Protein AF-0000000071477145 (afdb_homodimer)

InterPro domains:
  IPR001496 SOCS box domain [PF07525] (186-224)
  IPR001496 SOCS box domain [PS50225] (174-227)
  IPR001496 SOCS box domain [SM00969] (186-226)
  IPR002110 Ankyrin repeat [PF12796] (39-118)
  IPR002110 Ankyrin repeat [PF13637] (6-33)
  IPR002110 Ankyrin repeat [PS50088] (56-88)
  IPR002110 Ankyrin repeat [PS50088] (89-121)
  IPR002110 Ankyrin repeat [SM00248] (24-52)
  IPR002110 Ankyrin repeat [SM00248] (56-85)
  IPR002110 Ankyrin repeat [SM00248] (89-118)
  IPR036036 SOCS box-like domain superfamily [SSF158235] (182-225)
  IPR036770 Ankyrin repeat-containing domain superfamily [G3DSA:1.25.40.20] (2-60)
  IPR036770 Ankyrin repeat-containing domain superfamily [G3DSA:1.25.40.20] (61-182)
  IPR036770 Ankyrin repeat-containing domain superfamily [SSF48403] (4-128)
  IPR037332 Ankyrin repeat and SOCS box protein 8, SOCS box domain [cd03727] (184-225)

Solvent-accessible surface area (backbone atoms only — not comparable to full-atom values): 23498 Å² total; per-residue (Å²): 132,82,37,64,30,54,22,52,46,50,30,44,74,50,55,20,47,58,71,45,65,51,99,61,38,35,36,34,54,42,30,18,21,48,66,37,47,60,40,37,52,49,43,46,74,69,62,36,63,50,68,45,55,27,77,58,35,44,30,24,51,34,40,5,18,55,58,43,30,46,66,28,38,50,54,38,50,76,67,66,26,62,62,69,44,54,27,76,56,43,41,30,24,53,32,42,5,24,52,67,42,25,45,65,27,40,51,52,43,50,39,33,38,41,71,61,79,53,59,22,80,86,68,44,32,28,58,58,38,32,48,57,41,44,60,74,62,64,65,36,73,55,40,52,51,35,50,53,51,46,46,61,54,49,30,55,62,77,75,50,59,95,83,38,69,50,70,71,42,57,73,38,59,70,59,33,52,53,51,49,53,56,44,67,47,73,53,46,70,69,34,45,47,44,32,51,53,48,57,69,73,34,84,40,61,41,70,63,59,49,68,69,46,97,62,59,69,70,57,44,38,43,66,66,62,76,101,139,64,33,66,29,51,22,52,46,49,31,44,74,49,54,20,47,59,73,44,64,50,98,62,38,37,37,36,53,42,33,16,22,49,66,36,47,60,39,36,52,48,42,46,73,69,63,34,63,50,68,45,55,29,76,57,36,44,30,26,51,33,39,4,18,55,58,44,30,46,65,30,38,50,54,39,49,77,67,66,25,61,62,69,45,54,27,76,55,42,42,29,25,54,32,42,4,26,52,67,41,25,46,63,26,40,52,52,42,49,39,33,38,41,72,61,79,54,60,23,81,87,69,43,30,27,60,58,38,30,47,56,40,44,59,74,62,63,66,37,75,54,39,50,50,34,49,53,51,45,47,62,55,49,30,56,62,77,74,50,58,95,84,38,68,49,68,71,42,56,72,37,60,71,60,32,52,54,50,49,54,55,43,68,46,74,56,46,71,69,34,44,48,44,31,52,51,49,58,68,72,34,87,39,62,39,71,62,59,49,68,69,45,97,62,60,67,68,57,44,38,44,67,69,62,76,102

Sequence (454 aa):
MVSDADCVELLLEKGAEVNALDGYNRTALHYAAEKDEGCVEVLLEYGANPNALDGNRDTPLHWAAFKNNAECVRALLESGASVNALDYNNDTPLSWAAMKGNLESISILLDYGAEVRVINLKGQTPISRLVALLVRGLGTEKEDSCFELLHRAVGHFELRKNGTMPREVAKDQQLCEKLTVLCSAPGTLKTLSRYAVRRSLGLQYLPDAVKGLPLPASLKEYLLLVEMVSDADCVELLLEKGAEVNALDGYNRTALHYAAEKDEGCVEVLLEYGANPNALDGNRDTPLHWAAFKNNAECVRALLESGASVNALDYNNDTPLSWAAMKGNLESISILLDYGAEVRVINLKGQTPISRLVALLVRGLGTEKEDSCFELLHRAVGHFELRKNGTMPREVAKDQQLCEKLTVLCSAPGTLKTLSRYAVRRSLGLQYLPDAVKGLPLPASLKEYLLLVE

Organism: Tursiops truncatus (NCBI:txid9739)

Foldseek 3Di:
DCPPLVVLLVVVVVPDDLCDQDPQGDGPLLVCLQPPLSNNLSSVVSPYDQLRQTNQGDGSLLNNLLNLVLSSNVSSLVSPYDLLRQTNQGDGSLLNNLLNLNQSSNLQSVLQLYDQAGATNVRDTSLNSLVLVVLVPPPDPSSVNSNLLSCLQVQADAQDDVLHHPPSQVVDVVSVVVVSVRNPDDGDPLSVVLNVVSVVLDRGRLLVVLVPDPDDPVVSCSSSSVD/DPPPLVVLLVVVVVPDDLCDQDPQRDGPLLVCLQPPLSNNLSSVVSPYDQLRQTNQGDGSLLNNLLNLVLSSNVSSLVSPYDLLRQTNQGDGSLLNNLLNLNQSSNLQSVLQLHDQAGATNVRDTSLNSLVLVVLVPPPDPSSVNSNLLSCLQVQADAQDDVLHHDPSQVVDVVSVVVVSVRNPDDGDPLSVVLNVVSVVLDRGRLLVVLVPDPDDPVVSCSSSSVD

Structure (mmCIF, N/CA/C/O backbone):
data_AF-0000000071477145-model_v1
#
loop_
_entity.id
_entity.type
_entity.pdbx_description
1 polymer 'Ankyrin repeat and SOCS box protein 8'
#
loop_
_atom_site.group_PDB
_atom_site.id
_atom_site.type_symbol
_atom_site.label_atom_id
_atom_site.label_alt_id
_atom_site.label_comp_id
_atom_site.label_asym_id
_atom_site.label_entity_id
_atom_site.label_seq_id
_atom_site.pdbx_PDB_ins_code
_atom_site.Cartn_x
_atom_site.Cartn_y
_atom_site.Cartn_z
_atom_site.occupancy
_atom_site.B_iso_or_equiv
_atom_site.auth_seq_id
_atom_site.auth_comp_id
_atom_site.auth_asym_id
_atom_site.auth_atom_id
_atom_site.pdbx_PDB_model_num
ATOM 1 N N . MET A 1 1 ? 11.578 3.551 0.655 1 32.31 1 MET A N 1
ATOM 2 C CA . MET A 1 1 ? 10.148 3.244 0.688 1 32.31 1 MET A CA 1
ATOM 3 C C . MET A 1 1 ? 9.781 2.516 1.974 1 32.31 1 MET A C 1
ATOM 5 O O . MET A 1 1 ? 9.867 1.287 2.043 1 32.31 1 MET A O 1
ATOM 9 N N . VAL A 1 2 ? 10.133 3.039 3.184 1 44.97 2 VAL A N 1
ATOM 10 C CA . VAL A 1 2 ? 10.039 2.555 4.559 1 44.97 2 VAL A CA 1
ATOM 11 C C . VAL A 1 2 ? 8.586 2.229 4.895 1 44.97 2 VAL A C 1
ATOM 13 O O . VAL A 1 2 ? 7.781 3.131 5.137 1 44.97 2 VAL A O 1
ATOM 16 N N . SER A 1 3 ? 7.672 1.564 3.99 1 53.41 3 SER A N 1
ATOM 17 C CA . SER A 1 3 ? 6.219 1.439 3.922 1 53.41 3 SER A CA 1
ATOM 18 C C . SER A 1 3 ? 5.68 0.62 5.09 1 53.41 3 SER A C 1
ATOM 20 O O . SER A 1 3 ? 6.441 0.199 5.961 1 53.41 3 SER A O 1
ATOM 22 N N . ASP A 1 4 ? 4.633 -0.031 5.055 1 77.62 4 ASP A N 1
ATOM 23 C CA . ASP A 1 4 ? 3.77 -0.939 5.801 1 77.62 4 ASP A CA 1
ATOM 24 C C . ASP A 1 4 ? 4.559 -2.137 6.328 1 77.62 4 ASP A C 1
ATOM 26 O O . ASP A 1 4 ? 4.328 -2.594 7.449 1 77.62 4 ASP A O 1
ATOM 30 N N . ALA A 1 5 ? 5.652 -2.172 5.777 1 87.88 5 ALA A N 1
ATOM 31 C CA . ALA A 1 5 ? 6.48 -3.303 6.188 1 87.88 5 ALA A CA 1
ATOM 32 C C . ALA A 1 5 ? 7.184 -3.016 7.508 1 87.88 5 ALA A C 1
ATOM 34 O O . ALA A 1 5 ? 7.344 -3.91 8.344 1 87.88 5 ALA A O 1
ATOM 35 N N . ASP A 1 6 ? 7.539 -1.767 7.75 1 88.88 6 ASP A N 1
ATOM 36 C CA . ASP A 1 6 ? 8.188 -1.368 8.992 1 88.88 6 ASP A CA 1
ATOM 37 C C . ASP A 1 6 ? 7.234 -1.507 10.18 1 88.88 6 ASP A C 1
ATOM 39 O O . ASP A 1 6 ? 7.645 -1.898 11.273 1 88.88 6 ASP A O 1
ATOM 43 N N . CYS A 1 7 ? 6.07 -1.188 9.891 1 90 7 CYS A N 1
ATOM 44 C CA . CYS A 1 7 ? 5.039 -1.343 10.914 1 90 7 CYS A CA 1
ATOM 45 C C . CYS A 1 7 ? 4.879 -2.807 11.305 1 90 7 CYS A C 1
ATOM 47 O O . CYS A 1 7 ? 4.871 -3.137 12.492 1 90 7 CYS A O 1
ATOM 49 N N . VAL A 1 8 ? 4.82 -3.68 10.359 1 92.56 8 VAL A N 1
ATOM 50 C CA . VAL A 1 8 ? 4.68 -5.117 10.57 1 92.56 8 VAL A CA 1
ATOM 51 C C . VAL A 1 8 ? 5.902 -5.652 11.312 1 92.56 8 VAL A C 1
ATOM 53 O O . VAL A 1 8 ? 5.77 -6.418 12.266 1 92.56 8 VAL A O 1
ATOM 56 N N . GLU A 1 9 ? 7.043 -5.188 10.93 1 92.69 9 GLU A N 1
ATOM 57 C CA . GLU A 1 9 ? 8.289 -5.621 11.547 1 92.69 9 GLU A CA 1
ATOM 58 C C . GLU A 1 9 ? 8.328 -5.246 13.023 1 92.69 9 GLU A C 1
ATOM 60 O O . GLU A 1 9 ? 8.703 -6.062 13.867 1 92.69 9 GLU A O 1
ATOM 65 N N . LEU A 1 10 ? 7.973 -4.117 13.32 1 92.81 10 LEU A N 1
ATOM 66 C CA . LEU A 1 10 ? 7.961 -3.66 14.703 1 92.81 10 LEU A CA 1
ATOM 67 C C . LEU A 1 10 ? 7.008 -4.5 15.547 1 92.81 10 LEU A C 1
ATOM 69 O O . LEU A 1 10 ? 7.352 -4.914 16.656 1 92.81 10 LEU A O 1
ATOM 73 N N . LEU A 1 11 ? 5.871 -4.766 15.039 1 92.94 11 LEU A N 1
ATOM 74 C CA . LEU A 1 11 ? 4.891 -5.547 15.781 1 92.94 11 LEU A CA 1
ATOM 75 C C . LEU A 1 11 ? 5.402 -6.961 16.047 1 92.94 11 LEU A C 1
ATOM 77 O O . LEU A 1 11 ? 5.215 -7.5 17.141 1 92.94 11 LEU A O 1
ATOM 81 N N . LEU A 1 12 ? 6.074 -7.484 15.094 1 93.56 12 LEU A N 1
ATOM 82 C CA . LEU A 1 12 ? 6.648 -8.812 15.25 1 93.56 12 LEU A CA 1
ATOM 83 C C . LEU A 1 12 ? 7.777 -8.805 16.281 1 93.56 12 LEU A C 1
ATOM 85 O O . LEU A 1 12 ? 7.875 -9.703 17.109 1 93.56 12 LEU A O 1
ATOM 89 N N . GLU A 1 13 ? 8.594 -7.789 16.234 1 92.81 13 GLU A N 1
ATOM 90 C CA . GLU A 1 13 ? 9.68 -7.629 17.188 1 92.81 13 GLU A CA 1
ATOM 91 C C . GLU A 1 13 ? 9.148 -7.531 18.625 1 92.81 13 GLU A C 1
ATOM 93 O O . GLU A 1 13 ? 9.82 -7.93 19.562 1 92.81 13 GLU A O 1
ATOM 98 N N . LYS A 1 14 ? 7.961 -7.176 18.719 1 90.5 14 LYS A N 1
ATOM 99 C CA . LYS A 1 14 ? 7.398 -6.914 20.047 1 90.5 14 LYS A CA 1
ATOM 100 C C . LYS A 1 14 ? 6.457 -8.039 20.469 1 90.5 14 LYS A C 1
ATOM 102 O O . LYS A 1 14 ? 5.578 -7.832 21.312 1 90.5 14 LYS A O 1
ATOM 107 N N . GLY A 1 15 ? 6.508 -9.109 19.766 1 89.31 15 GLY A N 1
ATOM 108 C CA . GLY A 1 15 ? 5.984 -10.336 20.328 1 89.31 15 GLY A CA 1
ATOM 109 C C . GLY A 1 15 ? 4.754 -10.852 19.594 1 89.31 15 GLY A C 1
ATOM 110 O O . GLY A 1 15 ? 4.094 -11.781 20.062 1 89.31 15 GLY A O 1
ATOM 111 N N . ALA A 1 16 ? 4.43 -10.352 18.578 1 91.56 16 ALA A N 1
ATOM 112 C CA . ALA A 1 16 ? 3.316 -10.898 17.812 1 91.56 16 ALA A CA 1
ATOM 113 C C . ALA A 1 16 ? 3.646 -12.297 17.281 1 91.56 16 ALA A C 1
ATOM 115 O O . ALA A 1 16 ? 4.777 -12.562 16.875 1 91.56 16 ALA A O 1
ATOM 116 N N . GLU A 1 17 ? 2.639 -13.18 17.391 1 93.69 17 GLU A N 1
ATOM 117 C CA . GLU A 1 17 ? 2.828 -14.523 16.844 1 93.69 17 GLU A CA 1
ATOM 118 C C . GLU A 1 17 ? 2.652 -14.523 15.32 1 93.69 17 GLU A C 1
ATOM 120 O O . GLU A 1 17 ? 1.537 -14.359 14.82 1 93.69 17 GLU A O 1
ATOM 125 N N . VAL A 1 18 ? 3.662 -14.836 14.656 1 95.44 18 VAL A N 1
ATOM 126 C CA . VAL A 1 18 ? 3.719 -14.648 13.211 1 95.44 18 VAL A CA 1
ATOM 127 C C . VAL A 1 18 ? 2.777 -15.633 12.523 1 95.44 18 VAL A C 1
ATOM 129 O O . VAL A 1 18 ? 2.193 -15.32 11.484 1 95.44 18 VAL A O 1
ATOM 132 N N . ASN A 1 19 ? 2.576 -16.828 13.062 1 97.56 19 ASN A N 1
ATOM 133 C CA . ASN A 1 19 ? 1.764 -17.859 12.414 1 97.56 19 ASN A CA 1
ATOM 134 C C . ASN A 1 19 ? 0.418 -18.031 13.109 1 97.56 19 ASN A C 1
ATOM 136 O O . ASN A 1 19 ? -0.23 -19.062 12.969 1 97.56 19 ASN A O 1
ATOM 140 N N . ALA A 1 20 ? 0.078 -17 13.867 1 95 20 ALA A N 1
ATOM 141 C CA . ALA A 1 20 ? -1.213 -17.062 14.547 1 95 20 ALA A CA 1
ATOM 142 C C . ALA A 1 20 ? -2.363 -17.062 13.547 1 95 20 ALA A C 1
ATOM 144 O O . ALA A 1 20 ? -2.311 -16.375 12.531 1 95 20 ALA A O 1
ATOM 145 N N . LEU A 1 21 ? -3.482 -17.766 13.953 1 95.38 21 LEU A N 1
ATOM 146 C CA . LEU A 1 21 ? -4.637 -17.906 13.078 1 95.38 21 LEU A CA 1
ATOM 147 C C . LEU A 1 21 ? -5.789 -17.031 13.539 1 95.38 21 LEU A C 1
ATOM 149 O O . LEU A 1 21 ? -5.98 -16.828 14.742 1 95.38 21 LEU A O 1
ATOM 153 N N . ASP A 1 22 ? -6.508 -16.562 12.609 1 94 22 ASP A N 1
ATOM 154 C CA . ASP A 1 22 ? -7.734 -15.852 12.953 1 94 22 ASP A CA 1
ATOM 155 C C . ASP A 1 22 ? -8.953 -16.766 12.836 1 94 22 ASP A C 1
ATOM 157 O O . ASP A 1 22 ? -8.812 -17.984 12.797 1 94 22 ASP A O 1
ATOM 161 N N . GLY A 1 23 ? -10.203 -16.188 12.883 1 90.69 23 GLY A N 1
ATOM 162 C CA . GLY A 1 23 ? -11.438 -16.953 12.859 1 90.69 23 GLY A CA 1
ATOM 163 C C . GLY A 1 23 ? -11.672 -17.672 11.539 1 90.69 23 GLY A C 1
ATOM 164 O O . GLY A 1 23 ? -12.453 -18.625 11.477 1 90.69 23 GLY A O 1
ATOM 165 N N . TYR A 1 24 ? -10.953 -17.328 10.531 1 90.44 24 TYR A N 1
ATOM 166 C CA . TYR A 1 24 ? -11.078 -17.938 9.219 1 90.44 24 TYR A CA 1
ATOM 167 C C . TYR A 1 24 ? -9.898 -18.859 8.93 1 90.44 24 TYR A C 1
ATOM 169 O O . TYR A 1 24 ? -9.656 -19.219 7.773 1 90.44 24 TYR A O 1
ATOM 177 N N . ASN A 1 25 ? -9.133 -19.109 9.992 1 95.75 25 ASN A N 1
ATOM 178 C CA . ASN A 1 25 ? -7.949 -19.953 9.93 1 95.75 25 ASN A CA 1
ATOM 179 C C . ASN A 1 25 ? -6.883 -19.375 9.008 1 95.75 25 ASN A C 1
ATOM 181 O O . ASN A 1 25 ? -6.199 -20.109 8.297 1 95.75 25 ASN A O 1
ATOM 185 N N . ARG A 1 26 ? -6.832 -18.109 8.961 1 96.31 26 ARG A N 1
ATOM 186 C CA . ARG A 1 26 ? -5.824 -17.438 8.148 1 96.31 26 ARG A CA 1
ATOM 187 C C . ARG A 1 26 ? -4.707 -16.875 9.023 1 96.31 26 ARG A C 1
ATOM 189 O O . ARG A 1 26 ? -4.949 -16.469 10.156 1 96.31 26 ARG A O 1
ATOM 196 N N . THR A 1 27 ? -3.531 -16.891 8.469 1 97.25 27 THR A N 1
ATOM 197 C CA . THR A 1 27 ? -2.398 -16.203 9.094 1 97.25 27 THR A CA 1
ATOM 198 C C . THR A 1 27 ? -2.203 -14.82 8.492 1 97.25 27 THR A C 1
ATOM 200 O O . THR A 1 27 ? -2.854 -14.461 7.512 1 97.25 27 THR A O 1
ATOM 203 N N . ALA A 1 28 ? -1.252 -14.062 9.125 1 95.62 28 ALA A N 1
ATOM 204 C CA . ALA A 1 28 ? -0.912 -12.742 8.602 1 95.62 28 ALA A CA 1
ATOM 205 C C . ALA A 1 28 ? -0.382 -12.828 7.176 1 95.62 28 ALA A C 1
ATOM 207 O O . ALA A 1 28 ? -0.625 -11.938 6.355 1 95.62 28 ALA A O 1
ATOM 208 N N . LEU A 1 29 ? 0.238 -13.875 6.801 1 97.12 29 LEU A N 1
ATOM 209 C CA . LEU A 1 29 ? 0.857 -14.062 5.492 1 97.12 29 LEU A CA 1
ATOM 210 C C . LEU A 1 29 ? -0.201 -14.18 4.398 1 97.12 29 LEU A C 1
ATOM 212 O O . LEU A 1 29 ? 0.007 -13.719 3.275 1 97.12 29 LEU A O 1
ATOM 216 N N . HIS A 1 30 ? -1.303 -14.75 4.73 1 97.38 30 HIS A N 1
ATOM 217 C CA . HIS A 1 30 ? -2.396 -14.82 3.77 1 97.38 30 HIS A CA 1
ATOM 218 C C . HIS A 1 30 ? -2.82 -13.422 3.314 1 97.38 30 HIS A C 1
ATOM 220 O O . HIS A 1 30 ? -2.996 -13.18 2.117 1 97.38 30 HIS A O 1
ATOM 226 N N . TYR A 1 31 ? -2.949 -12.672 4.234 1 94.31 31 TYR A N 1
ATOM 227 C CA . TYR A 1 31 ? -3.406 -11.312 3.951 1 94.31 31 TYR A CA 1
ATOM 228 C C . TYR A 1 31 ? -2.328 -10.516 3.23 1 94.31 31 TYR A C 1
ATOM 230 O O . TYR A 1 31 ? -2.615 -9.812 2.256 1 94.31 31 TYR A O 1
ATOM 238 N N . ALA A 1 32 ? -1.152 -10.539 3.676 1 94.81 32 ALA A N 1
ATOM 239 C CA . ALA A 1 32 ? -0.041 -9.812 3.066 1 94.81 32 ALA A CA 1
ATOM 240 C C . ALA A 1 32 ? 0.149 -10.219 1.609 1 94.81 32 ALA A C 1
ATOM 242 O O . ALA A 1 32 ? 0.449 -9.383 0.756 1 94.81 32 ALA A O 1
ATOM 243 N N . ALA A 1 33 ? -0.042 -11.453 1.3 1 96.38 33 ALA A N 1
ATOM 244 C CA . ALA A 1 33 ? 0.202 -12.016 -0.025 1 96.38 33 ALA A CA 1
ATOM 245 C C . ALA A 1 33 ? -0.706 -11.375 -1.069 1 96.38 33 ALA A C 1
ATOM 247 O O . ALA A 1 33 ? -0.353 -11.305 -2.25 1 96.38 33 ALA A O 1
ATOM 248 N N . GLU A 1 34 ? -1.776 -10.898 -0.677 1 94.12 34 GLU A N 1
ATOM 249 C CA . GLU A 1 34 ? -2.752 -10.32 -1.596 1 94.12 34 GLU A CA 1
ATOM 250 C C . GLU A 1 34 ? -2.328 -8.922 -2.043 1 94.12 34 GLU A C 1
ATOM 252 O O . GLU A 1 34 ? -2.818 -8.414 -3.051 1 94.12 34 GLU A O 1
ATOM 257 N N . LYS A 1 35 ? -1.317 -8.359 -1.313 1 87.25 35 LYS A N 1
ATOM 258 C CA . LYS A 1 35 ? -1.233 -6.926 -1.568 1 87.25 35 LYS A CA 1
ATOM 259 C C . LYS A 1 35 ? 0.218 -6.453 -1.575 1 87.25 35 LYS A C 1
ATOM 261 O O . LYS A 1 35 ? 0.614 -5.66 -2.432 1 87.25 35 LYS A O 1
ATOM 266 N N . ASP A 1 36 ? 1.033 -6.914 -0.576 1 87.69 36 ASP A N 1
ATOM 267 C CA . ASP A 1 36 ? 2.26 -6.164 -0.322 1 87.69 36 ASP A CA 1
ATOM 268 C C . ASP A 1 36 ? 3.465 -7.098 -0.234 1 87.69 36 ASP A C 1
ATOM 270 O O . ASP A 1 36 ? 3.627 -7.82 0.751 1 87.69 36 ASP A O 1
ATOM 274 N N . GLU A 1 37 ? 4.34 -6.91 -1.095 1 92.19 37 GLU A N 1
ATOM 275 C CA . GLU A 1 37 ? 5.539 -7.742 -1.127 1 92.19 37 GLU A CA 1
ATOM 276 C C . GLU A 1 37 ? 6.441 -7.453 0.069 1 92.19 37 GLU A C 1
ATOM 278 O O . GLU A 1 37 ? 7.082 -8.359 0.606 1 92.19 37 GLU A O 1
ATOM 283 N N . GLY A 1 38 ? 6.547 -6.168 0.452 1 92 38 GLY A N 1
ATOM 284 C CA . GLY A 1 38 ? 7.363 -5.82 1.606 1 92 38 GLY A CA 1
ATOM 285 C C . GLY A 1 38 ? 6.922 -6.52 2.879 1 92 38 GLY A C 1
ATOM 286 O O . GLY A 1 38 ? 7.754 -7.035 3.629 1 92 38 GLY A O 1
ATOM 287 N N . CYS A 1 39 ? 5.684 -6.559 3.125 1 92.69 39 CYS A N 1
ATOM 288 C CA . CYS A 1 39 ? 5.148 -7.246 4.293 1 92.69 39 CYS A CA 1
ATOM 289 C C . CYS A 1 39 ? 5.398 -8.75 4.203 1 92.69 39 CYS A C 1
ATOM 291 O O . CYS A 1 39 ? 5.715 -9.391 5.203 1 92.69 39 CYS A O 1
ATOM 293 N N . VAL A 1 40 ? 5.238 -9.328 3.002 1 96.19 40 VAL A N 1
ATOM 294 C CA . VAL A 1 40 ? 5.484 -10.75 2.783 1 96.19 40 VAL A CA 1
ATOM 295 C C . VAL A 1 40 ? 6.926 -11.086 3.162 1 96.19 40 VAL A C 1
ATOM 297 O O . VAL A 1 40 ? 7.168 -12.031 3.914 1 96.19 40 VAL A O 1
ATOM 300 N N . GLU A 1 41 ? 7.836 -10.305 2.711 1 96.5 41 GLU A N 1
ATOM 301 C CA . GLU A 1 41 ? 9.25 -10.555 2.979 1 96.5 41 GLU A CA 1
ATOM 302 C C . GLU A 1 41 ? 9.547 -10.492 4.473 1 96.5 41 GLU A C 1
ATOM 304 O O . GLU A 1 41 ? 10.25 -11.352 5.008 1 96.5 41 GLU A O 1
ATOM 309 N N . VAL A 1 42 ? 8.984 -9.523 5.113 1 95.62 42 VAL A N 1
ATOM 310 C CA . VAL A 1 42 ? 9.211 -9.367 6.547 1 95.62 42 VAL A CA 1
ATOM 311 C C . VAL A 1 42 ? 8.625 -10.57 7.289 1 95.62 42 VAL A C 1
ATOM 313 O O . VAL A 1 42 ? 9.281 -11.141 8.172 1 95.62 42 VAL A O 1
ATOM 316 N N . LEU A 1 43 ? 7.469 -10.945 6.996 1 96.88 43 LEU A N 1
ATOM 317 C CA . LEU A 1 43 ? 6.816 -12.07 7.66 1 96.88 43 LEU A CA 1
ATOM 318 C C . LEU A 1 43 ? 7.617 -13.352 7.461 1 96.88 43 LEU A C 1
ATOM 320 O O . LEU A 1 43 ? 7.832 -14.109 8.414 1 96.88 43 LEU A O 1
ATOM 324 N N . LEU A 1 44 ? 8.062 -13.57 6.238 1 97.94 44 LEU A N 1
ATOM 325 C CA . LEU A 1 44 ? 8.844 -14.766 5.938 1 97.94 44 LEU A CA 1
ATOM 326 C C . LEU A 1 44 ? 10.156 -14.758 6.711 1 97.94 44 LEU A C 1
ATOM 328 O O . LEU A 1 44 ? 10.586 -15.789 7.227 1 97.94 44 LEU A O 1
ATOM 332 N N . GLU A 1 45 ? 10.766 -13.641 6.785 1 97.06 45 GLU A N 1
ATOM 333 C CA . GLU A 1 45 ? 12.016 -13.492 7.539 1 97.06 45 GLU A CA 1
ATOM 334 C C . GLU A 1 45 ? 11.805 -13.828 9.016 1 97.06 45 GLU A C 1
ATOM 336 O O . GLU A 1 45 ? 12.719 -14.328 9.672 1 97.06 45 GLU A O 1
ATOM 341 N N . TYR A 1 46 ? 10.648 -13.617 9.477 1 96.56 46 TYR A N 1
ATOM 342 C CA . TYR A 1 46 ? 10.352 -13.859 10.883 1 96.56 46 TYR A CA 1
ATOM 343 C C . TYR A 1 46 ? 9.758 -15.25 11.086 1 96.56 46 TYR A C 1
ATOM 345 O O . TYR A 1 46 ? 9.234 -15.555 12.156 1 96.56 46 TYR A O 1
ATOM 353 N N . GLY A 1 47 ? 9.742 -16.047 10.039 1 97.12 47 GLY A N 1
ATOM 354 C CA . GLY A 1 47 ? 9.438 -17.453 10.195 1 97.12 47 GLY A CA 1
ATOM 355 C C . GLY A 1 47 ? 8.023 -17.812 9.789 1 97.12 47 GLY A C 1
ATOM 356 O O . GLY A 1 47 ? 7.512 -18.875 10.156 1 97.12 47 GLY A O 1
ATOM 357 N N . ALA A 1 48 ? 7.387 -16.984 9.094 1 98.12 48 ALA A N 1
ATOM 358 C CA . ALA A 1 48 ? 6.055 -17.344 8.609 1 98.12 48 ALA A CA 1
ATOM 359 C C . ALA A 1 48 ? 6.102 -18.578 7.723 1 98.12 48 ALA A C 1
ATOM 361 O O . ALA A 1 48 ? 7.035 -18.75 6.934 1 98.12 48 ALA A O 1
ATOM 362 N N . ASN A 1 49 ? 5.051 -19.406 7.84 1 98.69 49 ASN A N 1
ATOM 363 C CA . ASN A 1 49 ? 4.938 -20.609 7.016 1 98.69 49 ASN A CA 1
ATOM 364 C C . ASN A 1 49 ? 4.348 -20.297 5.645 1 98.69 49 ASN A C 1
ATOM 366 O O . ASN A 1 49 ? 3.152 -20.016 5.531 1 98.69 49 ASN A O 1
ATOM 370 N N . PRO A 1 50 ? 5.141 -20.391 4.594 1 98.56 50 PRO A N 1
ATOM 371 C CA . PRO A 1 50 ? 4.637 -20.062 3.26 1 98.56 50 PRO A CA 1
ATOM 372 C C . PRO A 1 50 ? 3.584 -21.047 2.762 1 98.56 50 PRO A C 1
ATOM 374 O O . PRO A 1 50 ? 2.896 -20.766 1.774 1 98.56 50 PRO A O 1
ATOM 377 N N . ASN A 1 51 ? 3.459 -22.172 3.363 1 98.75 51 ASN A N 1
ATOM 378 C CA . ASN A 1 51 ? 2.525 -23.203 2.928 1 98.75 51 ASN A CA 1
ATOM 379 C C . ASN A 1 51 ? 1.362 -23.359 3.904 1 98.75 51 ASN A C 1
ATOM 381 O O . ASN A 1 51 ? 0.713 -24.406 3.945 1 98.75 51 ASN A O 1
ATOM 385 N N . ALA A 1 52 ? 1.15 -22.344 4.762 1 98.31 52 ALA A N 1
ATOM 386 C CA . ALA A 1 52 ? 0.023 -22.359 5.691 1 98.31 52 ALA A CA 1
ATOM 387 C C . ALA A 1 52 ? -1.301 -22.5 4.941 1 98.31 52 ALA A C 1
ATOM 389 O O . ALA A 1 52 ? -1.505 -21.844 3.916 1 98.31 52 ALA A O 1
ATOM 390 N N . LEU A 1 53 ? -2.209 -23.328 5.484 1 98.19 53 LEU A N 1
ATOM 391 C CA . LEU A 1 53 ? -3.514 -23.547 4.863 1 98.19 53 LEU A CA 1
ATOM 392 C C . LEU A 1 53 ? -4.598 -22.766 5.609 1 98.19 53 LEU A C 1
ATOM 394 O O . LEU A 1 53 ? -4.641 -22.781 6.84 1 98.19 53 LEU A O 1
ATOM 398 N N . ASP A 1 54 ? -5.426 -22.078 4.879 1 97.31 54 ASP A N 1
ATOM 399 C CA . ASP A 1 54 ? -6.582 -21.453 5.523 1 97.31 54 ASP A CA 1
ATOM 400 C C . ASP A 1 54 ? -7.762 -22.422 5.582 1 97.31 54 ASP A C 1
ATOM 402 O O . ASP A 1 54 ? -7.594 -23.625 5.387 1 97.31 54 ASP A O 1
ATOM 406 N N . GLY A 1 55 ? -8.945 -21.922 5.926 1 96 55 GLY A N 1
ATOM 407 C CA . GLY A 1 55 ? -10.109 -22.781 6.117 1 96 55 GLY A CA 1
ATOM 408 C C . GLY A 1 55 ? -10.516 -23.531 4.863 1 96 55 GLY A C 1
ATOM 409 O O . GLY A 1 55 ? -11.156 -24.578 4.945 1 96 55 GLY A O 1
ATOM 410 N N . ASN A 1 56 ? -10.133 -23.062 3.705 1 97.38 56 ASN A N 1
ATOM 411 C CA . ASN A 1 56 ? -10.43 -23.688 2.424 1 97.38 56 ASN A CA 1
ATOM 412 C C . ASN A 1 56 ? -9.203 -24.375 1.834 1 97.38 56 ASN A C 1
ATOM 414 O O . ASN A 1 56 ? -9.18 -24.688 0.643 1 97.38 56 ASN A O 1
ATOM 418 N N . ARG A 1 57 ? -8.156 -24.438 2.598 1 98 57 ARG A N 1
ATOM 419 C CA . ARG A 1 57 ? -6.887 -25.047 2.213 1 98 57 ARG A CA 1
ATOM 420 C C . ARG A 1 57 ? -6.168 -24.188 1.174 1 98 57 ARG A C 1
ATOM 422 O O . ARG A 1 57 ? -5.352 -24.703 0.402 1 98 57 ARG A O 1
ATOM 429 N N . ASP A 1 58 ? -6.523 -22.969 1.154 1 98.38 58 ASP A N 1
ATOM 430 C CA . ASP A 1 58 ? -5.789 -22.047 0.288 1 98.38 58 ASP A CA 1
ATOM 431 C C . ASP A 1 58 ? -4.48 -21.594 0.938 1 98.38 58 ASP A C 1
ATOM 433 O O . ASP A 1 58 ? -4.465 -21.203 2.104 1 98.38 58 ASP A O 1
ATOM 437 N N . THR A 1 59 ? -3.461 -21.688 0.175 1 98.75 59 THR A N 1
ATOM 438 C CA . THR A 1 59 ? -2.182 -21.172 0.656 1 98.75 59 THR A CA 1
ATOM 439 C C . THR A 1 59 ? -2.02 -19.703 0.307 1 98.75 59 THR A C 1
ATOM 441 O O . THR A 1 59 ? -2.779 -19.15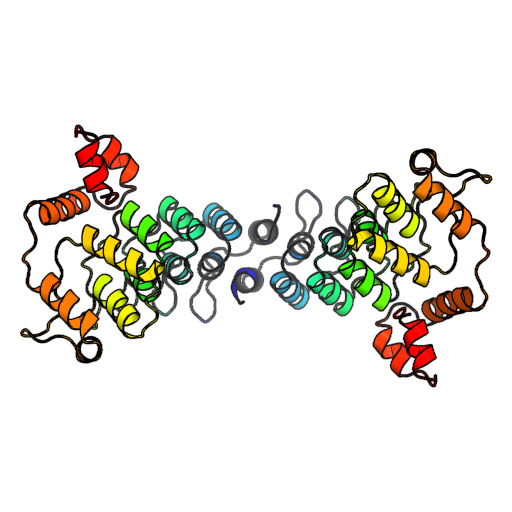6 -0.5 1 98.75 59 THR A O 1
ATOM 444 N N . PRO A 1 60 ? -1.004 -18.984 0.934 1 98.44 60 PRO A N 1
ATOM 445 C CA . PRO A 1 60 ? -0.707 -17.609 0.526 1 98.44 60 PRO A CA 1
ATOM 446 C C . PRO A 1 60 ? -0.4 -17.5 -0.965 1 98.44 60 PRO A C 1
ATOM 448 O O . PRO A 1 60 ? -0.77 -16.5 -1.598 1 98.44 60 PRO A O 1
ATOM 451 N N . LEU A 1 61 ? 0.149 -18.5 -1.58 1 98.88 61 LEU A N 1
ATOM 452 C CA . LEU A 1 61 ? 0.487 -18.484 -3 1 98.88 61 LEU A CA 1
ATOM 453 C C . LEU A 1 61 ? -0.774 -18.453 -3.857 1 98.88 61 LEU A C 1
ATOM 455 O O . LEU A 1 61 ? -0.805 -17.797 -4.898 1 98.88 61 LEU A O 1
ATOM 459 N N . HIS A 1 62 ? -1.768 -19.188 -3.436 1 98.81 62 HIS A N 1
ATOM 460 C CA . HIS A 1 62 ? -3.051 -19.078 -4.125 1 98.81 62 HIS A CA 1
ATOM 461 C C . HIS A 1 62 ? -3.518 -17.641 -4.199 1 98.81 62 HIS A C 1
ATOM 463 O O . HIS A 1 62 ? -3.863 -17.141 -5.277 1 98.81 62 HIS A O 1
ATOM 469 N N . TRP A 1 63 ? -3.439 -17.031 -3.076 1 98.06 63 TRP A N 1
ATOM 470 C CA . TRP A 1 63 ? -3.959 -15.672 -2.969 1 98.06 63 TRP A CA 1
ATOM 471 C C . TRP A 1 63 ? -3.096 -14.695 -3.758 1 98.06 63 TRP A C 1
ATOM 473 O O . TRP A 1 63 ? -3.615 -13.797 -4.418 1 98.06 63 TRP A O 1
ATOM 483 N N . ALA A 1 64 ? -1.827 -14.797 -3.711 1 98.19 64 ALA A N 1
ATOM 484 C CA . ALA A 1 64 ? -0.935 -13.945 -4.496 1 98.19 64 ALA A CA 1
ATOM 485 C C . ALA A 1 64 ? -1.208 -14.102 -5.992 1 98.19 64 ALA A C 1
ATOM 487 O O . ALA A 1 64 ? -1.264 -13.109 -6.723 1 98.19 64 ALA A O 1
ATOM 488 N N . ALA A 1 65 ? -1.418 -15.297 -6.406 1 98.69 65 ALA A N 1
ATOM 489 C CA . ALA A 1 65 ? -1.687 -15.594 -7.812 1 98.69 65 ALA A CA 1
ATOM 490 C C . ALA A 1 65 ? -3.031 -15.016 -8.242 1 98.69 65 ALA A C 1
ATOM 492 O O . ALA A 1 65 ? -3.148 -14.445 -9.336 1 98.69 65 ALA A O 1
ATOM 493 N N . PHE A 1 66 ? -4.016 -15.156 -7.395 1 98.25 66 PHE A N 1
ATOM 494 C CA . PHE A 1 66 ? -5.367 -14.672 -7.656 1 98.25 66 PHE A CA 1
ATOM 495 C C . PHE A 1 66 ? -5.367 -13.156 -7.852 1 98.25 66 PHE A C 1
ATOM 497 O O . PHE A 1 66 ? -6.062 -12.641 -8.727 1 98.25 66 PHE A O 1
ATOM 504 N N . LYS A 1 67 ? -4.535 -12.523 -7.109 1 97.12 67 LYS A N 1
ATOM 505 C CA . LYS A 1 67 ? -4.496 -11.062 -7.145 1 97.12 67 LYS A CA 1
ATOM 506 C C . LYS A 1 67 ? -3.463 -10.562 -8.148 1 97.12 67 LYS A C 1
ATOM 508 O O . LYS A 1 67 ? -3.309 -9.359 -8.344 1 97.12 67 LYS A O 1
ATOM 513 N N . ASN A 1 68 ? -2.855 -11.477 -8.75 1 97.62 68 ASN A N 1
ATOM 514 C CA . ASN A 1 68 ? -1.826 -11.188 -9.742 1 97.62 68 ASN A CA 1
ATOM 515 C C . ASN A 1 68 ? -0.712 -10.32 -9.156 1 97.62 68 ASN A C 1
ATOM 517 O O . ASN A 1 68 ? -0.222 -9.406 -9.812 1 97.62 68 ASN A O 1
ATOM 521 N N . ASN A 1 69 ? -0.302 -10.602 -7.934 1 96.31 69 ASN A N 1
ATOM 522 C CA . ASN A 1 69 ? 0.85 -9.945 -7.324 1 96.31 69 ASN A CA 1
ATOM 523 C C . ASN A 1 69 ? 2.146 -10.688 -7.633 1 96.31 69 ASN A C 1
ATOM 525 O O . ASN A 1 69 ? 2.662 -11.422 -6.789 1 96.31 69 ASN A O 1
ATOM 529 N N . ALA A 1 70 ? 2.732 -10.336 -8.711 1 96.94 70 ALA A N 1
ATOM 530 C CA . ALA A 1 70 ? 3.867 -11.07 -9.266 1 96.94 70 ALA A CA 1
ATOM 531 C C . ALA A 1 70 ? 5.027 -11.117 -8.273 1 96.94 70 ALA A C 1
ATOM 533 O O . ALA A 1 70 ? 5.668 -12.156 -8.102 1 96.94 70 ALA A O 1
ATOM 534 N N . GLU A 1 71 ? 5.281 -10.023 -7.617 1 97.12 71 GLU A N 1
ATOM 535 C CA . GLU A 1 71 ? 6.398 -9.945 -6.68 1 97.12 71 GLU A CA 1
ATOM 536 C C . GLU A 1 71 ? 6.164 -10.844 -5.469 1 97.12 71 GLU A C 1
ATOM 538 O O . GLU A 1 71 ? 7.094 -11.484 -4.977 1 97.12 71 GLU A O 1
ATOM 543 N N . CYS A 1 72 ? 4.949 -10.844 -5.023 1 97.62 72 CYS A N 1
ATOM 544 C CA . CYS A 1 72 ? 4.621 -11.727 -3.91 1 97.62 72 CYS A CA 1
ATOM 545 C C . CYS A 1 72 ? 4.727 -13.188 -4.32 1 97.62 72 CYS A C 1
ATOM 547 O O . CYS A 1 72 ? 5.211 -14.023 -3.551 1 97.62 72 CYS A O 1
ATOM 549 N N . VAL A 1 73 ? 4.273 -13.516 -5.516 1 98.62 73 VAL A N 1
ATOM 550 C CA . VAL A 1 73 ? 4.379 -14.875 -6.039 1 98.62 73 VAL A CA 1
ATOM 551 C C . VAL A 1 73 ? 5.84 -15.312 -6.043 1 98.62 73 VAL A C 1
ATOM 553 O O . VAL A 1 73 ? 6.172 -16.391 -5.543 1 98.62 73 VAL A O 1
ATOM 556 N N . ARG A 1 74 ? 6.688 -14.477 -6.527 1 97.88 74 ARG A N 1
ATOM 557 C CA . ARG A 1 74 ? 8.109 -14.789 -6.594 1 97.88 74 ARG A CA 1
ATOM 558 C C . ARG A 1 74 ? 8.695 -14.977 -5.195 1 97.88 74 ARG A C 1
ATOM 560 O O . ARG A 1 74 ? 9.438 -15.938 -4.949 1 97.88 74 ARG A O 1
ATOM 567 N N . ALA A 1 75 ? 8.383 -14.055 -4.332 1 97.81 75 ALA A N 1
ATOM 568 C CA . ALA A 1 75 ? 8.914 -14.102 -2.973 1 97.81 75 ALA A CA 1
ATOM 569 C C . ALA A 1 75 ? 8.5 -15.391 -2.264 1 97.81 75 ALA A C 1
ATOM 571 O O . ALA A 1 75 ? 9.297 -16 -1.558 1 97.81 75 ALA A O 1
ATOM 572 N N . LEU A 1 76 ? 7.289 -15.766 -2.422 1 98.69 76 LEU A N 1
ATOM 573 C CA . LEU A 1 76 ? 6.773 -16.984 -1.788 1 98.69 76 LEU A CA 1
ATOM 574 C C . LEU A 1 76 ? 7.469 -18.219 -2.338 1 98.69 76 LEU A C 1
ATOM 576 O O . LEU A 1 76 ? 7.895 -19.094 -1.574 1 98.69 76 LEU A O 1
ATOM 580 N N . LEU A 1 77 ? 7.621 -18.297 -3.645 1 98.44 77 LEU A N 1
ATOM 581 C CA . LEU A 1 77 ? 8.258 -19.438 -4.281 1 98.44 77 LEU A CA 1
ATOM 582 C C . LEU A 1 77 ? 9.727 -19.547 -3.881 1 98.44 77 LEU A C 1
ATOM 584 O O . LEU A 1 77 ? 10.219 -20.641 -3.58 1 98.44 77 LEU A O 1
ATOM 588 N N . GLU A 1 78 ? 10.383 -18.438 -3.789 1 97.25 78 GLU A N 1
ATOM 589 C CA . GLU A 1 78 ? 11.781 -18.391 -3.375 1 97.25 78 GLU A CA 1
ATOM 590 C C . GLU A 1 78 ? 11.938 -18.844 -1.924 1 97.25 78 GLU A C 1
ATOM 592 O O . GLU A 1 78 ? 13.008 -19.312 -1.525 1 97.25 78 GLU A O 1
ATOM 597 N N . SER A 1 79 ? 10.898 -18.734 -1.205 1 97.94 79 SER A N 1
ATOM 598 C CA . SER A 1 79 ? 10.961 -19.031 0.219 1 97.94 79 SER A CA 1
ATOM 599 C C . SER A 1 79 ? 10.359 -20.406 0.514 1 97.94 79 SER A C 1
ATOM 601 O O . SER A 1 79 ? 10.062 -20.719 1.666 1 97.94 79 SER A O 1
ATOM 603 N N . GLY A 1 80 ? 10.07 -21.156 -0.519 1 97.31 80 GLY A N 1
ATOM 604 C CA . GLY A 1 80 ? 9.75 -22.562 -0.315 1 97.31 80 GLY A CA 1
ATOM 605 C C . GLY A 1 80 ? 8.266 -22.859 -0.432 1 97.31 80 GLY A C 1
ATOM 606 O O . GLY A 1 80 ? 7.805 -23.938 -0.052 1 97.31 80 GLY A O 1
ATOM 607 N N . ALA A 1 81 ? 7.504 -21.938 -0.917 1 98.62 81 ALA A N 1
ATOM 608 C CA . ALA A 1 81 ? 6.098 -22.234 -1.17 1 98.62 81 ALA A CA 1
ATOM 609 C C . ALA A 1 81 ? 5.949 -23.359 -2.193 1 98.62 81 ALA A C 1
ATOM 611 O O . ALA A 1 81 ? 6.703 -23.422 -3.166 1 98.62 81 ALA A O 1
ATOM 612 N N . SER A 1 82 ? 4.973 -24.203 -1.997 1 98.5 82 SER A N 1
ATOM 613 C CA . SER A 1 82 ? 4.688 -25.281 -2.938 1 98.5 82 SER A CA 1
ATOM 614 C C . SER A 1 82 ? 3.943 -24.766 -4.164 1 98.5 82 SER A C 1
ATOM 616 O O . SER A 1 82 ? 2.793 -24.328 -4.062 1 98.5 82 SER A O 1
ATOM 618 N N . VAL A 1 83 ? 4.566 -24.922 -5.281 1 98.44 83 VAL A N 1
ATOM 619 C CA . VAL A 1 83 ? 4.055 -24.344 -6.516 1 98.44 83 VAL A CA 1
ATOM 620 C C . VAL A 1 83 ? 2.76 -25.031 -6.922 1 98.44 83 VAL A C 1
ATOM 622 O O . VAL A 1 83 ? 1.878 -24.422 -7.523 1 98.44 83 VAL A O 1
ATOM 625 N N . ASN A 1 84 ? 2.635 -26.312 -6.582 1 98.62 84 ASN A N 1
ATOM 626 C CA . ASN A 1 84 ? 1.478 -27.109 -6.996 1 98.62 84 ASN A CA 1
ATOM 627 C C . ASN A 1 84 ? 0.586 -27.453 -5.805 1 98.62 84 ASN A C 1
ATOM 629 O O . ASN A 1 84 ? 0.011 -28.547 -5.754 1 98.62 84 ASN A O 1
ATOM 633 N N . ALA A 1 85 ? 0.575 -26.578 -4.773 1 98.56 85 ALA A N 1
ATOM 634 C CA . ALA A 1 85 ? -0.314 -26.797 -3.637 1 98.56 85 ALA A CA 1
ATOM 635 C C . ALA A 1 85 ? -1.77 -26.891 -4.09 1 98.56 85 ALA A C 1
ATOM 637 O O . ALA A 1 85 ? -2.205 -26.125 -4.957 1 98.56 85 ALA A O 1
ATOM 638 N N . LEU A 1 86 ? -2.518 -27.797 -3.465 1 98.56 86 LEU A N 1
ATOM 639 C CA . LEU A 1 86 ? -3.914 -28 -3.834 1 98.56 86 LEU A CA 1
ATOM 640 C C . LEU A 1 86 ? -4.848 -27.391 -2.799 1 98.56 86 LEU A C 1
ATOM 642 O O . LEU A 1 86 ? -4.629 -27.531 -1.595 1 98.56 86 LEU A O 1
ATOM 646 N N . ASP A 1 87 ? -5.832 -26.672 -3.256 1 98.31 87 ASP A N 1
ATOM 647 C CA . ASP A 1 87 ? -6.879 -26.219 -2.348 1 98.31 87 ASP A CA 1
ATOM 648 C C . ASP A 1 87 ? -7.957 -27.281 -2.174 1 98.31 87 ASP A C 1
ATOM 650 O O . ASP A 1 87 ? -7.77 -28.438 -2.57 1 98.31 87 ASP A O 1
ATOM 654 N N . TYR A 1 88 ? -9.023 -26.922 -1.524 1 97.81 88 TYR A N 1
ATOM 655 C CA . TYR A 1 88 ? -10.078 -27.875 -1.199 1 97.81 88 TYR A CA 1
ATOM 656 C C . TYR A 1 88 ? -10.688 -28.453 -2.465 1 97.81 88 TYR A C 1
ATOM 658 O O . TYR A 1 88 ? -11.156 -29.594 -2.465 1 97.81 88 TYR A O 1
ATOM 666 N N . ASN A 1 89 ? -10.68 -27.766 -3.568 1 98.06 89 ASN A N 1
ATOM 667 C CA . ASN A 1 89 ? -11.258 -28.219 -4.836 1 98.06 89 ASN A CA 1
ATOM 668 C C . ASN A 1 89 ? -10.195 -28.844 -5.742 1 98.06 89 ASN A C 1
ATOM 670 O O . ASN A 1 89 ? -10.461 -29.109 -6.914 1 98.06 89 ASN A O 1
ATOM 674 N N . ASN A 1 90 ? -9.039 -28.938 -5.262 1 98.38 90 ASN A N 1
ATOM 675 C CA . ASN A 1 90 ? -7.898 -29.469 -6 1 98.38 90 ASN A CA 1
ATOM 676 C C . ASN A 1 90 ? -7.422 -28.484 -7.07 1 98.38 90 ASN A C 1
ATOM 678 O O . ASN A 1 90 ? -6.891 -28.906 -8.102 1 98.38 90 ASN A O 1
ATOM 682 N N . ASP A 1 91 ? -7.688 -27.25 -6.824 1 98.5 91 ASP A N 1
ATOM 683 C CA . ASP A 1 91 ? -7.117 -26.219 -7.688 1 98.5 91 ASP A CA 1
ATOM 684 C C . ASP A 1 91 ? -5.723 -25.828 -7.215 1 98.5 91 ASP A C 1
ATOM 686 O O . ASP A 1 91 ? -5.473 -25.719 -6.012 1 98.5 91 ASP A O 1
ATOM 690 N N . THR A 1 92 ? -4.871 -25.578 -8.203 1 98.81 92 THR A N 1
ATOM 691 C CA . THR A 1 92 ? -3.529 -25.078 -7.91 1 98.81 92 THR A CA 1
ATOM 692 C C . THR A 1 92 ? -3.48 -23.562 -8.031 1 98.81 92 THR A C 1
ATOM 694 O O . THR A 1 92 ? -4.426 -22.938 -8.516 1 98.81 92 THR A O 1
ATOM 697 N N . PRO A 1 93 ? -2.338 -22.938 -7.539 1 98.81 93 PRO A N 1
ATOM 698 C CA . PRO A 1 93 ? -2.164 -21.516 -7.789 1 98.81 93 PRO A CA 1
ATOM 699 C C . PRO A 1 93 ? -2.223 -21.156 -9.273 1 98.81 93 PRO A C 1
ATOM 701 O O . PRO A 1 93 ? -2.762 -20.109 -9.641 1 98.81 93 PRO A O 1
ATOM 704 N N . LEU A 1 94 ? -1.754 -22.031 -10.117 1 98.81 94 LEU A N 1
ATOM 705 C CA . LEU A 1 94 ? -1.83 -21.812 -11.562 1 98.81 94 LEU A CA 1
ATOM 706 C C . LEU A 1 94 ? -3.281 -21.781 -12.031 1 98.81 94 LEU A C 1
ATOM 708 O O . LEU A 1 94 ? -3.65 -20.922 -12.844 1 98.81 94 LEU A O 1
ATOM 712 N N . SER A 1 95 ? -4.016 -22.688 -11.484 1 98.56 95 SER A N 1
ATOM 713 C CA . SER A 1 95 ? -5.438 -22.703 -11.812 1 98.56 95 SER A CA 1
ATOM 714 C C . SER A 1 95 ? -6.105 -21.391 -11.422 1 98.56 95 SER A C 1
ATOM 716 O O . SER A 1 95 ? -6.918 -20.844 -12.18 1 98.56 95 SER A O 1
ATOM 718 N N . TRP A 1 96 ? -5.789 -20.891 -10.203 1 98.56 96 TRP A N 1
ATOM 719 C CA . TRP A 1 96 ? -6.348 -19.625 -9.734 1 98.56 96 TRP A CA 1
ATOM 720 C C . TRP A 1 96 ? -5.938 -18.484 -10.641 1 98.56 96 TRP A C 1
ATOM 722 O O . TRP A 1 96 ? -6.754 -17.609 -10.969 1 98.56 96 TRP A O 1
ATOM 732 N N . ALA A 1 97 ? -4.711 -18.406 -11.039 1 98.38 97 ALA A N 1
ATOM 733 C CA . ALA A 1 97 ? -4.219 -17.359 -11.93 1 98.38 97 ALA A CA 1
ATOM 734 C C . ALA A 1 97 ? -4.902 -17.438 -13.289 1 98.38 97 ALA A C 1
ATOM 736 O O . ALA A 1 97 ? -5.27 -16.406 -13.859 1 98.38 97 ALA A O 1
ATOM 737 N N . ALA A 1 98 ? -5.055 -18.641 -13.773 1 97.44 98 ALA A N 1
ATOM 738 C CA . ALA A 1 98 ? -5.664 -18.859 -15.086 1 97.44 98 ALA A CA 1
ATOM 739 C C . ALA A 1 98 ? -7.121 -18.406 -15.094 1 97.44 98 ALA A C 1
ATOM 741 O O . ALA A 1 98 ? -7.57 -17.766 -16.047 1 97.44 98 ALA A O 1
ATOM 742 N N . MET A 1 99 ? -7.805 -18.703 -14.055 1 95.44 99 MET A N 1
ATOM 743 C CA . MET A 1 99 ? -9.219 -18.359 -13.945 1 95.44 99 MET A CA 1
ATOM 744 C C . MET A 1 99 ? -9.406 -16.844 -14.031 1 95.44 99 MET A C 1
ATOM 746 O O . MET A 1 99 ? -10.469 -16.375 -14.43 1 95.44 99 MET A O 1
ATOM 750 N N . LYS A 1 100 ? -8.367 -16.094 -13.711 1 95.5 100 LYS A N 1
ATOM 751 C CA . LYS A 1 100 ? -8.453 -14.633 -13.695 1 95.5 100 LYS A CA 1
ATOM 752 C C . LYS A 1 100 ? -7.707 -14.023 -14.883 1 95.5 100 LYS A C 1
ATOM 754 O O . LYS A 1 100 ? -7.734 -12.812 -15.086 1 95.5 100 LYS A O 1
ATOM 759 N N . GLY A 1 101 ? -7.094 -14.922 -15.617 1 95.94 101 GLY A N 1
ATOM 760 C CA . GLY A 1 101 ? -6.312 -14.422 -16.734 1 95.94 101 GLY A CA 1
ATOM 761 C C . GLY A 1 101 ? -5.117 -13.594 -16.312 1 95.94 101 GLY A C 1
ATOM 762 O O . GLY A 1 101 ? -4.809 -12.578 -16.938 1 95.94 101 GLY A O 1
ATOM 763 N N . ASN A 1 102 ? -4.445 -13.977 -15.297 1 97 102 ASN A N 1
ATOM 764 C CA . ASN A 1 102 ? -3.316 -13.242 -14.734 1 97 102 ASN A CA 1
ATOM 765 C C . ASN A 1 102 ? -1.998 -13.664 -15.375 1 97 102 ASN A C 1
ATOM 767 O O . ASN A 1 102 ? -1.282 -14.508 -14.836 1 97 102 ASN A O 1
ATOM 771 N N . LEU A 1 103 ? -1.669 -12.977 -16.391 1 97.38 103 LEU A N 1
ATOM 772 C CA . LEU A 1 103 ? -0.569 -13.383 -17.25 1 97.38 103 LEU A CA 1
ATOM 773 C C . LEU A 1 103 ? 0.75 -13.406 -16.484 1 97.38 103 LEU A C 1
ATOM 775 O O . LEU A 1 103 ? 1.517 -14.367 -16.594 1 97.38 103 LEU A O 1
ATOM 779 N N . GLU A 1 104 ? 1.063 -12.398 -15.703 1 97.94 104 GLU A N 1
ATOM 780 C CA . GLU A 1 104 ? 2.338 -12.32 -14.992 1 97.94 104 GLU A CA 1
ATOM 781 C C . GLU A 1 104 ? 2.49 -13.469 -14 1 97.94 104 GLU A C 1
ATOM 783 O O . GLU A 1 104 ? 3.543 -14.109 -13.945 1 97.94 104 GLU A O 1
ATOM 788 N N . SER A 1 105 ? 1.441 -13.672 -13.281 1 98.56 105 SER A N 1
ATOM 789 C CA . SER A 1 105 ? 1.482 -14.766 -12.32 1 98.56 105 SER A CA 1
ATOM 790 C C . SER A 1 105 ? 1.617 -16.109 -13.016 1 98.56 105 SER A C 1
ATOM 792 O O . SER A 1 105 ? 2.379 -16.969 -12.578 1 98.56 105 SER A O 1
ATOM 794 N N . ILE A 1 106 ? 0.909 -16.312 -14.078 1 98.38 106 ILE A N 1
ATOM 795 C CA . ILE A 1 106 ? 0.991 -17.547 -14.852 1 98.38 106 ILE A CA 1
ATOM 796 C C . ILE A 1 106 ? 2.428 -17.766 -15.32 1 98.38 106 ILE A C 1
ATOM 798 O O . ILE A 1 106 ? 2.977 -18.859 -15.164 1 98.38 106 ILE A O 1
ATOM 802 N N . SER A 1 107 ? 2.969 -16.766 -15.844 1 97.81 107 SER A N 1
ATOM 803 C CA . SER A 1 107 ? 4.332 -16.844 -16.359 1 97.81 107 SER A CA 1
ATOM 804 C C . SER A 1 107 ? 5.312 -17.25 -15.266 1 97.81 107 SER A C 1
ATOM 806 O O . SER A 1 107 ? 6.133 -18.156 -15.469 1 97.81 107 SER A O 1
ATOM 808 N N . ILE A 1 108 ? 5.25 -16.656 -14.141 1 98.06 108 ILE A N 1
ATOM 809 C CA . ILE A 1 108 ? 6.172 -16.953 -13.047 1 98.06 108 ILE A CA 1
ATOM 810 C C . ILE A 1 108 ? 5.957 -18.391 -12.57 1 98.06 108 ILE A C 1
ATOM 812 O O . ILE A 1 108 ? 6.922 -19.125 -12.336 1 98.06 108 ILE A O 1
ATOM 816 N N . LEU A 1 109 ? 4.773 -18.734 -12.367 1 98.62 109 LEU A N 1
ATOM 817 C CA . LEU A 1 109 ? 4.469 -20.078 -11.906 1 98.62 109 LEU A CA 1
ATOM 818 C C . LEU A 1 109 ? 5.027 -21.125 -12.867 1 98.62 109 LEU A C 1
ATOM 820 O O . LEU A 1 109 ? 5.625 -22.125 -12.438 1 98.62 109 LEU A O 1
ATOM 824 N N . LEU A 1 110 ? 4.863 -20.906 -14.141 1 97.81 110 LEU A N 1
ATOM 825 C CA . LEU A 1 110 ? 5.406 -21.828 -15.141 1 97.81 110 LEU A CA 1
ATOM 826 C C . LEU A 1 110 ? 6.93 -21.844 -15.086 1 97.81 110 LEU A C 1
ATOM 828 O O . LEU A 1 110 ? 7.547 -22.906 -15.266 1 97.81 110 LEU A O 1
ATOM 832 N N . ASP A 1 111 ? 7.527 -20.75 -14.836 1 96.75 111 ASP A N 1
ATOM 833 C CA . ASP A 1 111 ? 8.977 -20.672 -14.703 1 96.75 111 ASP A CA 1
ATOM 834 C C . ASP A 1 111 ? 9.469 -21.5 -13.516 1 96.75 111 ASP A C 1
ATOM 836 O O . ASP A 1 111 ? 10.633 -21.906 -13.469 1 96.75 111 ASP A O 1
ATOM 840 N N . TYR A 1 112 ? 8.547 -21.734 -12.641 1 97.31 112 TYR A N 1
ATOM 841 C CA . TYR A 1 112 ? 8.938 -22.5 -11.469 1 97.31 112 TYR A CA 1
ATOM 842 C C . TYR A 1 112 ? 8.406 -23.938 -11.562 1 97.31 112 TYR A C 1
ATOM 844 O O . TYR A 1 112 ? 8.391 -24.656 -10.562 1 97.31 112 TYR A O 1
ATOM 852 N N . GLY A 1 113 ? 7.953 -24.281 -12.727 1 95.94 113 GLY A N 1
ATOM 853 C CA . GLY A 1 113 ? 7.648 -25.672 -13.016 1 95.94 113 GLY A CA 1
ATOM 854 C C . GLY A 1 113 ? 6.234 -26.062 -12.633 1 95.94 113 GLY A C 1
ATOM 855 O O . GLY A 1 113 ? 5.945 -27.234 -12.414 1 95.94 113 GLY A O 1
ATOM 856 N N . ALA A 1 114 ? 5.324 -25.141 -12.539 1 98.12 114 ALA A N 1
ATOM 857 C CA . ALA A 1 114 ? 3.932 -25.453 -12.227 1 98.12 114 ALA A CA 1
ATOM 858 C C . ALA A 1 114 ? 3.375 -26.484 -13.203 1 98.12 114 ALA A C 1
ATOM 860 O O . ALA A 1 114 ? 3.646 -26.422 -14.398 1 98.12 114 ALA A O 1
ATOM 861 N N . GLU A 1 115 ? 2.648 -27.406 -12.664 1 97.62 115 GLU A N 1
ATOM 862 C CA . GLU A 1 115 ? 2.023 -28.438 -13.484 1 97.62 115 GLU A CA 1
ATOM 863 C C . GLU A 1 115 ? 0.772 -27.906 -14.18 1 97.62 115 GLU A C 1
ATOM 865 O O . GLU A 1 115 ? -0.153 -27.438 -13.523 1 97.62 115 GLU A O 1
ATOM 870 N N . VAL A 1 116 ? 0.704 -28.094 -15.5 1 97.5 116 VAL A N 1
ATOM 871 C CA . VAL A 1 116 ? -0.335 -27.453 -16.297 1 97.5 116 VAL A CA 1
ATOM 872 C C . VAL A 1 116 ? -1.487 -28.438 -16.531 1 97.5 116 VAL A C 1
ATOM 874 O O . VAL A 1 116 ? -2.568 -28.031 -16.969 1 97.5 116 VAL A O 1
ATOM 877 N N . ARG A 1 117 ? -1.339 -29.703 -16.188 1 96.75 117 ARG A N 1
ATOM 878 C CA . ARG A 1 117 ? -2.346 -30.719 -16.516 1 96.75 117 ARG A CA 1
ATOM 879 C C . ARG A 1 117 ? -3.092 -31.172 -15.273 1 96.75 117 ARG A C 1
ATOM 881 O O . ARG A 1 117 ? -3.699 -32.25 -15.273 1 96.75 117 ARG A O 1
ATOM 888 N N . VAL A 1 118 ? -2.953 -30.438 -14.219 1 97.38 118 VAL A N 1
ATOM 889 C CA . VAL A 1 118 ? -3.709 -30.781 -13.016 1 97.38 118 VAL A CA 1
ATOM 890 C C . VAL A 1 118 ? -5.207 -30.6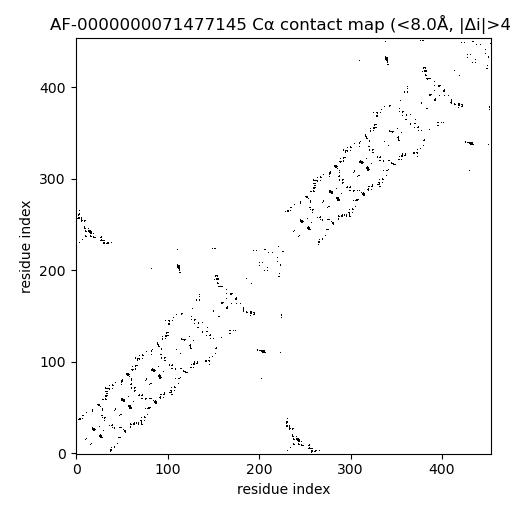41 -13.289 1 97.38 118 VAL A C 1
ATOM 892 O O . VAL A 1 118 ? -5.645 -29.656 -13.891 1 97.38 118 VAL A O 1
ATOM 895 N N . ILE A 1 119 ? -5.98 -31.625 -12.828 1 96.81 119 ILE A N 1
ATOM 896 C CA . ILE A 1 119 ? -7.43 -31.625 -12.992 1 96.81 119 ILE A CA 1
ATOM 897 C C . ILE A 1 119 ? -8.102 -31.438 -11.633 1 96.81 119 ILE A C 1
ATOM 899 O O . ILE A 1 119 ? -7.805 -32.156 -10.688 1 96.81 119 ILE A O 1
ATOM 903 N N . ASN A 1 120 ? -8.953 -30.453 -11.539 1 97.56 120 ASN A N 1
ATOM 904 C CA . ASN A 1 120 ? -9.625 -30.234 -10.266 1 97.56 120 ASN A CA 1
ATOM 905 C C . ASN A 1 120 ? -10.828 -31.156 -10.094 1 97.56 120 ASN A C 1
ATOM 907 O O . ASN A 1 120 ? -11.062 -32.031 -10.914 1 97.56 120 ASN A O 1
ATOM 911 N N . LEU A 1 121 ? -11.562 -31.031 -8.984 1 97.44 121 LEU A N 1
ATOM 912 C CA . LEU A 1 121 ? -12.648 -31.953 -8.633 1 97.44 121 LEU A CA 1
ATOM 913 C C . LEU A 1 121 ? -13.797 -31.844 -9.625 1 97.44 121 LEU A C 1
ATOM 915 O O . LEU A 1 121 ? -14.617 -32.75 -9.734 1 97.44 121 LEU A O 1
ATOM 919 N N . LYS A 1 122 ? -13.875 -30.766 -10.32 1 94.44 122 LYS A N 1
ATOM 920 C CA . LYS A 1 122 ? -14.93 -30.547 -11.312 1 94.44 122 LYS A CA 1
ATOM 921 C C . LYS A 1 122 ? -14.469 -31 -12.695 1 94.44 122 LYS A C 1
ATOM 923 O O . LYS A 1 122 ? -15.18 -30.797 -13.688 1 94.44 122 LYS A O 1
ATOM 928 N N . GLY A 1 123 ? -13.281 -31.469 -12.805 1 94.44 123 GLY A N 1
ATOM 929 C CA . GLY A 1 123 ? -12.758 -31.953 -14.07 1 94.44 123 GLY A CA 1
ATOM 930 C C . GLY A 1 123 ? -12.125 -30.875 -14.922 1 94.44 123 GLY A C 1
ATOM 931 O O . GLY A 1 123 ? -11.898 -31.062 -16.109 1 94.44 123 GLY A O 1
ATOM 932 N N . GLN A 1 124 ? -11.812 -29.797 -14.328 1 95.12 124 GLN A N 1
ATOM 933 C CA . GLN A 1 124 ? -11.258 -28.688 -15.086 1 95.12 124 GLN A CA 1
ATOM 934 C C . GLN A 1 124 ? -9.742 -28.609 -14.938 1 95.12 124 GLN A C 1
ATOM 936 O O . GLN A 1 124 ? -9.203 -28.938 -13.875 1 95.12 124 GLN A O 1
ATOM 941 N N . THR A 1 125 ? -9.102 -28.156 -16.078 1 96.81 125 THR A N 1
ATOM 942 C CA . THR A 1 125 ? -7.672 -27.875 -16.078 1 96.81 125 THR A CA 1
ATOM 943 C C . THR A 1 125 ? -7.426 -26.359 -16.094 1 96.81 125 THR A C 1
ATOM 945 O O . THR A 1 125 ? -8.352 -25.578 -16.312 1 96.81 125 THR A O 1
ATOM 948 N N . PRO A 1 126 ? -6.133 -25.875 -15.859 1 97.81 126 PRO A N 1
ATOM 949 C CA . PRO A 1 126 ? -5.863 -24.438 -15.93 1 97.81 126 PRO A CA 1
ATOM 950 C C . PRO A 1 126 ? -6.258 -23.828 -17.281 1 97.81 126 PRO A C 1
ATOM 952 O O . PRO A 1 126 ? -6.883 -22.781 -17.312 1 97.81 126 PRO A O 1
ATOM 955 N N . ILE A 1 127 ? -5.977 -24.484 -18.328 1 96.62 127 ILE A N 1
ATOM 956 C CA . ILE A 1 127 ? -6.273 -23.922 -19.641 1 96.62 127 ILE A CA 1
ATOM 957 C C . ILE A 1 127 ? -7.785 -23.922 -19.875 1 96.62 127 ILE A C 1
ATOM 959 O O . ILE A 1 127 ? -8.32 -23 -20.469 1 96.62 127 ILE A O 1
ATOM 963 N N . SER A 1 128 ? -8.5 -24.984 -19.422 1 94.88 128 SER A N 1
ATOM 964 C CA . SER A 1 128 ? -9.945 -24.984 -19.594 1 94.88 128 SER A CA 1
ATOM 965 C C . SER A 1 128 ? -10.602 -23.859 -18.781 1 94.88 128 SER A C 1
ATOM 967 O O . SER A 1 128 ? -11.609 -23.297 -19.219 1 94.88 128 SER A O 1
ATOM 969 N N . ARG A 1 129 ? -10.047 -23.547 -17.641 1 93.56 129 ARG A N 1
ATOM 970 C CA . ARG A 1 129 ? -10.547 -22.438 -16.844 1 93.56 129 ARG A CA 1
ATOM 971 C C . ARG A 1 129 ? -10.352 -21.109 -17.562 1 93.56 129 ARG A C 1
ATOM 973 O O . ARG A 1 129 ? -11.211 -20.219 -17.484 1 93.56 129 ARG A O 1
ATOM 980 N N . LEU A 1 130 ? -9.25 -20.938 -18.172 1 95.25 130 LEU A N 1
ATOM 981 C CA . LEU A 1 130 ? -8.977 -19.734 -18.953 1 95.25 130 LEU A CA 1
ATOM 982 C C . LEU A 1 130 ? -9.953 -19.609 -20.109 1 95.25 130 LEU A C 1
ATOM 984 O O . LEU A 1 130 ? -10.422 -18.516 -20.422 1 95.25 130 LEU A O 1
ATOM 988 N N . VAL A 1 131 ? -10.25 -20.703 -20.75 1 93.44 131 VAL A N 1
ATOM 989 C CA . VAL A 1 131 ? -11.164 -20.703 -21.891 1 93.44 131 VAL A CA 1
ATOM 990 C C . VAL A 1 131 ? -12.547 -20.234 -21.438 1 93.44 131 VAL A C 1
ATOM 992 O O . VAL A 1 131 ? -13.219 -19.516 -22.172 1 93.44 131 VAL A O 1
ATOM 995 N N . ALA A 1 132 ? -12.938 -20.656 -20.312 1 89.88 132 ALA A N 1
ATOM 996 C CA . ALA A 1 132 ? -14.211 -20.188 -19.766 1 89.88 132 ALA A CA 1
ATOM 997 C C . ALA A 1 132 ? -14.242 -18.672 -19.656 1 89.88 132 ALA A C 1
ATOM 999 O O . ALA A 1 132 ? -15.289 -18.047 -19.859 1 89.88 132 ALA A O 1
ATOM 1000 N N . LEU A 1 133 ? -13.156 -18.109 -19.328 1 89.19 133 LEU A N 1
ATOM 1001 C CA . LEU A 1 133 ? -13.031 -16.656 -19.266 1 89.19 133 LEU A CA 1
ATOM 1002 C C . LEU A 1 133 ? -13.148 -16.031 -20.656 1 89.19 133 LEU A C 1
ATOM 1004 O O . LEU A 1 133 ? -13.805 -15.008 -20.828 1 89.19 133 LEU A O 1
ATOM 1008 N N . LEU A 1 134 ? -12.508 -16.625 -21.609 1 89.31 134 LEU A N 1
ATOM 1009 C CA . LEU A 1 134 ? -12.523 -16.125 -22.984 1 89.31 134 LEU A CA 1
ATOM 1010 C C . LEU A 1 134 ? -13.945 -16.109 -23.531 1 89.31 134 LEU A C 1
ATOM 1012 O O . LEU A 1 134 ? -14.336 -15.18 -24.234 1 89.31 134 LEU A O 1
ATOM 1016 N N . VAL A 1 135 ? -14.695 -17.062 -23.188 1 88.12 135 VAL A N 1
ATOM 1017 C CA . VAL A 1 135 ? -16.062 -17.203 -23.672 1 88.12 135 VAL A CA 1
ATOM 1018 C C . VAL A 1 135 ? -16.938 -16.078 -23.109 1 88.12 135 VAL A C 1
ATOM 1020 O O . VAL A 1 135 ? -17.859 -15.602 -23.766 1 88.12 135 VAL A O 1
ATOM 1023 N N . ARG A 1 136 ? -16.656 -15.648 -21.984 1 82.81 136 ARG A N 1
ATOM 1024 C CA . ARG A 1 136 ? -17.453 -14.633 -21.312 1 82.81 136 ARG A CA 1
ATOM 1025 C C . ARG A 1 136 ? -17.125 -13.242 -21.844 1 82.81 136 ARG A C 1
ATOM 1027 O O . ARG A 1 136 ? -17.797 -12.266 -21.5 1 82.81 136 ARG A O 1
ATOM 1034 N N . GLY A 1 137 ? -16.312 -13.227 -22.812 1 71.31 137 GLY A N 1
ATOM 1035 C CA . GLY A 1 137 ? -16.078 -11.992 -23.562 1 71.31 137 GLY A CA 1
ATOM 1036 C C . GLY A 1 137 ? -15.016 -11.109 -22.938 1 71.31 137 GLY A C 1
ATOM 1037 O O . GLY A 1 137 ? -14.922 -9.922 -23.266 1 71.31 137 GLY A O 1
ATOM 1038 N N . LEU A 1 138 ? -14.32 -11.438 -22.078 1 62.31 138 LEU A N 1
ATOM 1039 C CA . LEU A 1 138 ? -13.266 -10.57 -21.562 1 62.31 138 LEU A CA 1
ATOM 1040 C C . LEU A 1 138 ? -12.031 -10.641 -22.453 1 62.31 138 LEU A C 1
ATOM 1042 O O . LEU A 1 138 ? -11 -10.039 -22.141 1 62.31 138 LEU A O 1
ATOM 1046 N N . GLY A 1 139 ? -12.055 -11.203 -23.641 1 63.66 139 GLY A N 1
ATOM 1047 C CA . GLY A 1 139 ? -10.977 -11.5 -24.578 1 63.66 139 GLY A CA 1
ATOM 1048 C C . GLY A 1 139 ? -10.078 -10.312 -24.844 1 63.66 139 GLY A C 1
ATOM 1049 O O . GLY A 1 139 ? -9.906 -9.898 -26 1 63.66 139 GLY A O 1
ATOM 1050 N N . THR A 1 140 ? -9.555 -9.906 -23.812 1 80.94 140 THR A N 1
ATOM 1051 C CA . THR A 1 140 ? -8.547 -8.852 -23.922 1 80.94 140 THR A CA 1
ATOM 1052 C C . THR A 1 140 ? -7.234 -9.414 -24.469 1 80.94 140 THR A C 1
ATOM 1054 O O . THR A 1 140 ? -7.074 -10.633 -24.578 1 80.94 140 THR A O 1
ATOM 1057 N N . GLU A 1 141 ? -6.465 -8.664 -24.953 1 86.62 141 GLU A N 1
ATOM 1058 C CA . GLU A 1 141 ? -5.133 -9.055 -25.406 1 86.62 141 GLU A CA 1
ATOM 1059 C C . GLU A 1 141 ? -4.402 -9.859 -24.344 1 86.62 141 GLU A C 1
ATOM 1061 O O . GLU A 1 141 ? -3.674 -10.805 -24.656 1 86.62 141 GLU A O 1
ATOM 1066 N N . LYS A 1 142 ? -4.664 -9.523 -23.141 1 90.44 142 LYS A N 1
ATOM 1067 C CA . LYS A 1 142 ? -4.008 -10.211 -22.047 1 90.44 142 LYS A CA 1
ATOM 1068 C C . LYS A 1 142 ? -4.512 -11.648 -21.922 1 90.44 142 LYS A C 1
ATOM 1070 O O . LYS A 1 142 ? -3.727 -12.57 -21.703 1 90.44 142 LYS A O 1
ATOM 1075 N N . GLU A 1 143 ? -5.707 -11.844 -22.078 1 91.88 143 GLU A N 1
ATOM 1076 C CA . GLU A 1 143 ? -6.281 -13.18 -21.984 1 91.88 143 GLU A CA 1
ATOM 1077 C C . GLU A 1 143 ? -5.809 -14.062 -23.141 1 91.88 143 GLU A C 1
ATOM 1079 O O . GLU A 1 143 ? -5.543 -15.25 -22.938 1 91.88 143 GLU A O 1
ATOM 1084 N N . ASP A 1 144 ? -5.711 -13.469 -24.219 1 91.5 144 ASP A N 1
ATOM 1085 C CA . ASP A 1 144 ? -5.195 -14.211 -25.359 1 91.5 144 ASP A CA 1
ATOM 1086 C C . ASP A 1 144 ? -3.754 -14.656 -25.125 1 91.5 144 ASP A C 1
ATOM 1088 O O . ASP A 1 144 ? -3.377 -15.781 -25.484 1 91.5 144 ASP A O 1
ATOM 1092 N N . SER A 1 145 ? -3.029 -13.781 -24.594 1 95 145 SER A N 1
ATOM 1093 C CA . SER A 1 145 ? -1.642 -14.102 -24.281 1 95 145 SER A CA 1
ATOM 1094 C C . SER A 1 145 ? -1.556 -15.234 -23.266 1 95 145 SER A C 1
ATOM 1096 O O . SER A 1 145 ? -0.685 -16.094 -23.359 1 95 145 SER A O 1
ATOM 1098 N N . CYS A 1 146 ? -2.445 -15.156 -22.328 1 96.5 146 CYS A N 1
ATOM 1099 C CA . CYS A 1 146 ? -2.508 -16.234 -21.344 1 96.5 146 CYS A CA 1
ATOM 1100 C C . CYS A 1 146 ? -2.797 -17.562 -22 1 96.5 146 CYS A C 1
ATOM 1102 O O . CYS A 1 146 ? -2.156 -18.578 -21.688 1 96.5 146 CYS A O 1
ATOM 1104 N N . PHE A 1 147 ? -3.717 -17.547 -22.891 1 94.69 147 PHE A N 1
ATOM 1105 C CA . PHE A 1 147 ? -4.109 -18.766 -23.594 1 94.69 147 PHE A CA 1
ATOM 1106 C C . PHE A 1 147 ? -2.938 -19.344 -24.375 1 94.69 147 PHE A C 1
ATOM 1108 O O . PHE A 1 147 ? -2.66 -20.547 -24.312 1 94.69 147 PHE A O 1
ATOM 1115 N N . GLU A 1 148 ? -2.262 -18.531 -25.109 1 94.5 148 GLU A N 1
ATOM 1116 C CA . GLU A 1 148 ? -1.122 -18.969 -25.906 1 94.5 148 GLU A CA 1
ATOM 1117 C C . GLU A 1 148 ? -0.033 -19.578 -25.031 1 94.5 148 GLU A C 1
ATOM 1119 O O . GLU A 1 148 ? 0.546 -20.609 -25.375 1 94.5 148 GLU A O 1
ATOM 1124 N N . LEU A 1 149 ? 0.2 -18.969 -23.984 1 96.94 149 LEU A N 1
ATOM 1125 C CA . LEU A 1 149 ? 1.243 -19.422 -23.078 1 96.94 149 LEU A CA 1
ATOM 1126 C C . LEU A 1 149 ? 0.886 -20.781 -22.484 1 96.94 149 LEU A C 1
ATOM 1128 O O . LEU A 1 149 ? 1.714 -21.703 -22.469 1 96.94 149 LEU A O 1
ATOM 1132 N N . LEU A 1 150 ? -0.292 -20.906 -22.031 1 97.62 150 LEU A N 1
ATOM 1133 C CA . LEU A 1 150 ? -0.737 -22.172 -21.469 1 97.62 150 LEU A CA 1
ATOM 1134 C C . LEU A 1 150 ? -0.769 -23.25 -22.531 1 97.62 150 LEU A C 1
ATOM 1136 O O . LEU A 1 150 ? -0.436 -24.406 -22.25 1 97.62 150 LEU A O 1
ATOM 1140 N N . HIS A 1 151 ? -1.178 -22.891 -23.656 1 95.06 151 HIS A N 1
ATOM 1141 C CA . HIS A 1 151 ? -1.195 -23.844 -24.766 1 95.06 151 HIS A CA 1
ATOM 1142 C C . HIS A 1 151 ? 0.206 -24.359 -25.078 1 95.06 151 HIS A C 1
ATOM 1144 O O . HIS A 1 151 ? 0.395 -25.562 -25.266 1 95.06 151 HIS A O 1
ATOM 1150 N N . ARG A 1 152 ? 1.149 -23.484 -25.156 1 94.12 152 ARG A N 1
ATOM 1151 C CA . ARG A 1 152 ? 2.533 -23.891 -25.375 1 94.12 152 ARG A CA 1
ATOM 1152 C C . ARG A 1 152 ? 3.008 -24.812 -24.25 1 94.12 152 ARG A C 1
ATOM 1154 O O . ARG A 1 152 ? 3.727 -25.781 -24.5 1 94.12 152 ARG A O 1
ATOM 1161 N N . ALA A 1 153 ? 2.648 -24.562 -23.094 1 95.81 153 ALA A N 1
ATOM 1162 C CA . ALA A 1 153 ? 3.117 -25.312 -21.938 1 95.81 153 ALA A CA 1
ATOM 1163 C C . ALA A 1 153 ? 2.5 -26.703 -21.891 1 95.81 153 ALA A C 1
ATOM 1165 O O . ALA A 1 153 ? 3.174 -27.672 -21.547 1 95.81 153 ALA A O 1
ATOM 1166 N N . VAL A 1 154 ? 1.251 -26.797 -22.25 1 95.25 154 VAL A N 1
ATOM 1167 C CA . VAL A 1 154 ? 0.534 -28.047 -22.094 1 95.25 154 VAL A CA 1
ATOM 1168 C C . VAL A 1 154 ? 0.791 -28.953 -23.297 1 95.25 154 VAL A C 1
ATOM 1170 O O . VAL A 1 154 ? 0.723 -30.172 -23.203 1 95.25 154 VAL A O 1
ATOM 1173 N N . GLY A 1 155 ? 1.087 -28.359 -24.438 1 91.5 155 GLY A N 1
ATOM 1174 C CA . GLY A 1 155 ? 1.366 -29.109 -25.656 1 91.5 155 GLY A CA 1
ATOM 1175 C C . GLY A 1 155 ? 0.113 -29.578 -26.359 1 91.5 155 GLY A C 1
ATOM 1176 O O . GLY A 1 155 ? -0.027 -29.391 -27.578 1 91.5 155 GLY A O 1
ATOM 1177 N N . HIS A 1 156 ? -0.705 -30.281 -25.641 1 91.88 156 HIS A N 1
ATOM 1178 C CA . HIS A 1 156 ? -1.992 -30.75 -26.125 1 91.88 156 HIS A CA 1
ATOM 1179 C C . HIS A 1 156 ? -3.041 -30.75 -25.016 1 91.88 156 HIS A C 1
ATOM 1181 O O . HIS A 1 156 ? -2.74 -31.109 -23.875 1 91.88 156 HIS A O 1
ATOM 1187 N N . PHE A 1 157 ? -4.234 -30.281 -25.469 1 92.31 157 PHE A N 1
ATOM 1188 C CA . PHE A 1 157 ? -5.316 -30.281 -24.484 1 92.31 157 PHE A CA 1
ATOM 1189 C C . PHE A 1 157 ? -6.633 -30.688 -25.141 1 92.31 157 PHE A C 1
ATOM 1191 O O . PHE A 1 157 ? -6.738 -30.719 -26.375 1 92.31 157 PHE A O 1
ATOM 1198 N N . GLU A 1 158 ? -7.504 -31.141 -24.297 1 91.88 158 GLU A N 1
ATOM 1199 C CA . GLU A 1 158 ? -8.82 -31.562 -24.734 1 91.88 158 GLU A CA 1
ATOM 1200 C C . GLU A 1 158 ? -9.93 -30.906 -23.922 1 91.88 158 GLU A C 1
ATOM 1202 O O . GLU A 1 158 ? -9.898 -30.922 -22.688 1 91.88 158 GLU A O 1
ATOM 1207 N N . LEU A 1 159 ? -10.812 -30.25 -24.609 1 93.12 159 LEU A N 1
ATOM 1208 C CA . LEU A 1 159 ? -11.938 -29.578 -23.953 1 93.12 159 LEU A CA 1
ATOM 1209 C C . LEU A 1 159 ? -13.234 -30.344 -24.188 1 93.12 159 LEU A C 1
ATOM 1211 O O . LEU A 1 159 ? -14.188 -30.188 -23.422 1 93.12 159 LEU A O 1
ATOM 1215 N N . ARG A 1 160 ? -13.344 -31.078 -25.219 1 86.94 160 ARG A N 1
ATOM 1216 C CA . ARG A 1 160 ? -14.555 -31.766 -25.625 1 86.94 160 ARG A CA 1
ATOM 1217 C C . ARG A 1 160 ? -14.859 -32.938 -24.703 1 86.94 160 ARG A C 1
ATOM 1219 O O . ARG A 1 160 ? -13.938 -33.594 -24.188 1 86.94 160 ARG A O 1
ATOM 1226 N N . LYS A 1 161 ? -16 -33.094 -24.406 1 87.19 161 LYS A N 1
ATOM 1227 C CA . LYS A 1 161 ? -16.5 -34.281 -23.75 1 87.19 161 LYS A CA 1
ATOM 1228 C C . LYS A 1 161 ? -17.25 -35.156 -24.75 1 87.19 161 LYS A C 1
ATOM 1230 O O . LYS A 1 161 ? -18.281 -34.75 -25.297 1 87.19 161 LYS A O 1
ATOM 1235 N N . ASN A 1 162 ? -16.797 -36.375 -24.938 1 85.06 162 ASN A N 1
ATOM 1236 C CA . ASN A 1 162 ? -17.344 -37.281 -25.938 1 85.06 162 ASN A CA 1
ATOM 1237 C C . ASN A 1 162 ? -17.438 -36.625 -27.297 1 85.06 162 ASN A C 1
ATOM 1239 O O . ASN A 1 162 ? -18.484 -36.719 -27.969 1 85.06 162 ASN A O 1
ATOM 1243 N N . GLY A 1 163 ? -16.5 -35.812 -27.641 1 83.44 163 GLY A N 1
ATOM 1244 C CA . GLY A 1 163 ? -16.391 -35.219 -28.953 1 83.44 163 GLY A CA 1
ATOM 1245 C C . GLY A 1 163 ? -17.156 -33.906 -29.078 1 83.44 163 GLY A C 1
ATOM 1246 O O . GLY A 1 163 ? -17.078 -33.25 -30.109 1 83.44 163 GLY A O 1
ATOM 1247 N N . THR A 1 164 ? -17.812 -33.469 -28.047 1 88.12 164 THR A N 1
ATOM 1248 C CA . THR A 1 164 ? -18.641 -32.25 -28.125 1 88.12 164 THR A CA 1
ATOM 1249 C C . THR A 1 164 ? -18.078 -31.156 -27.234 1 88.12 164 THR A C 1
ATOM 1251 O O . THR A 1 164 ? -17.703 -31.406 -26.078 1 88.12 164 THR A O 1
ATOM 1254 N N . MET A 1 165 ? -18.078 -29.922 -27.922 1 91.38 165 MET A N 1
ATOM 1255 C CA . MET A 1 165 ? -17.594 -28.75 -27.172 1 91.38 165 MET A CA 1
ATOM 1256 C C . MET A 1 165 ? -18.594 -28.344 -26.094 1 91.38 165 MET A C 1
ATOM 1258 O O . MET A 1 165 ? -19.812 -28.5 -26.281 1 91.38 165 MET A O 1
ATOM 1262 N N . PRO A 1 166 ? -18.094 -27.891 -24.891 1 89.44 166 PRO A N 1
ATOM 1263 C CA . PRO A 1 166 ? -19.016 -27.359 -23.875 1 89.44 166 PRO A CA 1
ATOM 1264 C C . PRO A 1 166 ? -19.953 -26.297 -24.453 1 89.44 166 PRO A C 1
ATOM 1266 O O . PRO A 1 166 ? -19.547 -25.5 -25.297 1 89.44 166 PRO A O 1
ATOM 1269 N N . ARG A 1 167 ? -21.141 -26.25 -23.906 1 88.5 167 ARG A N 1
ATOM 1270 C CA . ARG A 1 167 ? -22.203 -25.375 -24.422 1 88.5 167 ARG A CA 1
ATOM 1271 C C . ARG A 1 167 ? -21.75 -23.922 -24.391 1 88.5 167 ARG A C 1
ATOM 1273 O O . ARG A 1 167 ? -22.047 -23.172 -25.328 1 88.5 167 ARG A O 1
ATOM 1280 N N . GLU A 1 168 ? -21.047 -23.578 -23.391 1 88.38 168 GLU A N 1
ATOM 1281 C CA . GLU A 1 168 ? -20.641 -22.188 -23.25 1 88.38 168 GLU A CA 1
ATOM 1282 C C . GLU A 1 168 ? -19.688 -21.766 -24.359 1 88.38 168 GLU A C 1
ATOM 1284 O O . GLU A 1 168 ? -19.703 -20.609 -24.797 1 88.38 168 GLU A O 1
ATOM 1289 N N . VAL A 1 169 ? -18.922 -22.672 -24.812 1 90.94 169 VAL A N 1
ATOM 1290 C CA . VAL A 1 169 ? -17.969 -22.422 -25.891 1 90.94 169 VAL A CA 1
ATOM 1291 C C . VAL A 1 169 ? -18.703 -22.391 -27.234 1 90.94 169 VAL A C 1
ATOM 1293 O O . VAL A 1 169 ? -18.391 -21.562 -28.094 1 90.94 169 VAL A O 1
ATOM 1296 N N . ALA A 1 170 ? -19.688 -23.203 -27.359 1 89.62 170 ALA A N 1
ATOM 1297 C CA . ALA A 1 170 ? -20.422 -23.375 -28.609 1 89.62 170 ALA A CA 1
ATOM 1298 C C . ALA A 1 170 ? -21.203 -22.109 -28.953 1 89.62 170 ALA A C 1
ATOM 1300 O O . ALA A 1 170 ? -21.516 -21.875 -30.125 1 89.62 170 ALA A O 1
ATOM 1301 N N . LYS A 1 171 ? -21.469 -21.281 -27.953 1 88.06 171 LYS A N 1
ATOM 1302 C CA . LYS A 1 171 ? -22.219 -20.047 -28.188 1 88.06 171 LYS A CA 1
ATOM 1303 C C . LYS A 1 171 ? -21.391 -19.047 -29 1 88.06 171 LYS A C 1
ATOM 1305 O O . LYS A 1 171 ? -21.953 -18.219 -29.719 1 88.06 171 LYS A O 1
ATOM 1310 N N . ASP A 1 172 ? -20.172 -19.109 -28.891 1 88.44 172 ASP A N 1
ATOM 1311 C CA . ASP A 1 172 ? -19.266 -18.297 -29.688 1 88.44 172 ASP A CA 1
ATOM 1312 C C . ASP A 1 172 ? -18.703 -19.094 -30.859 1 88.44 172 ASP A C 1
ATOM 1314 O O . ASP A 1 172 ? -17.703 -19.812 -30.719 1 88.44 172 ASP A O 1
ATOM 1318 N N . GLN A 1 173 ? -19.219 -18.797 -31.953 1 88.06 173 GLN A N 1
ATOM 1319 C CA . GLN A 1 173 ? -18.922 -19.625 -33.125 1 88.06 173 GLN A CA 1
ATOM 1320 C C . GLN A 1 173 ? -17.438 -19.531 -33.5 1 88.06 173 GLN A C 1
ATOM 1322 O O . GLN A 1 173 ? -16.812 -20.547 -33.844 1 88.06 173 GLN A O 1
ATOM 1327 N N . GLN A 1 174 ? -16.922 -18.328 -33.469 1 88.12 174 GLN A N 1
ATOM 1328 C CA . GLN A 1 174 ? -15.516 -18.141 -33.844 1 88.12 174 GLN A CA 1
ATOM 1329 C C . GLN A 1 174 ? -14.594 -18.859 -32.875 1 88.12 174 GLN A C 1
ATOM 1331 O O . GLN A 1 174 ? -13.656 -19.547 -33.312 1 88.12 174 GLN A O 1
ATOM 1336 N N . LEU A 1 175 ? -14.883 -18.688 -31.672 1 89.25 175 LEU A N 1
ATOM 1337 C CA . LEU A 1 175 ? -14.062 -19.344 -30.656 1 89.25 175 LEU A CA 1
ATOM 1338 C C . LEU A 1 175 ? -14.227 -20.859 -30.703 1 89.25 175 LEU A C 1
ATOM 1340 O O . LEU A 1 175 ? -13.258 -21.594 -30.562 1 89.25 175 LEU A O 1
ATOM 1344 N N . CYS A 1 176 ? -15.383 -21.297 -30.891 1 91.81 176 CYS A N 1
ATOM 1345 C CA . CYS A 1 176 ? -15.68 -22.719 -30.969 1 91.81 176 CYS A CA 1
ATOM 1346 C C . CYS A 1 176 ? -14.906 -23.375 -32.125 1 91.81 176 CYS A C 1
ATOM 1348 O O . CYS A 1 176 ? -14.336 -24.453 -31.953 1 91.81 176 CYS A O 1
ATOM 1350 N N . GLU A 1 177 ? -14.898 -22.75 -33.188 1 92.5 177 GLU A N 1
ATOM 1351 C CA . GLU A 1 177 ? -14.18 -23.281 -34.344 1 92.5 177 GLU A CA 1
ATOM 1352 C C . GLU A 1 177 ? -12.68 -23.375 -34.062 1 92.5 177 GLU A C 1
ATOM 1354 O O . GLU A 1 177 ? -12.055 -24.391 -34.375 1 92.5 177 GLU A O 1
ATOM 1359 N N . LYS A 1 178 ? -12.203 -22.328 -33.531 1 91.62 178 LYS A N 1
ATOM 1360 C CA . LYS A 1 178 ? -10.781 -22.297 -33.219 1 91.62 178 LYS A CA 1
ATOM 1361 C C . LYS A 1 178 ? -10.398 -23.406 -32.25 1 91.62 178 LYS A C 1
ATOM 1363 O O . LYS A 1 178 ? -9.422 -24.125 -32.469 1 91.62 178 LYS A O 1
ATOM 1368 N N . LEU A 1 179 ? -11.156 -23.531 -31.266 1 94.31 179 LEU A N 1
ATOM 1369 C CA . LEU A 1 179 ? -10.852 -24.516 -30.219 1 94.31 179 LEU A CA 1
ATOM 1370 C C . LEU A 1 179 ? -11.07 -25.938 -30.734 1 94.31 179 LEU A C 1
ATOM 1372 O O . LEU A 1 179 ? -10.359 -26.859 -30.328 1 94.31 179 LEU A O 1
ATOM 1376 N N . THR A 1 180 ? -12 -26.078 -31.578 1 92.75 180 THR A N 1
ATOM 1377 C CA . THR A 1 180 ? -12.234 -27.391 -32.188 1 92.75 180 THR A CA 1
ATOM 1378 C C . THR A 1 180 ? -11.008 -27.844 -32.969 1 92.75 180 THR A C 1
ATOM 1380 O O . THR A 1 180 ? -10.602 -29 -32.875 1 92.75 180 THR A O 1
ATOM 1383 N N . VAL A 1 181 ? -10.477 -26.953 -33.688 1 92.56 181 VAL A N 1
ATOM 1384 C CA . VAL A 1 181 ? -9.289 -27.25 -34.5 1 92.56 181 VAL A CA 1
ATOM 1385 C C . VAL A 1 181 ? -8.125 -27.609 -33.562 1 92.56 181 VAL A C 1
ATOM 1387 O O . VAL A 1 181 ? -7.43 -28.609 -33.812 1 92.56 181 VAL A O 1
ATOM 1390 N N . LEU A 1 182 ? -7.953 -26.875 -32.594 1 92.12 182 LEU A N 1
ATOM 1391 C CA . LEU A 1 182 ? -6.828 -27.062 -31.672 1 92.12 182 LEU A CA 1
ATOM 1392 C C . LEU A 1 182 ? -6.969 -28.375 -30.906 1 92.12 182 LEU A C 1
ATOM 1394 O O . LEU A 1 182 ? -5.988 -29.094 -30.703 1 92.12 182 LEU A O 1
ATOM 1398 N N . CYS A 1 183 ? -8.148 -28.734 -30.484 1 92.19 183 CYS A N 1
ATOM 1399 C CA . CYS A 1 183 ? -8.383 -29.953 -29.719 1 92.19 183 CYS A CA 1
ATOM 1400 C C . CYS A 1 183 ? -8.281 -31.188 -30.609 1 92.19 183 CYS A C 1
ATOM 1402 O O . CYS A 1 183 ? -7.902 -32.281 -30.141 1 92.19 183 CYS A O 1
ATOM 1404 N N . SER A 1 184 ? -8.578 -31.016 -31.844 1 89.94 184 SER A N 1
ATOM 1405 C CA . SER A 1 184 ? -8.602 -32.125 -32.781 1 89.94 184 SER A CA 1
ATOM 1406 C C . SER A 1 184 ? -7.195 -32.5 -33.25 1 89.94 184 SER A C 1
ATOM 1408 O O . SER A 1 184 ? -6.949 -33.594 -33.719 1 89.94 184 SER A O 1
ATOM 1410 N N . ALA A 1 185 ? -6.355 -31.547 -33.219 1 87.06 185 ALA A N 1
ATOM 1411 C CA . ALA A 1 185 ? -4.977 -31.781 -33.625 1 87.06 185 ALA A CA 1
ATOM 1412 C C . ALA A 1 185 ? -4.176 -32.469 -32.531 1 87.06 185 ALA A C 1
ATOM 1414 O O . ALA A 1 185 ? -4.086 -31.953 -31.406 1 87.06 185 ALA A O 1
ATOM 1415 N N . PRO A 1 186 ? -3.711 -33.719 -32.812 1 86.69 186 PRO A N 1
ATOM 1416 C CA . PRO A 1 186 ? -2.879 -34.344 -31.812 1 86.69 186 PRO A CA 1
ATOM 1417 C C . PRO A 1 186 ? -1.615 -33.562 -31.484 1 86.69 186 PRO A C 1
ATOM 1419 O O . PRO A 1 186 ? -1.146 -32.781 -32.312 1 86.69 186 PRO A O 1
ATOM 1422 N N . GLY A 1 187 ? -1.171 -33.625 -30.344 1 88.06 187 GLY A N 1
ATOM 1423 C CA . GLY A 1 187 ? 0.096 -33 -30 1 88.06 187 GLY A CA 1
ATOM 1424 C C . GLY A 1 187 ? 1.251 -33.5 -30.859 1 88.06 187 GLY A C 1
ATOM 1425 O O . GLY A 1 187 ? 1.354 -34.688 -31.141 1 88.06 187 GLY A O 1
ATOM 1426 N N . THR A 1 188 ? 2.029 -32.531 -31.297 1 88.62 188 THR A N 1
ATOM 1427 C CA . THR A 1 188 ? 3.211 -32.906 -32.062 1 88.62 188 THR A CA 1
ATOM 1428 C C . THR A 1 188 ? 4.305 -33.438 -31.156 1 88.62 188 THR A C 1
ATOM 1430 O O . THR A 1 188 ? 4.281 -33.188 -29.938 1 88.62 188 THR A O 1
ATOM 1433 N N . LEU A 1 189 ? 5.199 -34.219 -31.703 1 88.12 189 LEU A N 1
ATOM 1434 C CA . LEU A 1 189 ? 6.332 -34.688 -30.922 1 88.12 189 LEU A CA 1
ATOM 1435 C C . LEU A 1 189 ? 7.098 -33.531 -30.297 1 88.12 189 LEU A C 1
ATOM 1437 O O . LEU A 1 189 ? 7.59 -33.625 -29.172 1 88.12 189 LEU A O 1
ATOM 1441 N N . LYS A 1 190 ? 7.188 -32.469 -31.016 1 89.75 190 LYS A N 1
ATOM 1442 C CA . LYS A 1 190 ? 7.875 -31.266 -30.531 1 89.75 190 LYS A CA 1
ATOM 1443 C C . LYS A 1 190 ? 7.199 -30.703 -29.297 1 89.75 190 LYS A C 1
ATOM 1445 O O . LYS A 1 190 ? 7.867 -30.406 -28.297 1 89.75 190 LYS A O 1
ATOM 1450 N N . THR A 1 191 ? 5.973 -30.562 -29.359 1 91.06 191 THR A N 1
ATOM 1451 C CA . THR A 1 191 ? 5.23 -29.953 -28.25 1 91.06 191 THR A CA 1
ATOM 1452 C C . THR A 1 191 ? 5.137 -30.922 -27.078 1 91.06 191 THR A C 1
ATOM 1454 O O . THR A 1 191 ? 5.23 -30.5 -25.922 1 91.06 191 THR A O 1
ATOM 1457 N N . LEU A 1 192 ? 5.02 -32.156 -27.328 1 89.94 192 LEU A N 1
ATOM 1458 C CA . LEU A 1 192 ? 4.945 -33.156 -26.266 1 89.94 192 LEU A CA 1
ATOM 1459 C C . LEU A 1 192 ? 6.293 -33.312 -25.578 1 89.94 192 LEU A C 1
ATOM 1461 O O . LEU A 1 192 ? 6.348 -33.562 -24.375 1 89.94 192 LEU A O 1
ATOM 1465 N N . SER A 1 193 ? 7.281 -33.312 -26.406 1 90.88 193 SER A N 1
ATOM 1466 C CA . SER A 1 193 ? 8.625 -33.406 -25.828 1 90.88 193 SER A CA 1
ATOM 1467 C C . SER A 1 193 ? 8.914 -32.219 -24.922 1 90.88 193 SER A C 1
ATOM 1469 O O . SER A 1 193 ? 9.57 -32.375 -23.891 1 90.88 193 SER A O 1
ATOM 1471 N N . ARG A 1 194 ? 8.477 -31.047 -25.281 1 92.31 194 ARG A N 1
ATOM 1472 C CA . ARG A 1 194 ? 8.656 -29.859 -24.453 1 92.31 194 ARG A CA 1
ATOM 1473 C C . ARG A 1 194 ? 7.996 -30.047 -23.094 1 92.31 194 ARG A C 1
ATOM 1475 O O . ARG A 1 194 ? 8.609 -29.766 -22.047 1 92.31 194 ARG A O 1
ATOM 1482 N N . TYR A 1 195 ? 6.852 -30.469 -23.141 1 93.06 195 TYR A N 1
ATOM 1483 C CA . TYR A 1 195 ? 6.129 -30.734 -21.906 1 93.06 195 TYR A CA 1
ATOM 1484 C C . TYR A 1 195 ? 6.867 -31.75 -21.047 1 93.06 195 TYR A C 1
ATOM 1486 O O . TYR A 1 195 ? 7.047 -31.547 -19.844 1 93.06 195 TYR A O 1
ATOM 1494 N N . ALA A 1 196 ? 7.27 -32.844 -21.656 1 92.44 196 ALA A N 1
ATOM 1495 C CA . ALA A 1 196 ? 7.934 -33.938 -20.938 1 92.44 196 ALA A CA 1
ATOM 1496 C C . ALA A 1 196 ? 9.242 -33.438 -20.312 1 92.44 196 ALA A C 1
ATOM 1498 O O . ALA A 1 196 ? 9.57 -33.812 -19.188 1 92.44 196 ALA A O 1
ATOM 1499 N N . VAL A 1 197 ? 9.977 -32.719 -21.062 1 91.31 197 VAL A N 1
ATOM 1500 C CA . VAL A 1 197 ? 11.266 -32.25 -20.594 1 91.31 197 VAL A CA 1
ATOM 1501 C C . VAL A 1 197 ? 11.062 -31.281 -19.422 1 91.31 197 VAL A C 1
ATOM 1503 O O . VAL A 1 197 ? 11.758 -31.375 -18.406 1 91.31 197 VAL A O 1
ATOM 1506 N N . ARG A 1 198 ? 10.148 -30.406 -19.547 1 93.44 198 ARG A N 1
ATOM 1507 C CA . ARG A 1 198 ? 9.859 -29.453 -18.469 1 93.44 198 ARG A CA 1
ATOM 1508 C C . ARG A 1 198 ? 9.406 -30.172 -17.203 1 93.44 198 ARG A C 1
ATOM 1510 O O . ARG A 1 198 ? 9.844 -29.844 -16.109 1 93.44 198 ARG A O 1
ATOM 1517 N N . ARG A 1 199 ? 8.633 -31.156 -17.391 1 92.69 199 ARG A N 1
ATOM 1518 C CA . ARG A 1 199 ? 8.164 -31.938 -16.25 1 92.69 199 ARG A CA 1
ATOM 1519 C C . ARG A 1 199 ? 9.312 -32.688 -15.586 1 92.69 199 ARG A C 1
ATOM 1521 O O . ARG A 1 199 ? 9.367 -32.781 -14.359 1 92.69 199 ARG A O 1
ATOM 1528 N N . SER A 1 200 ? 10.156 -33.156 -16.359 1 91.88 200 SER A N 1
ATOM 1529 C CA . SER A 1 200 ? 11.281 -33.938 -15.859 1 91.88 200 SER A CA 1
ATOM 1530 C C . SER A 1 200 ? 12.25 -33.062 -15.07 1 91.88 200 SER A C 1
ATOM 1532 O O . SER A 1 200 ? 12.938 -33.531 -14.164 1 91.88 200 SER A O 1
ATOM 1534 N N . LEU A 1 201 ? 12.383 -31.797 -15.453 1 89.81 201 LEU A N 1
ATOM 1535 C CA . LEU A 1 201 ? 13.266 -30.875 -14.742 1 89.81 201 LEU A CA 1
ATOM 1536 C C . LEU A 1 201 ? 12.766 -30.641 -13.32 1 89.81 201 LEU A C 1
ATOM 1538 O O . LEU A 1 201 ? 13.547 -30.328 -12.43 1 89.81 201 LEU A O 1
ATOM 1542 N N . GLY A 1 202 ? 11.438 -30.734 -13.125 1 86.44 202 GLY A N 1
ATOM 1543 C CA . GLY A 1 202 ? 10.906 -30.734 -11.773 1 86.44 202 GLY A CA 1
ATOM 1544 C C . GLY A 1 202 ? 10.5 -29.359 -11.273 1 86.44 202 GLY A C 1
ATOM 1545 O O . GLY A 1 202 ? 10.297 -28.438 -12.078 1 86.44 202 GLY A O 1
ATOM 1546 N N . LEU A 1 203 ? 10.289 -29.266 -9.859 1 90.25 203 LEU A N 1
ATOM 1547 C CA . LEU A 1 203 ? 9.75 -28.078 -9.203 1 90.25 203 LEU A CA 1
ATOM 1548 C C . LEU A 1 203 ? 10.875 -27.156 -8.742 1 90.25 203 LEU A C 1
ATOM 1550 O O . LEU A 1 203 ? 11.156 -27.078 -7.543 1 90.25 203 LEU A O 1
ATOM 1554 N N . GLN A 1 204 ? 11.43 -26.438 -9.695 1 89.31 204 GLN A N 1
ATOM 1555 C CA . GLN A 1 204 ? 12.508 -25.469 -9.484 1 89.31 204 GLN A CA 1
ATOM 1556 C C . GLN A 1 204 ? 12.414 -24.312 -10.469 1 89.31 204 GLN A C 1
ATOM 1558 O O . GLN A 1 204 ? 11.508 -24.266 -11.305 1 89.31 204 GLN A O 1
ATOM 1563 N N . TYR A 1 205 ? 13.281 -23.359 -10.242 1 94.81 205 TYR A N 1
ATOM 1564 C CA . TYR A 1 205 ? 13.32 -22.25 -11.18 1 94.81 205 TYR A CA 1
ATOM 1565 C C . TYR A 1 205 ? 13.922 -22.672 -12.516 1 94.81 205 TYR A C 1
ATOM 1567 O O . TYR A 1 205 ? 15.141 -22.828 -12.633 1 94.81 205 TYR A O 1
ATOM 1575 N N . LEU A 1 206 ? 13.188 -22.75 -13.578 1 92.69 206 LEU A N 1
ATOM 1576 C CA . LEU A 1 206 ? 13.531 -23.406 -14.844 1 92.69 206 LEU A CA 1
ATOM 1577 C C . LEU A 1 206 ? 14.531 -22.578 -15.633 1 92.69 206 LEU A C 1
ATOM 1579 O O . LEU A 1 206 ? 15.438 -23.125 -16.266 1 92.69 206 LEU A O 1
ATOM 1583 N N . PRO A 1 207 ? 14.461 -21.328 -15.609 1 90.69 207 PRO A N 1
ATOM 1584 C CA . PRO A 1 207 ? 15.453 -20.562 -16.359 1 90.69 207 PRO A CA 1
ATOM 1585 C C . PRO A 1 207 ? 16.891 -20.844 -15.922 1 90.69 207 PRO A C 1
ATOM 1587 O O . PRO A 1 207 ? 17.781 -20.953 -16.766 1 90.69 207 PRO A O 1
ATOM 1590 N N . ASP A 1 208 ? 17.094 -21.062 -14.766 1 91.25 208 ASP A N 1
ATOM 1591 C CA . ASP A 1 208 ? 18.406 -21.406 -14.266 1 91.25 208 ASP A CA 1
ATOM 1592 C C . ASP A 1 208 ? 18.781 -22.844 -14.656 1 91.25 208 ASP A C 1
ATOM 1594 O O . ASP A 1 208 ? 19.922 -23.109 -15.062 1 91.25 208 ASP A O 1
ATOM 1598 N N . ALA A 1 209 ? 17.844 -23.734 -14.422 1 91.38 209 ALA A N 1
ATOM 1599 C CA . ALA A 1 209 ? 18.078 -25.156 -14.727 1 91.38 209 ALA A CA 1
ATOM 1600 C C . ALA A 1 209 ? 18.375 -25.359 -16.203 1 91.38 209 ALA A C 1
ATOM 1602 O O . ALA A 1 209 ? 19.266 -26.125 -16.562 1 91.38 209 ALA A O 1
ATOM 1603 N N . VAL A 1 210 ? 17.625 -24.688 -17.062 1 90.75 210 VAL A N 1
ATOM 1604 C CA . VAL A 1 210 ? 17.75 -24.828 -18.5 1 90.75 210 VAL A CA 1
ATOM 1605 C C . VAL A 1 210 ? 19.078 -24.25 -18.984 1 90.75 210 VAL A C 1
ATOM 1607 O O . VAL A 1 210 ? 19.703 -24.781 -19.891 1 90.75 210 VAL A O 1
ATOM 1610 N N . LYS A 1 211 ? 19.469 -23.172 -18.391 1 90.31 211 LYS A N 1
ATOM 1611 C CA . LYS A 1 211 ? 20.75 -22.531 -18.734 1 90.31 211 LYS A CA 1
ATOM 1612 C C . LYS A 1 211 ? 21.906 -23.516 -18.578 1 90.31 211 LYS A C 1
ATOM 1614 O O . LYS A 1 211 ? 22.891 -23.453 -19.312 1 90.31 211 LYS A O 1
ATOM 1619 N N . GLY A 1 212 ? 21.797 -24.406 -17.734 1 88.69 212 GLY A N 1
ATOM 1620 C CA . GLY A 1 212 ? 22.859 -25.359 -17.453 1 88.69 212 GLY A CA 1
ATOM 1621 C C . GLY A 1 212 ? 22.859 -26.547 -18.406 1 88.69 212 GLY A C 1
ATOM 1622 O O . GLY A 1 212 ? 23.812 -27.328 -18.422 1 88.69 212 GLY A O 1
ATOM 1623 N N . LEU A 1 213 ? 21.828 -26.719 -19.047 1 88.12 213 LEU A N 1
ATOM 1624 C CA . LEU A 1 213 ? 21.734 -27.875 -19.953 1 88.12 213 LEU A CA 1
ATOM 1625 C C . LEU A 1 213 ? 22.609 -27.672 -21.188 1 88.12 213 LEU A C 1
ATOM 1627 O O . LEU A 1 213 ? 22.781 -26.547 -21.656 1 88.12 213 LEU A O 1
ATOM 1631 N N . PRO A 1 214 ? 23.219 -28.672 -21.672 1 90.81 214 PRO A N 1
ATOM 1632 C CA . PRO A 1 214 ? 24.047 -28.594 -22.875 1 90.81 214 PRO A CA 1
ATOM 1633 C C . PRO A 1 214 ? 23.203 -28.578 -24.156 1 90.81 214 PRO A C 1
ATOM 1635 O O . PRO A 1 214 ? 23.281 -29.5 -24.969 1 90.81 214 PRO A O 1
ATOM 1638 N N . LEU A 1 215 ? 22.422 -27.609 -24.406 1 89.94 215 LEU A N 1
ATOM 1639 C CA . LEU A 1 215 ? 21.531 -27.438 -25.547 1 89.94 215 LEU A CA 1
ATOM 1640 C C . LEU A 1 215 ? 21.766 -26.109 -26.234 1 89.94 215 LEU A C 1
ATOM 1642 O O . LEU A 1 215 ? 22.234 -25.156 -25.609 1 89.94 215 LEU A O 1
ATOM 1646 N N . PRO A 1 216 ? 21.516 -26.125 -27.609 1 88.94 216 PRO A N 1
ATOM 1647 C CA . PRO A 1 216 ? 21.594 -24.844 -28.297 1 88.94 216 PRO A CA 1
ATOM 1648 C C . PRO A 1 216 ? 20.594 -23.812 -27.75 1 88.94 216 PRO A C 1
ATOM 1650 O O . PRO A 1 216 ? 19.594 -24.188 -27.141 1 88.94 216 PRO A O 1
ATOM 1653 N N . ALA A 1 217 ? 20.906 -22.547 -28 1 89.62 217 ALA A N 1
ATOM 1654 C CA . ALA A 1 217 ? 20.109 -21.453 -27.469 1 89.62 217 ALA A CA 1
ATOM 1655 C C . ALA A 1 217 ? 18.641 -21.562 -27.906 1 89.62 217 ALA A C 1
ATOM 1657 O O . ALA A 1 217 ? 17.734 -21.266 -27.141 1 89.62 217 ALA A O 1
ATOM 1658 N N . SER A 1 218 ? 18.469 -21.922 -29.109 1 88.5 218 SER A N 1
ATOM 1659 C CA . SER A 1 218 ? 17.125 -22 -29.641 1 88.5 218 SER A CA 1
ATOM 1660 C C . SER A 1 218 ? 16.281 -23.016 -28.875 1 88.5 218 SER A C 1
ATOM 1662 O O . SER A 1 218 ? 15.102 -22.797 -28.609 1 88.5 218 SER A O 1
ATOM 1664 N N . LEU A 1 219 ? 16.844 -24.125 -28.547 1 89.75 219 LEU A N 1
ATOM 1665 C CA . LEU A 1 219 ? 16.125 -25.172 -27.812 1 89.75 219 LEU A CA 1
ATOM 1666 C C . LEU A 1 219 ? 15.898 -24.766 -26.359 1 89.75 219 LEU A C 1
ATOM 1668 O O . LEU A 1 219 ? 14.883 -25.125 -25.766 1 89.75 219 LEU A O 1
ATOM 1672 N N . LYS A 1 220 ? 16.859 -24.062 -25.828 1 89.5 220 LYS A N 1
ATOM 1673 C CA . LYS A 1 220 ? 16.672 -23.531 -24.469 1 89.5 220 LYS A CA 1
ATOM 1674 C C . LYS A 1 220 ? 15.5 -22.562 -24.406 1 89.5 220 LYS A C 1
ATOM 1676 O O . LYS A 1 220 ? 14.672 -22.641 -23.5 1 89.5 220 LYS A O 1
ATOM 1681 N N . GLU A 1 221 ? 15.445 -21.734 -25.391 1 90.75 221 GLU A N 1
ATOM 1682 C CA . GLU A 1 221 ? 14.328 -20.797 -25.469 1 90.75 221 GLU A CA 1
ATOM 1683 C C . GLU A 1 221 ? 13 -21.531 -25.641 1 90.75 221 GLU A C 1
ATOM 1685 O O . GLU A 1 221 ? 11.984 -21.109 -25.094 1 90.75 221 GLU A O 1
ATOM 1690 N N . TYR A 1 222 ? 13.039 -22.531 -26.484 1 88.94 222 TYR A N 1
ATOM 1691 C CA . TYR A 1 222 ? 11.852 -23.344 -26.719 1 88.94 222 TYR A CA 1
ATOM 1692 C C . TYR A 1 222 ? 11.352 -23.969 -25.422 1 88.94 222 TYR A C 1
ATOM 1694 O O . TYR A 1 222 ? 10.156 -23.922 -25.125 1 88.94 222 TYR A O 1
ATOM 1702 N N . LEU A 1 223 ? 12.266 -24.422 -24.609 1 88.88 223 LEU A N 1
ATOM 1703 C CA . LEU A 1 223 ? 11.93 -25.062 -23.344 1 88.88 223 LEU A CA 1
ATOM 1704 C C . LEU A 1 223 ? 11.375 -24.047 -22.359 1 88.88 223 LEU A C 1
ATOM 1706 O O . LEU A 1 223 ? 10.555 -24.375 -21.5 1 88.88 223 LEU A O 1
ATOM 1710 N N . LEU A 1 224 ? 11.852 -22.812 -22.516 1 92.25 224 LEU A N 1
ATOM 1711 C CA . LEU A 1 224 ? 11.445 -21.75 -21.625 1 92.25 224 LEU A CA 1
ATOM 1712 C C . LEU A 1 224 ? 10.156 -21.094 -22.109 1 92.25 224 LEU A C 1
ATOM 1714 O O . LEU A 1 224 ? 9.734 -20.062 -21.578 1 92.25 224 LEU A O 1
ATOM 1718 N N . LEU A 1 225 ? 9.484 -21.562 -23.078 1 91 225 LEU A N 1
ATOM 1719 C CA . LEU A 1 225 ? 8.18 -21.172 -23.625 1 91 225 LEU A CA 1
ATOM 1720 C C . LEU A 1 225 ? 8.234 -19.781 -24.25 1 91 225 LEU A C 1
ATOM 1722 O O . LEU A 1 225 ? 7.219 -19.094 -24.328 1 91 225 LEU A O 1
ATOM 1726 N N . VAL A 1 226 ? 9.359 -19.234 -24.609 1 83.94 226 VAL A N 1
ATOM 1727 C CA . VAL A 1 226 ? 9.508 -17.953 -25.281 1 83.94 226 VAL A CA 1
ATOM 1728 C C . VAL A 1 226 ? 8.891 -18.031 -26.688 1 83.94 226 VAL A C 1
ATOM 1730 O O . VAL A 1 226 ? 8.305 -17.062 -27.156 1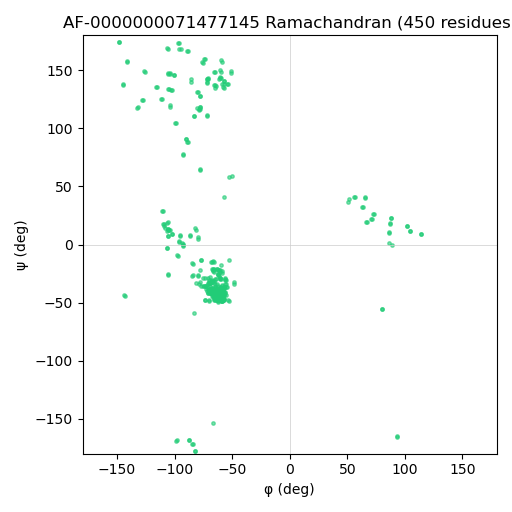 83.94 226 VAL A O 1
ATOM 1733 N N . GLU A 1 227 ? 9.078 -19.109 -27.453 1 75.62 227 GLU A N 1
ATOM 1734 C CA . GLU A 1 227 ? 8.5 -19.359 -28.766 1 75.62 227 GLU A CA 1
ATOM 1735 C C . GLU A 1 227 ? 7.746 -20.672 -28.797 1 75.62 227 GLU A C 1
ATOM 1737 O O . GLU A 1 227 ? 8.055 -21.594 -28.031 1 75.62 227 GLU A O 1
ATOM 1742 N N . MET B 1 1 ? -10.594 -3.26 -0.15 1 32.59 1 MET B N 1
ATOM 1743 C CA . MET B 1 1 ? -9.18 -2.904 -0.086 1 32.59 1 MET B CA 1
ATOM 1744 C C . MET B 1 1 ? -8.555 -3.379 1.224 1 32.59 1 MET B C 1
ATOM 1746 O O . MET B 1 1 ? -8.43 -2.604 2.174 1 32.59 1 MET B O 1
ATOM 1750 N N . VAL B 1 2 ? -8.898 -4.613 1.735 1 43.16 2 VAL B N 1
ATOM 1751 C CA . VAL B 1 2 ? -8.734 -5.336 2.992 1 43.16 2 VAL B CA 1
ATOM 1752 C C . VAL B 1 2 ? -7.25 -5.492 3.311 1 43.16 2 VAL B C 1
ATOM 1754 O O . VAL B 1 2 ? -6.875 -5.738 4.461 1 43.16 2 VAL B O 1
ATOM 1757 N N . SER B 1 3 ? -6.188 -5.359 2.488 1 54.5 3 SER B N 1
ATOM 1758 C CA . SER B 1 3 ? -5.141 -6.367 2.621 1 54.5 3 SER B CA 1
ATOM 1759 C C . SER B 1 3 ? -4.188 -6.023 3.764 1 54.5 3 SER B C 1
ATOM 1761 O O . SER B 1 3 ? -3.957 -6.848 4.652 1 54.5 3 SER B O 1
ATOM 1763 N N . ASP B 1 4 ? -3.525 -5.004 3.867 1 78.5 4 ASP B N 1
ATOM 1764 C CA . ASP B 1 4 ? -2.422 -4.77 4.797 1 78.5 4 ASP B CA 1
ATOM 1765 C C . ASP B 1 4 ? -2.939 -4.473 6.199 1 78.5 4 ASP B C 1
ATOM 1767 O O . ASP B 1 4 ? -2.387 -4.965 7.188 1 78.5 4 ASP B O 1
ATOM 1771 N N . ALA B 1 5 ? -4.086 -4.086 6.152 1 87.81 5 ALA B N 1
ATOM 1772 C CA . ALA B 1 5 ? -4.684 -3.754 7.441 1 87.81 5 ALA B CA 1
ATOM 1773 C C . ALA B 1 5 ? -5.113 -5.012 8.188 1 87.81 5 ALA B C 1
ATOM 1775 O O . ALA B 1 5 ? -5 -5.086 9.414 1 87.81 5 ALA B O 1
ATOM 1776 N N . ASP B 1 6 ? -5.52 -6.016 7.457 1 88.88 6 ASP B N 1
ATOM 1777 C CA . ASP B 1 6 ? -5.922 -7.285 8.055 1 88.88 6 ASP B CA 1
ATOM 1778 C C . ASP B 1 6 ? -4.73 -8 8.688 1 88.88 6 ASP B C 1
ATOM 1780 O O . ASP B 1 6 ? -4.859 -8.625 9.742 1 88.88 6 ASP B O 1
ATOM 1784 N N . CYS B 1 7 ? -3.688 -7.879 8.031 1 89.94 7 CYS B N 1
ATOM 1785 C CA . CYS B 1 7 ? -2.455 -8.453 8.555 1 89.94 7 CYS B CA 1
ATOM 1786 C C . CYS B 1 7 ? -2.066 -7.801 9.875 1 89.94 7 CYS B C 1
ATOM 1788 O O . CYS B 1 7 ? -1.772 -8.492 10.852 1 89.94 7 CYS B O 1
ATOM 1790 N N . VAL B 1 8 ? -2.119 -6.516 9.938 1 92.5 8 VAL B N 1
ATOM 1791 C CA . VAL B 1 8 ? -1.796 -5.738 11.125 1 92.5 8 VAL B CA 1
ATOM 1792 C C . VAL B 1 8 ? -2.773 -6.074 12.25 1 92.5 8 VAL B C 1
ATOM 1794 O O . VAL B 1 8 ? -2.365 -6.297 13.391 1 92.5 8 VAL B O 1
ATOM 1797 N N . GLU B 1 9 ? -4.008 -6.191 11.898 1 92.69 9 GLU B N 1
ATOM 1798 C CA . GLU B 1 9 ? -5.047 -6.504 12.875 1 92.69 9 GLU B CA 1
ATOM 1799 C C . GLU B 1 9 ? -4.812 -7.875 13.508 1 92.69 9 GLU B C 1
ATOM 1801 O O . GLU B 1 9 ? -4.918 -8.023 14.727 1 92.69 9 GLU B O 1
ATOM 1806 N N . LEU B 1 10 ? -4.52 -8.797 12.758 1 92.75 10 LEU B N 1
ATOM 1807 C CA . LEU B 1 10 ? -4.262 -10.141 13.258 1 92.75 10 LEU B CA 1
ATOM 1808 C C . LEU B 1 10 ? -3.074 -10.141 14.219 1 92.75 10 LEU B C 1
ATOM 1810 O O . LEU B 1 10 ? -3.135 -10.75 15.289 1 92.75 10 LEU B O 1
ATOM 1814 N N . LEU B 1 11 ? -2.049 -9.477 13.867 1 92.94 11 LEU B N 1
ATOM 1815 C CA . LEU B 1 11 ? -0.859 -9.445 14.711 1 92.94 11 LEU B CA 1
ATOM 1816 C C . LEU B 1 11 ? -1.163 -8.781 16.047 1 92.94 11 LEU B C 1
ATOM 1818 O O . LEU B 1 11 ? -0.694 -9.242 17.094 1 92.94 11 LEU B O 1
ATOM 1822 N N . LEU B 1 12 ? -1.956 -7.785 16 1 93.69 12 LEU B N 1
ATOM 1823 C CA . LEU B 1 12 ? -2.35 -7.105 17.234 1 93.69 12 LEU B CA 1
ATOM 1824 C C . LEU B 1 12 ? -3.23 -8.008 18.094 1 93.69 12 LEU B C 1
ATOM 1826 O O . LEU B 1 12 ? -3.059 -8.07 19.312 1 93.69 12 LEU B O 1
ATOM 1830 N N . GLU B 1 13 ? -4.137 -8.703 17.469 1 92.81 13 GLU B N 1
ATOM 1831 C CA . GLU B 1 13 ? -5.008 -9.648 18.156 1 92.81 13 GLU B CA 1
ATOM 1832 C C . GLU B 1 13 ? -4.199 -10.742 18.859 1 92.81 13 GLU B C 1
ATOM 1834 O O . GLU B 1 13 ? -4.617 -11.273 19.875 1 92.81 13 GLU B O 1
ATOM 1839 N N . LYS B 1 14 ? -3.055 -10.922 18.391 1 90.5 14 LYS B N 1
ATOM 1840 C CA . LYS B 1 14 ? -2.26 -12.047 18.891 1 90.5 14 LYS B CA 1
ATOM 1841 C C . LYS B 1 14 ? -1.139 -11.555 19.812 1 90.5 14 LYS B C 1
ATOM 1843 O O . LYS B 1 14 ? -0.132 -12.25 19.984 1 90.5 14 LYS B O 1
ATOM 1848 N N . GLY B 1 15 ? -1.229 -10.336 20.203 1 89.25 15 GLY B N 1
ATOM 1849 C CA . GLY B 1 15 ? -0.472 -9.922 21.375 1 89.25 15 GLY B CA 1
ATOM 1850 C C . GLY B 1 15 ? 0.615 -8.914 21.047 1 89.25 15 GLY B C 1
ATOM 1851 O O . GLY B 1 15 ? 1.451 -8.602 21.906 1 89.25 15 GLY B O 1
ATOM 1852 N N . ALA B 1 16 ? 0.675 -8.43 19.969 1 91.5 16 ALA B N 1
ATOM 1853 C CA . ALA B 1 16 ? 1.645 -7.375 19.688 1 91.5 16 ALA B CA 1
ATOM 1854 C C . ALA B 1 16 ? 1.35 -6.117 20.5 1 91.5 16 ALA B C 1
ATOM 1856 O O . ALA B 1 16 ? 0.188 -5.75 20.688 1 91.5 16 ALA B O 1
ATOM 1857 N N . GLU B 1 17 ? 2.441 -5.531 21.031 1 93.62 17 GLU B N 1
ATOM 1858 C CA . GLU B 1 17 ? 2.271 -4.273 21.75 1 93.62 17 GLU B CA 1
ATOM 1859 C C . GLU B 1 17 ? 2.121 -3.1 20.781 1 93.62 17 GLU B C 1
ATOM 1861 O O . GLU B 1 17 ? 3.086 -2.703 20.125 1 93.62 17 GLU B O 1
ATOM 1866 N N . VAL B 1 18 ? 1.023 -2.498 20.812 1 95.31 18 VAL B N 1
ATOM 1867 C CA . VAL B 1 18 ? 0.643 -1.527 19.797 1 95.31 18 VAL B CA 1
ATOM 1868 C C . VAL B 1 18 ? 1.51 -0.276 19.922 1 95.31 18 VAL B C 1
ATOM 1870 O O . VAL B 1 18 ? 1.832 0.369 18.922 1 95.31 18 VAL B O 1
ATOM 1873 N N . ASN B 1 19 ? 1.927 0.108 21.125 1 97.5 19 ASN B N 1
ATOM 1874 C CA . ASN B 1 19 ? 2.678 1.342 21.344 1 97.5 19 ASN B CA 1
ATOM 1875 C C . ASN B 1 19 ? 4.152 1.061 21.625 1 97.5 19 ASN B C 1
ATOM 1877 O O . ASN B 1 19 ? 4.852 1.902 22.188 1 97.5 19 ASN B O 1
ATOM 1881 N N . ALA B 1 20 ? 4.539 -0.153 21.219 1 94.94 20 ALA B N 1
ATOM 1882 C CA . ALA B 1 20 ? 5.945 -0.501 21.422 1 94.94 20 ALA B CA 1
ATOM 1883 C C . ALA B 1 20 ? 6.855 0.376 20.562 1 94.94 20 ALA B C 1
ATOM 1885 O O . ALA B 1 20 ? 6.523 0.691 19.422 1 94.94 20 ALA B O 1
ATOM 1886 N N . LEU B 1 21 ? 8.102 0.638 21.125 1 95.31 21 LEU B N 1
ATOM 1887 C CA . LEU B 1 21 ? 9.055 1.512 20.438 1 95.31 21 LEU B CA 1
ATOM 1888 C C . LEU B 1 21 ? 10.18 0.702 19.812 1 95.31 21 LEU B C 1
ATOM 1890 O O . LEU B 1 21 ? 10.594 -0.321 20.359 1 95.31 21 LEU B O 1
ATOM 1894 N N . ASP B 1 22 ? 10.641 1.185 18.734 1 93.94 22 ASP B N 1
ATOM 1895 C CA . ASP B 1 22 ? 11.828 0.585 18.141 1 93.94 22 ASP B CA 1
ATOM 1896 C C . ASP B 1 22 ? 13.086 1.381 18.5 1 93.94 22 ASP B C 1
ATOM 1898 O O . ASP B 1 22 ? 13.062 2.182 19.438 1 93.94 22 ASP B O 1
ATOM 1902 N N . GLY B 1 23 ? 14.266 1.093 17.844 1 90.44 23 GLY B N 1
ATOM 1903 C CA . GLY B 1 23 ? 15.531 1.725 18.156 1 90.44 23 GLY B CA 1
ATOM 1904 C C . GLY B 1 23 ? 15.555 3.209 17.844 1 90.44 23 GLY B C 1
ATOM 1905 O O . GLY B 1 23 ? 16.391 3.945 18.359 1 90.44 23 GLY B O 1
ATOM 1906 N N . TYR B 1 24 ? 14.609 3.672 17.094 1 90.19 24 TYR B N 1
ATOM 1907 C CA . TYR B 1 24 ? 14.523 5.082 16.734 1 90.19 24 TYR B CA 1
ATOM 1908 C C . TYR B 1 24 ? 13.406 5.777 17.5 1 90.19 24 TYR B C 1
ATOM 1910 O O . TYR B 1 24 ? 12.969 6.863 17.109 1 90.19 24 TYR B O 1
ATOM 1918 N N . ASN B 1 25 ? 12.914 5.062 18.5 1 95.69 25 ASN B N 1
ATOM 1919 C CA . ASN B 1 25 ? 11.836 5.547 19.359 1 95.69 25 ASN B CA 1
ATOM 1920 C C . ASN B 1 25 ? 10.547 5.766 18.578 1 95.69 25 ASN B C 1
ATOM 1922 O O . ASN B 1 25 ? 9.805 6.715 18.844 1 95.69 25 ASN B O 1
ATOM 1926 N N . ARG B 1 26 ? 10.352 4.984 17.594 1 96.25 26 ARG B N 1
ATOM 1927 C CA . ARG B 1 26 ? 9.133 5.066 16.797 1 96.25 26 ARG B CA 1
ATOM 1928 C C . ARG B 1 26 ? 8.18 3.934 17.156 1 96.25 26 ARG B C 1
ATOM 1930 O O . ARG B 1 26 ? 8.609 2.826 17.484 1 96.25 26 ARG B O 1
ATOM 1937 N N . THR B 1 27 ? 6.914 4.238 17.062 1 97.25 27 THR B N 1
ATOM 1938 C CA . THR B 1 27 ? 5.879 3.217 17.156 1 97.25 27 THR B CA 1
ATOM 1939 C C . THR B 1 27 ? 5.426 2.756 15.781 1 97.25 27 THR B C 1
ATOM 1941 O O . THR B 1 27 ? 5.816 3.338 14.766 1 97.25 27 THR B O 1
ATOM 1944 N N . ALA B 1 28 ? 4.562 1.7 15.789 1 95.5 28 ALA B N 1
ATOM 1945 C CA . ALA B 1 28 ? 3.992 1.211 14.539 1 95.5 28 ALA B CA 1
ATOM 1946 C C . ALA B 1 28 ? 3.182 2.301 13.844 1 95.5 28 ALA B C 1
ATOM 1948 O O . ALA B 1 28 ? 3.154 2.373 12.609 1 95.5 28 ALA B O 1
ATOM 1949 N N . LEU B 1 29 ? 2.605 3.197 14.547 1 97.06 29 LEU B N 1
ATOM 1950 C CA . LEU B 1 29 ? 1.744 4.246 14.008 1 97.06 29 LEU B CA 1
ATOM 1951 C C . LEU B 1 29 ? 2.555 5.258 13.203 1 97.06 29 LEU B C 1
ATOM 1953 O O . LEU B 1 29 ? 2.07 5.797 12.211 1 97.06 29 LEU B O 1
ATOM 1957 N N . HIS B 1 30 ? 3.75 5.488 13.617 1 97.38 30 HIS B N 1
ATOM 1958 C CA . HIS B 1 30 ? 4.617 6.375 12.852 1 97.38 30 HIS B CA 1
ATOM 1959 C C . HIS B 1 30 ? 4.801 5.871 11.43 1 97.38 30 HIS B C 1
ATOM 1961 O O . HIS B 1 30 ? 4.699 6.645 10.469 1 97.38 30 HIS B O 1
ATOM 1967 N N . TYR B 1 31 ? 5.043 4.703 11.383 1 94.25 31 TYR B N 1
ATOM 1968 C CA . TYR B 1 31 ? 5.293 4.09 10.086 1 94.25 31 TYR B CA 1
ATOM 1969 C C . TYR B 1 31 ? 4.016 4.02 9.258 1 94.25 31 TYR B C 1
ATOM 1971 O O . TYR B 1 31 ? 4.02 4.344 8.062 1 94.25 31 TYR B O 1
ATOM 1979 N N . ALA B 1 32 ? 2.973 3.574 9.789 1 94.69 32 ALA B N 1
ATOM 1980 C CA . ALA B 1 32 ? 1.692 3.459 9.094 1 94.69 32 ALA B CA 1
ATOM 1981 C C . ALA B 1 32 ? 1.239 4.809 8.555 1 94.69 32 ALA B C 1
ATOM 1983 O O . ALA B 1 32 ? 0.683 4.891 7.457 1 94.69 32 ALA B O 1
ATOM 1984 N N . ALA B 1 33 ? 1.475 5.852 9.266 1 96.25 33 ALA B N 1
ATOM 1985 C CA . ALA B 1 33 ? 1.014 7.195 8.93 1 96.25 33 ALA B CA 1
ATOM 1986 C C . ALA B 1 33 ? 1.612 7.668 7.609 1 96.25 33 ALA B C 1
ATOM 1988 O O . ALA B 1 33 ? 1.012 8.484 6.906 1 96.25 33 ALA B O 1
ATOM 1989 N N . GLU B 1 34 ? 2.693 7.164 7.273 1 94 34 GLU B N 1
ATOM 1990 C CA . GLU B 1 34 ? 3.391 7.59 6.062 1 94 34 GLU B CA 1
ATOM 1991 C C . GLU B 1 34 ? 2.75 6.988 4.816 1 94 34 GLU B C 1
ATOM 1993 O O . GLU B 1 34 ? 2.961 7.48 3.705 1 94 34 GLU B O 1
ATOM 1998 N N . LYS B 1 35 ? 1.865 5.969 5.047 1 87.06 35 LYS B N 1
ATOM 1999 C CA . LYS B 1 35 ? 1.594 5.238 3.814 1 87.06 35 LYS B CA 1
ATOM 2000 C C . LYS B 1 35 ? 0.139 4.781 3.754 1 87.06 35 LYS B C 1
ATOM 2002 O O . LYS B 1 35 ? -0.497 4.855 2.699 1 87.06 35 LYS B O 1
ATOM 2007 N N . ASP B 1 36 ? -0.403 4.254 4.895 1 87.62 36 ASP B N 1
ATOM 2008 C CA . ASP B 1 36 ? -1.611 3.449 4.746 1 87.62 36 ASP B CA 1
ATOM 2009 C C . ASP B 1 36 ? -2.676 3.863 5.758 1 87.62 36 ASP B C 1
ATOM 2011 O O . ASP B 1 36 ? -2.559 3.564 6.949 1 87.62 36 ASP B O 1
ATOM 2015 N N . GLU B 1 37 ? -3.725 4.312 5.258 1 92.12 37 GLU B N 1
ATOM 2016 C CA . GLU B 1 37 ? -4.82 4.754 6.117 1 92.12 37 GLU B CA 1
ATOM 2017 C C . GLU B 1 37 ? -5.477 3.568 6.82 1 92.12 37 GLU B C 1
ATOM 2019 O O . GLU B 1 37 ? -5.898 3.682 7.973 1 92.12 37 GLU B O 1
ATOM 2024 N N . GLY B 1 38 ? -5.613 2.443 6.102 1 91.94 38 GLY B N 1
ATOM 2025 C CA . GLY B 1 38 ? -6.195 1.263 6.723 1 91.94 38 GLY B CA 1
ATOM 2026 C C . GLY B 1 38 ? -5.434 0.792 7.945 1 91.94 38 GLY B C 1
ATOM 2027 O O . GLY B 1 38 ? -6.035 0.473 8.977 1 91.94 38 GLY B O 1
ATOM 2028 N N . CYS B 1 39 ? -4.176 0.745 7.867 1 92.69 39 CYS B N 1
ATOM 2029 C CA . CYS B 1 39 ? -3.342 0.356 9 1 92.69 39 CYS B CA 1
ATOM 2030 C C . CYS B 1 39 ? -3.459 1.366 10.133 1 92.69 39 CYS B C 1
ATOM 2032 O O . CYS B 1 39 ? -3.492 0.987 11.305 1 92.69 39 CYS B O 1
ATOM 2034 N N . VAL B 1 40 ? -3.504 2.67 9.805 1 96.06 40 VAL B N 1
ATOM 2035 C CA . VAL B 1 40 ? -3.652 3.727 10.797 1 96.06 40 VAL B CA 1
ATOM 2036 C C . VAL B 1 40 ? -4.941 3.514 11.586 1 96.06 40 VAL B C 1
ATOM 2038 O O . VAL B 1 40 ? -4.93 3.533 12.82 1 96.06 40 VAL B O 1
ATOM 2041 N N . GLU B 1 41 ? -5.992 3.258 10.906 1 96.44 41 GLU B N 1
ATOM 2042 C CA . GLU B 1 41 ? -7.289 3.072 11.555 1 96.44 41 GLU B CA 1
ATOM 2043 C C . GLU B 1 41 ? -7.27 1.868 12.492 1 96.44 41 GLU B C 1
ATOM 2045 O O . GLU B 1 41 ? -7.762 1.945 13.617 1 96.44 41 GLU B O 1
ATOM 2050 N N . VAL B 1 42 ? -6.691 0.806 12.031 1 95.62 42 VAL B N 1
ATOM 2051 C CA . VAL B 1 42 ? -6.617 -0.403 12.852 1 95.62 42 VAL B CA 1
ATOM 2052 C C . VAL B 1 42 ? -5.777 -0.137 14.094 1 95.62 42 VAL B C 1
ATOM 2054 O O . VAL B 1 42 ? -6.168 -0.504 15.203 1 95.62 42 VAL B O 1
ATOM 2057 N N . LEU B 1 43 ? -4.668 0.442 13.945 1 96.75 43 LEU B N 1
ATOM 2058 C CA . LEU B 1 43 ? -3.785 0.725 15.078 1 96.75 43 LEU B CA 1
ATOM 2059 C C . LEU B 1 43 ? -4.477 1.619 16.094 1 96.75 43 LEU B C 1
ATOM 2061 O O . LEU B 1 43 ? -4.41 1.36 17.297 1 96.75 43 LEU B O 1
ATOM 2065 N N . LEU B 1 44 ? -5.152 2.645 15.609 1 97.88 44 LEU B N 1
ATOM 2066 C CA . LEU B 1 44 ? -5.859 3.557 16.5 1 97.88 44 LEU B CA 1
ATOM 2067 C C . LEU B 1 44 ? -6.977 2.832 17.234 1 97.88 44 LEU B C 1
ATOM 2069 O O . LEU B 1 44 ? -7.184 3.064 18.438 1 97.88 44 LEU B O 1
ATOM 2073 N N . GLU B 1 45 ? -7.668 1.993 16.562 1 97 45 GLU B N 1
ATOM 2074 C CA . GLU B 1 45 ? -8.734 1.207 17.172 1 97 45 GLU B CA 1
ATOM 2075 C C . GLU B 1 45 ? -8.195 0.32 18.297 1 97 45 GLU B C 1
ATOM 2077 O O . GLU B 1 45 ? -8.891 0.05 19.266 1 97 45 GLU B O 1
ATOM 2082 N N . TYR B 1 46 ? -6.98 -0.048 18.172 1 96.5 46 TYR B N 1
ATOM 2083 C CA . TYR B 1 46 ? -6.371 -0.931 19.172 1 96.5 46 TYR B CA 1
ATOM 2084 C C . TYR B 1 46 ? -5.617 -0.131 20.219 1 96.5 46 TYR B C 1
ATOM 2086 O O . TYR B 1 46 ? -4.852 -0.695 21 1 96.5 46 TYR B O 1
ATOM 2094 N N . GLY B 1 47 ? -5.75 1.179 20.188 1 97.06 47 GLY B N 1
ATOM 2095 C CA . GLY B 1 47 ? -5.285 1.997 21.281 1 97.06 47 GLY B CA 1
ATOM 2096 C C . GLY B 1 47 ? -3.959 2.678 21.016 1 97.06 47 GLY B C 1
ATOM 2097 O O . GLY B 1 47 ? -3.279 3.125 21.938 1 97.06 47 GLY B O 1
ATOM 2098 N N . ALA B 1 48 ? -3.562 2.725 19.828 1 98.06 48 ALA B N 1
ATOM 2099 C CA . ALA B 1 48 ? -2.336 3.453 19.516 1 98.06 48 ALA B CA 1
ATOM 2100 C C . ALA B 1 48 ? -2.451 4.918 19.922 1 98.06 48 ALA B C 1
ATOM 2102 O O . ALA B 1 48 ? -3.508 5.535 19.766 1 98.06 48 ALA B O 1
ATOM 2103 N N . ASN B 1 49 ? -1.322 5.477 20.406 1 98.69 49 ASN B N 1
ATOM 2104 C CA . ASN B 1 49 ? -1.271 6.887 20.781 1 98.69 49 ASN B CA 1
ATOM 2105 C C . ASN B 1 49 ? -1.015 7.781 19.578 1 98.69 49 ASN B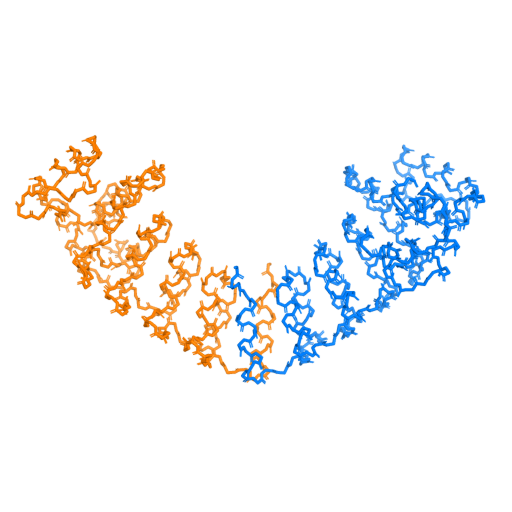 C 1
ATOM 2107 O O . ASN B 1 49 ? 0.097 7.812 19.047 1 98.69 49 ASN B O 1
ATOM 2111 N N . PRO B 1 50 ? -1.999 8.562 19.172 1 98.56 50 PRO B N 1
ATOM 2112 C CA . PRO B 1 50 ? -1.82 9.414 17.984 1 98.56 50 PRO B CA 1
ATOM 2113 C C . PRO B 1 50 ? -0.805 10.531 18.219 1 98.56 50 PRO B C 1
ATOM 2115 O O . PRO B 1 50 ? -0.369 11.172 17.25 1 98.56 50 PRO B O 1
ATOM 2118 N N . ASN B 1 51 ? -0.457 10.812 19.406 1 98.75 51 ASN B N 1
ATOM 2119 C CA . ASN B 1 51 ? 0.46 11.906 19.734 1 98.75 51 ASN B CA 1
ATOM 2120 C C . ASN B 1 51 ? 1.812 11.375 20.203 1 98.75 51 ASN B C 1
ATOM 2122 O O . ASN B 1 51 ? 2.555 12.086 20.891 1 98.75 51 ASN B O 1
ATOM 2126 N N . ALA B 1 52 ? 2.102 10.078 19.906 1 98.31 52 ALA B N 1
ATOM 2127 C CA . ALA B 1 52 ? 3.398 9.508 20.266 1 98.31 52 ALA B CA 1
ATOM 2128 C C . ALA B 1 52 ? 4.539 10.289 19.625 1 98.31 52 ALA B C 1
ATOM 2130 O O . ALA B 1 52 ? 4.453 10.68 18.453 1 98.31 52 ALA B O 1
ATOM 2131 N N . LEU B 1 53 ? 5.613 10.516 20.406 1 98.12 53 LEU B N 1
ATOM 2132 C CA . LEU B 1 53 ? 6.773 11.258 19.906 1 98.12 53 LEU B CA 1
ATOM 2133 C C . LEU B 1 53 ? 7.91 10.305 19.547 1 98.12 53 LEU B C 1
ATOM 2135 O O . LEU B 1 53 ? 8.219 9.383 20.312 1 98.12 53 LEU B O 1
ATOM 2139 N N . ASP B 1 54 ? 8.508 10.484 18.391 1 97.19 54 ASP B N 1
ATOM 2140 C CA . ASP B 1 54 ? 9.703 9.719 18.078 1 97.19 54 ASP B CA 1
ATOM 2141 C C . ASP B 1 54 ? 10.961 10.414 18.594 1 97.19 54 ASP B C 1
ATOM 2143 O O . ASP B 1 54 ? 10.867 11.312 19.438 1 97.19 54 ASP B O 1
ATOM 2147 N N . GLY B 1 55 ? 12.133 9.961 18.188 1 95.88 55 GLY B N 1
ATOM 2148 C CA . GLY B 1 55 ? 13.391 10.477 18.703 1 95.88 55 GLY B CA 1
ATOM 2149 C C . GLY B 1 55 ? 13.586 11.953 18.422 1 95.88 55 GLY B C 1
ATOM 2150 O O . GLY B 1 55 ? 14.328 12.633 19.141 1 95.88 55 GLY B O 1
ATOM 2151 N N . ASN B 1 56 ? 12.922 12.492 17.438 1 97.25 56 ASN B N 1
ATOM 2152 C CA . ASN B 1 56 ? 13.008 13.898 17.062 1 97.25 56 ASN B CA 1
ATOM 2153 C C . ASN B 1 56 ? 11.758 14.664 17.484 1 97.25 56 ASN B C 1
ATOM 2155 O O . ASN B 1 56 ? 11.508 15.766 16.984 1 97.25 56 ASN B O 1
ATOM 2159 N N . ARG B 1 57 ? 10.914 14.023 18.219 1 98 57 ARG B N 1
ATOM 2160 C CA . ARG B 1 57 ? 9.656 14.57 18.703 1 98 57 ARG B CA 1
ATOM 2161 C C . ARG B 1 57 ? 8.648 14.742 17.578 1 98 57 ARG B C 1
ATOM 2163 O O . ARG B 1 57 ? 7.746 15.578 17.656 1 98 57 ARG B O 1
ATOM 2170 N N . ASP B 1 58 ? 8.875 14.008 16.547 1 98.31 58 ASP B N 1
ATOM 2171 C CA . ASP B 1 58 ? 7.887 14 15.477 1 98.31 58 ASP B CA 1
ATOM 2172 C C . ASP B 1 58 ? 6.707 13.094 15.812 1 98.31 58 ASP B C 1
ATOM 2174 O O . ASP B 1 58 ? 6.898 11.945 16.219 1 98.31 58 ASP B O 1
ATOM 2178 N N . THR B 1 59 ? 5.559 13.625 15.625 1 98.75 59 THR B N 1
ATOM 2179 C CA . THR B 1 59 ? 4.367 12.805 15.805 1 98.75 59 THR B CA 1
ATOM 2180 C C . THR B 1 59 ? 3.992 12.102 14.5 1 98.75 59 THR B C 1
ATOM 2182 O O . THR B 1 59 ? 4.508 12.438 13.438 1 98.75 59 THR B O 1
ATOM 2185 N N . PRO B 1 60 ? 3.066 11.07 14.57 1 98.44 60 PRO B N 1
ATOM 2186 C CA . PRO B 1 60 ? 2.557 10.461 13.336 1 98.44 60 PRO B CA 1
ATOM 2187 C C . PRO B 1 60 ? 1.933 11.484 12.391 1 98.44 60 PRO B C 1
ATOM 2189 O O . PRO B 1 60 ? 2.061 11.367 11.172 1 98.44 60 PRO B O 1
ATOM 2192 N N . LEU B 1 61 ? 1.362 12.547 12.891 1 98.88 61 LEU B N 1
ATOM 2193 C CA . LEU B 1 61 ? 0.734 13.586 12.078 1 98.88 61 LEU B CA 1
ATOM 2194 C C . LEU B 1 61 ? 1.776 14.344 11.266 1 98.88 61 LEU B C 1
ATOM 2196 O O . LEU B 1 61 ? 1.521 14.711 10.117 1 98.88 61 LEU B O 1
ATOM 2200 N N . HIS B 1 62 ? 2.9 14.594 11.875 1 98.81 62 HIS B N 1
ATOM 2201 C CA . HIS B 1 62 ? 3.994 15.172 11.102 1 98.81 62 HIS B CA 1
ATOM 2202 C C . HIS B 1 62 ? 4.293 14.352 9.859 1 98.81 62 HIS B C 1
ATOM 2204 O O . HIS B 1 62 ? 4.355 14.891 8.75 1 98.81 62 HIS B O 1
ATOM 2210 N N . TRP B 1 63 ? 4.395 13.102 10.109 1 98.06 63 TRP B N 1
ATOM 2211 C CA . TRP B 1 63 ? 4.793 12.203 9.031 1 98.06 63 TRP B CA 1
ATOM 2212 C C . TRP B 1 63 ? 3.689 12.086 7.98 1 98.06 63 TRP B C 1
ATOM 2214 O O . TRP B 1 63 ? 3.969 12.055 6.781 1 98.06 63 TRP B O 1
ATOM 2224 N N . ALA B 1 64 ? 2.48 11.984 8.352 1 98.12 64 ALA B N 1
ATOM 2225 C CA . ALA B 1 64 ? 1.363 11.945 7.414 1 98.12 64 ALA B CA 1
ATOM 2226 C C . ALA B 1 64 ? 1.328 13.203 6.555 1 98.12 64 ALA B C 1
ATOM 2228 O O . ALA B 1 64 ? 1.133 13.133 5.34 1 98.12 64 ALA B O 1
ATOM 2229 N N . ALA B 1 65 ? 1.558 14.312 7.168 1 98.69 65 ALA B N 1
ATOM 2230 C CA . ALA B 1 65 ? 1.551 15.594 6.473 1 98.69 65 ALA B CA 1
ATOM 2231 C C . ALA B 1 65 ? 2.711 15.695 5.488 1 98.69 65 ALA B C 1
ATOM 2233 O O . ALA B 1 65 ? 2.539 16.172 4.363 1 98.69 65 ALA B O 1
ATOM 2234 N N . PHE B 1 66 ? 3.861 15.227 5.91 1 98.19 66 PHE B N 1
ATOM 2235 C CA . PHE B 1 66 ? 5.07 15.258 5.098 1 98.19 66 PHE B CA 1
ATOM 2236 C C . PHE B 1 66 ? 4.891 14.43 3.828 1 98.19 66 PHE B C 1
ATOM 2238 O O . PHE B 1 66 ? 5.328 14.836 2.75 1 98.19 66 PHE B O 1
ATOM 2245 N N . LYS B 1 67 ? 4.172 13.375 3.977 1 97.12 67 LYS B N 1
ATOM 2246 C CA . LYS B 1 67 ? 3.988 12.461 2.854 1 97.12 67 LYS B CA 1
ATOM 2247 C C . LYS B 1 67 ? 2.721 12.797 2.074 1 97.12 67 LYS B C 1
ATOM 2249 O O . LYS B 1 67 ? 2.408 12.148 1.073 1 97.12 67 LYS B O 1
ATOM 2254 N N . ASN B 1 68 ? 2.1 13.781 2.514 1 97.69 68 ASN B N 1
ATOM 2255 C CA . ASN B 1 68 ? 0.862 14.242 1.896 1 97.69 68 ASN B CA 1
ATOM 2256 C C . ASN B 1 68 ? -0.181 13.133 1.832 1 97.69 68 ASN B C 1
ATOM 2258 O O . ASN B 1 68 ? -0.887 12.992 0.832 1 97.69 68 ASN B O 1
ATOM 2262 N N . ASN B 1 69 ? -0.295 12.336 2.875 1 96.25 69 ASN B N 1
ATOM 2263 C CA . ASN B 1 69 ? -1.35 11.336 2.992 1 96.25 69 ASN B CA 1
ATOM 2264 C C . ASN B 1 69 ? -2.604 11.922 3.639 1 96.25 69 ASN B C 1
ATOM 2266 O O . ASN B 1 69 ? -2.857 11.695 4.824 1 96.25 69 ASN B O 1
ATOM 2270 N N . ALA B 1 70 ? -3.439 12.461 2.838 1 96.81 70 ALA B N 1
ATOM 2271 C CA . ALA B 1 70 ? -4.59 13.234 3.291 1 96.81 70 ALA B CA 1
ATOM 2272 C C . ALA B 1 70 ? -5.504 12.398 4.176 1 96.81 70 ALA B C 1
ATOM 2274 O O . ALA B 1 70 ? -5.992 12.875 5.207 1 96.81 70 ALA B O 1
ATOM 2275 N N . GLU B 1 71 ? -5.715 11.172 3.805 1 97 71 GLU B N 1
ATOM 2276 C CA . GLU B 1 71 ? -6.613 10.297 4.555 1 97 71 GLU B CA 1
ATOM 2277 C C . GLU B 1 71 ? -6.043 9.977 5.934 1 97 71 GLU B C 1
ATOM 2279 O O . GLU B 1 71 ? -6.781 9.93 6.918 1 97 71 GLU B O 1
ATOM 2284 N N . CYS B 1 72 ? -4.773 9.75 5.953 1 97.5 72 CYS B N 1
ATOM 2285 C CA . CYS B 1 72 ? -4.129 9.5 7.238 1 97.5 72 CYS B CA 1
ATOM 2286 C C . CYS B 1 72 ? -4.18 10.742 8.117 1 97.5 72 CYS B C 1
ATOM 2288 O O . CYS B 1 72 ? -4.406 10.641 9.328 1 97.5 72 CYS B O 1
ATOM 2290 N N . VAL B 1 73 ? -3.953 11.922 7.539 1 98.62 73 VAL B N 1
ATOM 2291 C CA . VAL B 1 73 ? -4.035 13.18 8.273 1 98.62 73 VAL B CA 1
ATOM 2292 C C . VAL B 1 73 ? -5.414 13.32 8.906 1 98.62 73 VAL B C 1
ATOM 2294 O O . VAL B 1 73 ? -5.527 13.602 10.102 1 98.62 73 VAL B O 1
ATOM 2297 N N . ARG B 1 74 ? -6.426 13.055 8.148 1 97.81 74 ARG B N 1
ATOM 2298 C CA . ARG B 1 74 ? -7.793 13.164 8.641 1 97.81 74 ARG B CA 1
ATOM 2299 C C . ARG B 1 74 ? -8.055 12.164 9.766 1 97.81 74 ARG B C 1
ATOM 2301 O O . ARG B 1 74 ? -8.625 12.516 10.797 1 97.81 74 ARG B O 1
ATOM 2308 N N . ALA B 1 75 ? -7.656 10.953 9.531 1 97.75 75 ALA B N 1
ATOM 2309 C CA . ALA B 1 75 ? -7.883 9.891 10.516 1 97.75 75 ALA B CA 1
ATOM 2310 C C . ALA B 1 75 ? -7.203 10.219 11.844 1 97.75 75 ALA B C 1
ATOM 2312 O O . ALA B 1 75 ? -7.77 9.992 12.914 1 97.75 75 ALA B O 1
ATOM 2313 N N . LEU B 1 76 ? -6.023 10.711 11.781 1 98.62 76 LEU B N 1
ATOM 2314 C CA . LEU B 1 76 ? -5.27 11.055 12.984 1 98.62 76 LEU B CA 1
ATOM 2315 C C . LEU B 1 76 ? -5.941 12.203 13.734 1 98.62 76 LEU B C 1
ATOM 2317 O O . LEU B 1 76 ? -6.113 12.133 14.953 1 98.62 76 LEU B O 1
ATOM 2321 N N . LEU B 1 77 ? -6.359 13.227 13.016 1 98.38 77 LEU B N 1
ATOM 2322 C CA . LEU B 1 77 ? -7 14.383 13.633 1 98.38 77 LEU B CA 1
ATOM 2323 C C . LEU B 1 77 ? -8.336 14 14.258 1 98.38 77 LEU B C 1
ATOM 2325 O O . LEU B 1 77 ? -8.641 14.422 15.375 1 98.38 77 LEU B O 1
ATOM 2329 N N . GLU B 1 78 ? -9.062 13.141 13.617 1 97.19 78 GLU B N 1
ATOM 2330 C CA . GLU B 1 78 ? -10.344 12.664 14.141 1 97.19 78 GLU B CA 1
ATOM 2331 C C . GLU B 1 78 ? -10.148 11.836 15.406 1 97.19 78 GLU B C 1
ATOM 2333 O O . GLU B 1 78 ? -11.055 11.727 16.234 1 97.19 78 GLU B O 1
ATOM 2338 N N . SER B 1 79 ? -8.992 11.32 15.547 1 97.88 79 SER B N 1
ATOM 2339 C CA . SER B 1 79 ? -8.727 10.43 16.672 1 97.88 79 SER B CA 1
ATOM 2340 C C . SER B 1 79 ? -7.953 11.148 17.766 1 97.88 79 SER B C 1
ATOM 2342 O O . SER B 1 79 ? -7.391 10.508 18.656 1 97.88 79 SER B O 1
ATOM 2344 N N . GLY B 1 80 ? -7.812 12.438 17.641 1 97.25 80 GLY B N 1
ATOM 2345 C CA . GLY B 1 80 ? -7.32 13.219 18.766 1 97.25 80 GLY B CA 1
ATOM 2346 C C . GLY B 1 80 ? -5.871 13.648 18.609 1 97.25 80 GLY B C 1
ATOM 2347 O O . GLY B 1 80 ? -5.246 14.102 19.562 1 97.25 80 GLY B O 1
ATOM 2348 N N . ALA B 1 81 ? -5.32 13.492 17.453 1 98.56 81 ALA B N 1
ATOM 2349 C CA . ALA B 1 81 ? -3.977 14.023 17.234 1 98.56 81 ALA B CA 1
ATOM 2350 C C . ALA B 1 81 ? -3.943 15.531 17.422 1 98.56 81 ALA B C 1
ATOM 2352 O O . ALA B 1 81 ? -4.879 16.234 17.031 1 98.56 81 ALA B O 1
ATOM 2353 N N . SER B 1 82 ? -2.871 16.047 17.984 1 98.5 82 SER B N 1
ATOM 2354 C CA . SER B 1 82 ? -2.693 17.484 18.172 1 98.5 82 SER B CA 1
ATOM 2355 C C . SER B 1 82 ? -2.273 18.156 16.859 1 98.5 82 SER B C 1
ATOM 2357 O O . SER B 1 82 ? -1.17 17.922 16.375 1 98.5 82 SER B O 1
ATOM 2359 N N . VAL B 1 83 ? -3.1 19.031 16.422 1 98.44 83 VAL B N 1
ATOM 2360 C CA . VAL B 1 83 ? -2.918 19.641 15.117 1 98.44 83 VAL B CA 1
ATOM 2361 C C . VAL B 1 83 ? -1.679 20.531 15.125 1 98.44 83 VAL B C 1
ATOM 2363 O O . VAL B 1 83 ? -1.005 20.688 14.102 1 98.44 83 VAL B O 1
ATOM 2366 N N . ASN B 1 84 ? -1.362 21.125 16.266 1 98.56 84 ASN B N 1
ATOM 2367 C CA . ASN B 1 84 ? -0.248 22.062 16.375 1 98.56 84 ASN B CA 1
ATOM 2368 C C . ASN B 1 84 ? 0.905 21.469 17.188 1 98.56 84 ASN B C 1
ATOM 2370 O O . ASN B 1 84 ? 1.579 22.188 17.922 1 98.56 84 ASN B O 1
ATOM 2374 N N . ALA B 1 85 ? 1.048 20.125 17.156 1 98.5 85 ALA B N 1
ATOM 2375 C CA . ALA B 1 85 ? 2.176 19.484 17.828 1 98.5 85 ALA B CA 1
ATOM 2376 C C . ALA B 1 85 ? 3.504 20.031 17.312 1 98.5 85 ALA B C 1
ATOM 2378 O O . ALA B 1 85 ? 3.664 20.266 16.109 1 98.5 85 ALA B O 1
ATOM 2379 N N . LEU B 1 86 ? 4.461 20.219 18.234 1 98.5 86 LEU B N 1
ATOM 2380 C CA . LEU B 1 86 ? 5.758 20.781 17.859 1 98.5 86 LEU B CA 1
ATOM 2381 C C . LEU B 1 86 ? 6.828 19.688 17.844 1 98.5 86 LEU B C 1
ATOM 2383 O O . LEU B 1 86 ? 6.883 18.844 18.734 1 98.5 86 LEU B O 1
ATOM 2387 N N . ASP B 1 87 ? 7.621 19.672 16.812 1 98.31 87 ASP B N 1
ATOM 2388 C CA . ASP B 1 87 ? 8.797 18.812 16.797 1 98.31 87 ASP B CA 1
ATOM 2389 C C . ASP B 1 87 ? 9.977 19.469 17.5 1 98.31 87 ASP B C 1
ATOM 2391 O O . ASP B 1 87 ? 9.82 20.5 18.156 1 98.31 87 ASP B O 1
ATOM 2395 N N . TYR B 1 88 ? 11.117 18.844 17.391 1 97.81 88 TYR B N 1
ATOM 2396 C CA . TYR B 1 88 ? 12.305 19.328 18.094 1 97.81 88 TYR B CA 1
ATOM 2397 C C . TYR B 1 88 ? 12.695 20.719 17.625 1 97.81 88 TYR B C 1
ATOM 2399 O O . TYR B 1 88 ? 13.266 21.5 18.391 1 97.81 88 TYR B O 1
ATOM 2407 N N . ASN B 1 89 ? 12.375 21.125 16.438 1 98.06 89 ASN B N 1
ATOM 2408 C CA . ASN B 1 89 ? 12.703 22.422 15.867 1 98.06 89 ASN B CA 1
ATOM 2409 C C . ASN B 1 89 ? 11.547 23.406 16.016 1 98.06 89 ASN B C 1
ATOM 2411 O O . ASN B 1 89 ? 11.578 24.5 15.438 1 98.06 89 ASN B O 1
ATOM 2415 N N . ASN B 1 90 ? 10.539 22.984 16.625 1 98.38 90 ASN B N 1
ATOM 2416 C CA . ASN B 1 90 ? 9.32 23.766 16.812 1 98.38 90 ASN B CA 1
ATOM 2417 C C . ASN B 1 90 ? 8.539 23.891 15.508 1 98.38 90 ASN B C 1
ATOM 2419 O O . ASN B 1 90 ? 7.836 24.891 15.297 1 98.38 90 ASN B O 1
ATOM 2423 N N . ASP B 1 91 ? 8.727 22.953 14.672 1 98.5 91 ASP B N 1
ATOM 2424 C CA . ASP B 1 91 ? 7.895 22.875 13.469 1 98.5 91 ASP B CA 1
ATOM 2425 C C . ASP B 1 91 ? 6.598 22.125 13.742 1 98.5 91 ASP B C 1
ATOM 2427 O O . ASP B 1 91 ? 6.602 21.109 14.453 1 98.5 91 ASP B O 1
ATOM 2431 N N . THR B 1 92 ? 5.535 22.641 13.156 1 98.75 92 THR B N 1
ATOM 2432 C CA . THR B 1 92 ? 4.246 21.969 13.234 1 98.75 92 THR B CA 1
ATOM 2433 C C . THR B 1 92 ? 4.027 21.078 12.016 1 98.75 92 THR B C 1
ATOM 2435 O O . THR B 1 92 ? 4.781 21.141 11.047 1 98.75 92 THR B O 1
ATOM 2438 N N . PRO B 1 93 ? 2.959 20.188 12.086 1 98.81 93 PRO B N 1
ATOM 2439 C CA . PRO B 1 93 ? 2.598 19.438 10.875 1 98.81 93 PRO B CA 1
ATOM 2440 C C . PRO B 1 93 ? 2.305 20.344 9.688 1 98.81 93 PRO B C 1
ATOM 2442 O O . PRO B 1 93 ? 2.65 20 8.547 1 98.81 93 PRO B O 1
ATOM 2445 N N . LEU B 1 94 ? 1.75 21.5 9.93 1 98.81 94 LEU B N 1
ATOM 2446 C CA . LEU B 1 94 ? 1.496 22.453 8.867 1 98.81 94 LEU B CA 1
ATOM 2447 C C . LEU B 1 94 ? 2.803 22.938 8.242 1 98.81 94 LEU B C 1
ATOM 2449 O O . LEU B 1 94 ? 2.904 23.047 7.02 1 98.81 94 LEU B O 1
ATOM 2453 N N . SER B 1 95 ? 3.719 23.188 9.109 1 98.56 95 SER B N 1
ATOM 2454 C CA . SER B 1 95 ? 5.031 23.578 8.617 1 98.56 95 SER B CA 1
ATOM 2455 C C . SER B 1 95 ? 5.641 22.516 7.723 1 98.56 95 SER B C 1
ATOM 2457 O O . SER B 1 95 ? 6.219 22.828 6.68 1 98.56 95 SER B O 1
ATOM 2459 N N . TRP B 1 96 ? 5.543 21.234 8.164 1 98.56 96 TRP B N 1
ATOM 2460 C CA . TRP B 1 96 ? 6.062 20.125 7.383 1 98.56 96 TRP B CA 1
ATOM 2461 C C . TRP B 1 96 ? 5.359 20.031 6.035 1 98.56 96 TRP B C 1
ATOM 2463 O O . TRP B 1 96 ? 6.004 19.812 5.008 1 98.56 96 TRP B O 1
ATOM 2473 N N . ALA B 1 97 ? 4.086 20.156 5.996 1 98.38 97 ALA B N 1
ATOM 2474 C CA . ALA B 1 97 ? 3.316 20.109 4.758 1 98.38 97 ALA B CA 1
ATOM 2475 C C . ALA B 1 97 ? 3.699 21.266 3.83 1 98.38 97 ALA B C 1
ATOM 2477 O O . ALA B 1 97 ? 3.834 21.078 2.619 1 98.38 97 ALA B O 1
ATOM 2478 N N . ALA B 1 98 ? 3.865 22.438 4.41 1 97.44 98 ALA B N 1
ATOM 2479 C CA . ALA B 1 98 ? 4.203 23.625 3.645 1 97.44 98 ALA B CA 1
ATOM 2480 C C . ALA B 1 98 ? 5.57 23.484 2.984 1 97.44 98 ALA B C 1
ATOM 2482 O O . ALA B 1 98 ? 5.742 23.844 1.817 1 97.44 98 ALA B O 1
ATOM 2483 N N . MET B 1 99 ? 6.484 22.969 3.709 1 95.5 99 MET B N 1
ATOM 2484 C CA . MET B 1 99 ? 7.848 22.797 3.207 1 95.5 99 MET B CA 1
ATOM 2485 C C . MET B 1 99 ? 7.867 21.922 1.965 1 95.5 99 MET B C 1
ATOM 2487 O O . MET B 1 99 ? 8.773 22.031 1.136 1 95.5 99 MET B O 1
ATOM 2491 N N . LYS B 1 100 ? 6.848 21.078 1.814 1 95.5 100 LYS B N 1
ATOM 2492 C CA . LYS B 1 100 ? 6.793 20.141 0.699 1 95.5 100 LYS B CA 1
ATOM 2493 C C . LYS B 1 100 ? 5.758 20.578 -0.335 1 95.5 100 LYS B C 1
ATOM 2495 O O . LYS B 1 100 ? 5.625 19.953 -1.39 1 95.5 100 LYS B O 1
ATOM 2500 N N . GLY B 1 101 ? 5.105 21.641 0.014 1 95.88 101 GLY B N 1
ATOM 2501 C CA . GLY B 1 101 ? 4.059 22.094 -0.885 1 95.88 101 GLY B CA 1
ATOM 2502 C C . GLY B 1 101 ? 2.904 21.109 -1.003 1 95.88 101 GLY B C 1
ATOM 2503 O O . GLY B 1 101 ? 2.375 20.906 -2.094 1 95.88 101 GLY B O 1
ATOM 2504 N N . ASN B 1 102 ? 2.494 20.516 0.056 1 97 102 ASN B N 1
ATOM 2505 C CA . ASN B 1 102 ? 1.445 19.5 0.083 1 97 102 ASN B CA 1
ATOM 2506 C C . ASN B 1 102 ? 0.068 20.125 0.281 1 97 102 ASN B C 1
ATOM 2508 O O . ASN B 1 102 ? -0.437 20.188 1.404 1 97 102 ASN B O 1
ATOM 2512 N N . LEU B 1 103 ? -0.535 20.422 -0.792 1 97.38 103 LEU B N 1
ATOM 2513 C CA . LEU B 1 103 ? -1.75 21.234 -0.792 1 97.38 103 LEU B CA 1
ATOM 2514 C C . LEU B 1 103 ? -2.867 20.531 -0.026 1 97.38 103 LEU B C 1
ATOM 2516 O O . LEU B 1 103 ? -3.547 21.156 0.795 1 97.38 103 LEU B O 1
ATOM 2520 N N . GLU B 1 104 ? -3.105 19.266 -0.241 1 97.94 104 GLU B N 1
ATOM 2521 C CA . GLU B 1 104 ? -4.203 18.547 0.403 1 97.94 104 GLU B CA 1
ATOM 2522 C C . GLU B 1 104 ? -4.031 18.516 1.918 1 97.94 104 GLU B C 1
ATOM 2524 O O . GLU B 1 104 ? -4.977 18.781 2.662 1 97.94 104 GLU B O 1
ATOM 2529 N N . SER B 1 105 ? -2.84 18.188 2.289 1 98.5 105 SER B N 1
ATOM 2530 C CA . SER B 1 105 ? -2.568 18.156 3.721 1 98.5 105 SER B CA 1
ATOM 2531 C C . SER B 1 105 ? -2.721 19.547 4.344 1 98.5 105 SER B C 1
ATOM 2533 O O . SER B 1 105 ? -3.281 19.688 5.434 1 98.5 105 SER B O 1
ATOM 2535 N N . ILE B 1 106 ? -2.229 20.547 3.701 1 98.38 106 ILE B N 1
ATOM 2536 C CA . ILE B 1 106 ? -2.355 21.922 4.18 1 98.38 106 ILE B CA 1
ATOM 2537 C C . ILE B 1 106 ? -3.83 22.281 4.363 1 98.38 106 ILE B C 1
ATOM 2539 O O . ILE B 1 106 ? -4.223 22.797 5.402 1 98.38 106 ILE B O 1
ATOM 2543 N N . SER B 1 107 ? -4.57 21.969 3.381 1 97.75 107 SER B N 1
ATOM 2544 C CA . SER B 1 107 ? -6 22.266 3.408 1 97.75 107 SER B CA 1
ATOM 2545 C C . SER B 1 107 ? -6.684 21.609 4.598 1 97.75 107 SER B C 1
ATOM 2547 O O . SER B 1 107 ? -7.441 22.25 5.324 1 97.75 107 SER B O 1
ATOM 2549 N N . ILE B 1 108 ? -6.438 20.375 4.828 1 98.06 108 ILE B N 1
ATOM 2550 C CA . ILE B 1 108 ? -7.07 19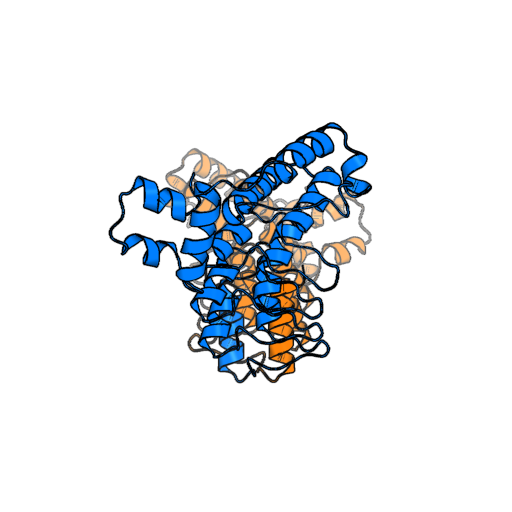.641 5.922 1 98.06 108 ILE B CA 1
ATOM 2551 C C . ILE B 1 108 ? -6.621 20.219 7.258 1 98.06 108 ILE B C 1
ATOM 2553 O O . ILE B 1 108 ? -7.438 20.422 8.164 1 98.06 108 ILE B O 1
ATOM 2557 N N . LEU B 1 109 ? -5.391 20.422 7.406 1 98.56 109 LEU B N 1
ATOM 2558 C CA . LEU B 1 109 ? -4.863 20.969 8.656 1 98.56 109 LEU B CA 1
ATOM 2559 C C . LEU B 1 109 ? -5.512 22.312 8.969 1 98.56 109 LEU B C 1
ATOM 2561 O O . LEU B 1 109 ? -5.902 22.562 10.117 1 98.56 109 LEU B O 1
ATOM 2565 N N . LEU B 1 110 ? -5.648 23.156 7.984 1 97.75 110 LEU B N 1
ATOM 2566 C CA . LEU B 1 110 ? -6.297 24.453 8.18 1 97.75 110 LEU B CA 1
ATOM 2567 C C . LEU B 1 110 ? -7.77 24.266 8.547 1 97.75 110 LEU B C 1
ATOM 2569 O O . LEU B 1 110 ? -8.305 25.016 9.367 1 97.75 110 LEU B O 1
ATOM 2573 N N . ASP B 1 111 ? -8.406 23.312 7.984 1 96.62 111 ASP B N 1
ATOM 2574 C CA . ASP B 1 111 ? -9.797 23.016 8.312 1 96.62 111 ASP B CA 1
ATOM 2575 C C . ASP B 1 111 ? -9.938 22.594 9.766 1 96.62 111 ASP B C 1
ATOM 2577 O O . ASP B 1 111 ? -11.023 22.688 10.344 1 96.62 111 ASP B O 1
ATOM 2581 N N . TYR B 1 112 ? -8.844 22.156 10.305 1 97.31 112 TYR B N 1
ATOM 2582 C CA . TYR B 1 112 ? -8.898 21.734 11.695 1 97.31 112 TYR B CA 1
ATOM 2583 C C . TYR B 1 112 ? -8.266 22.766 12.609 1 97.31 112 TYR B C 1
ATOM 2585 O O . TYR B 1 112 ? -7.973 22.484 13.773 1 97.31 112 TYR B O 1
ATOM 2593 N N . GLY B 1 113 ? -8.031 23.922 12.062 1 95.88 113 GLY B N 1
ATOM 2594 C CA . GLY B 1 113 ? -7.664 25.062 12.883 1 95.88 113 GLY B CA 1
ATOM 2595 C C . GLY B 1 113 ? -6.168 25.172 13.125 1 95.88 113 GLY B C 1
ATOM 2596 O O . GLY B 1 113 ? -5.73 25.781 14.094 1 95.88 113 GLY B O 1
ATOM 2597 N N . ALA B 1 114 ? -5.355 24.594 12.289 1 98.06 114 ALA B N 1
ATOM 2598 C CA . ALA B 1 114 ? -3.906 24.703 12.422 1 98.06 114 ALA B CA 1
ATOM 2599 C C . ALA B 1 114 ? -3.473 26.172 12.492 1 98.06 114 ALA B C 1
ATOM 2601 O O . ALA B 1 114 ? -4 27.016 11.766 1 98.06 114 ALA B O 1
ATOM 2602 N N . GLU B 1 115 ? -2.561 26.422 13.375 1 97.56 115 GLU B N 1
ATOM 2603 C CA . GLU B 1 115 ? -2.025 27.781 13.523 1 97.56 115 GLU B CA 1
ATOM 2604 C C . GLU B 1 115 ? -1.009 28.094 12.43 1 97.56 115 GLU B C 1
ATOM 2606 O O . GLU B 1 115 ? -0.021 27.375 12.273 1 97.56 115 GLU B O 1
ATOM 2611 N N . VAL B 1 116 ? -1.208 29.219 11.75 1 97.44 116 VAL B N 1
ATOM 2612 C CA . VAL B 1 116 ? -0.428 29.516 10.547 1 97.44 116 VAL B CA 1
ATOM 2613 C C . VAL B 1 116 ? 0.738 30.438 10.914 1 97.44 116 VAL B C 1
ATOM 2615 O O . VAL B 1 116 ? 1.657 30.625 10.109 1 97.44 116 VAL B O 1
ATOM 2618 N N . ARG B 1 117 ? 0.789 30.984 12.125 1 96.69 117 ARG B N 1
ATOM 2619 C CA . ARG B 1 117 ? 1.792 31.984 12.469 1 96.69 117 ARG B CA 1
ATOM 2620 C C . ARG B 1 117 ? 2.826 31.422 13.43 1 96.69 117 ARG B C 1
ATOM 2622 O O . ARG B 1 117 ? 3.512 32.156 14.133 1 96.69 117 ARG B O 1
ATOM 2629 N N . VAL B 1 118 ? 2.855 30.125 13.539 1 97.44 118 VAL B N 1
ATOM 2630 C CA . VAL B 1 118 ? 3.875 29.5 14.375 1 97.44 118 VAL B CA 1
ATOM 2631 C C . VAL B 1 118 ? 5.262 29.766 13.789 1 97.44 118 VAL B C 1
ATOM 2633 O O . VAL B 1 118 ? 5.469 29.625 12.586 1 97.44 118 VAL B O 1
ATOM 2636 N N . ILE B 1 119 ? 6.215 30.141 14.664 1 96.81 119 ILE B N 1
ATOM 2637 C CA . ILE B 1 119 ? 7.586 30.422 14.258 1 96.81 119 ILE B CA 1
ATOM 2638 C C . ILE B 1 119 ? 8.516 29.344 14.805 1 96.81 119 ILE B C 1
ATOM 2640 O O . ILE B 1 119 ? 8.5 29.062 16.016 1 96.81 119 ILE B O 1
ATOM 2644 N N . ASN B 1 120 ? 9.273 28.719 13.938 1 97.56 120 ASN B N 1
ATOM 2645 C CA . ASN B 1 120 ? 10.172 27.672 14.406 1 97.56 120 ASN B CA 1
ATOM 2646 C C . ASN B 1 120 ? 11.469 28.266 14.969 1 97.56 120 ASN B C 1
ATOM 2648 O O . ASN B 1 120 ? 11.602 29.484 15.086 1 97.56 120 ASN B O 1
ATOM 2652 N N . LEU B 1 121 ? 12.406 27.422 15.398 1 97.44 121 LEU B N 1
ATOM 2653 C CA . LEU B 1 121 ? 13.625 27.844 16.094 1 97.44 121 LEU B CA 1
ATOM 2654 C C . LEU B 1 121 ? 14.523 28.656 15.148 1 97.44 121 LEU B C 1
ATOM 2656 O O . LEU B 1 121 ? 15.391 29.406 15.602 1 97.44 121 LEU B O 1
ATOM 2660 N N . LYS B 1 122 ? 14.352 28.5 13.891 1 94.5 122 LYS B N 1
ATOM 2661 C CA . LYS B 1 122 ? 15.148 29.219 12.898 1 94.5 122 LYS B CA 1
ATOM 2662 C C . LYS B 1 122 ? 14.453 30.516 12.484 1 94.5 122 LYS B C 1
ATOM 2664 O O . LYS B 1 122 ? 14.922 31.219 11.578 1 94.5 122 LYS B O 1
ATOM 2669 N N . GLY B 1 123 ? 13.328 30.781 13.023 1 94.56 123 GLY B N 1
ATOM 2670 C CA . GLY B 1 123 ? 12.602 32 12.734 1 94.56 123 GLY B CA 1
ATOM 2671 C C . GLY B 1 123 ? 11.703 31.891 11.516 1 94.56 123 GLY B C 1
ATOM 2672 O O . GLY B 1 123 ? 11.242 32.906 10.984 1 94.56 123 GLY B O 1
ATOM 2673 N N . GLN B 1 124 ? 11.406 30.719 11.117 1 95.19 124 GLN B N 1
ATOM 2674 C CA . GLN B 1 124 ? 10.602 30.516 9.922 1 95.19 124 GLN B CA 1
ATOM 2675 C C . GLN B 1 124 ? 9.148 30.203 10.281 1 95.19 124 GLN B C 1
ATOM 2677 O O . GLN B 1 124 ? 8.883 29.547 11.289 1 95.19 124 GLN B O 1
ATOM 2682 N N . THR B 1 125 ? 8.242 30.719 9.375 1 96.81 125 THR B N 1
ATOM 2683 C CA . THR B 1 125 ? 6.82 30.375 9.453 1 96.81 125 THR B CA 1
ATOM 2684 C C . THR B 1 125 ? 6.43 29.406 8.352 1 96.81 125 THR B C 1
ATOM 2686 O O . THR B 1 125 ? 7.207 29.172 7.422 1 96.81 125 THR B O 1
ATOM 2689 N N . PRO B 1 126 ? 5.18 28.766 8.406 1 97.81 126 PRO B N 1
ATOM 2690 C CA . PRO B 1 126 ? 4.758 27.875 7.324 1 97.81 126 PRO B CA 1
ATOM 2691 C C . PRO B 1 126 ? 4.797 28.547 5.957 1 97.81 126 PRO B C 1
ATOM 2693 O O . PRO B 1 126 ? 5.289 27.969 4.988 1 97.81 126 PRO B O 1
ATOM 2696 N N . ILE B 1 127 ? 4.352 29.734 5.859 1 96.56 127 ILE B N 1
ATOM 2697 C CA . ILE B 1 127 ? 4.309 30.406 4.566 1 96.56 127 ILE B CA 1
ATOM 2698 C C . ILE B 1 127 ? 5.73 30.734 4.102 1 96.56 127 ILE B C 1
ATOM 2700 O O . ILE B 1 127 ? 6.035 30.656 2.91 1 96.56 127 ILE B O 1
ATOM 2704 N N . SER B 1 128 ? 6.625 31.156 5.039 1 94.81 128 SER B N 1
ATOM 2705 C CA . SER B 1 128 ? 8 31.422 4.637 1 94.81 128 SER B CA 1
ATOM 2706 C C . SER B 1 128 ? 8.695 30.156 4.137 1 94.81 128 SER B C 1
ATOM 2708 O O . SER B 1 128 ? 9.531 30.219 3.232 1 94.81 128 SER B O 1
ATOM 2710 N N . ARG B 1 129 ? 8.352 29.031 4.707 1 93.62 129 ARG B N 1
ATOM 2711 C CA . ARG B 1 129 ? 8.906 27.75 4.254 1 93.62 129 ARG B CA 1
ATOM 2712 C C . ARG B 1 129 ? 8.438 27.438 2.838 1 93.62 129 ARG B C 1
ATOM 2714 O O . ARG B 1 129 ? 9.195 26.891 2.035 1 93.62 129 ARG B O 1
ATOM 2721 N N . LEU B 1 130 ? 7.23 27.672 2.574 1 95.25 130 LEU B N 1
ATOM 2722 C CA . LEU B 1 130 ? 6.684 27.469 1.238 1 95.25 130 LEU B CA 1
ATOM 2723 C C . LEU B 1 130 ? 7.371 28.375 0.221 1 95.25 130 LEU B C 1
ATOM 2725 O O . LEU B 1 130 ? 7.652 27.953 -0.902 1 95.25 130 LEU B O 1
ATOM 2729 N N . VAL B 1 131 ? 7.621 29.594 0.607 1 93.31 131 VAL B N 1
ATOM 2730 C CA . VAL B 1 131 ? 8.266 30.547 -0.282 1 93.31 131 VAL B CA 1
ATOM 2731 C C . VAL B 1 131 ? 9.664 30.047 -0.657 1 93.31 131 VAL B C 1
ATOM 2733 O O . VAL B 1 131 ? 10.094 30.203 -1.8 1 93.31 131 VAL B O 1
ATOM 2736 N N . ALA B 1 132 ? 10.32 29.5 0.278 1 89.88 132 ALA B N 1
ATOM 2737 C CA . ALA B 1 132 ? 11.633 28.922 -0.001 1 89.88 132 ALA B CA 1
ATOM 2738 C C . ALA B 1 132 ? 11.547 27.859 -1.099 1 89.88 132 ALA B C 1
ATOM 2740 O O . ALA B 1 132 ? 12.461 27.719 -1.907 1 89.88 132 ALA B O 1
ATOM 2741 N N . LEU B 1 133 ? 10.508 27.141 -1.095 1 89.25 133 LEU B N 1
ATOM 2742 C CA . LEU B 1 133 ? 10.258 26.141 -2.131 1 89.25 133 LEU B CA 1
ATOM 2743 C C . LEU B 1 133 ? 10.016 26.797 -3.48 1 89.25 133 LEU B C 1
ATOM 2745 O O . LEU B 1 133 ? 10.516 26.344 -4.508 1 89.25 133 LEU B O 1
ATOM 2749 N N . LEU B 1 134 ? 9.234 27.828 -3.49 1 89.31 134 LEU B N 1
ATOM 2750 C CA . LEU B 1 134 ? 8.922 28.562 -4.715 1 89.31 134 LEU B CA 1
ATOM 2751 C C . LEU B 1 134 ? 10.18 29.109 -5.363 1 89.31 134 LEU B C 1
ATOM 2753 O O . LEU B 1 134 ? 10.32 29.094 -6.586 1 89.31 134 LEU B O 1
ATOM 2757 N N . VAL B 1 135 ? 11.078 29.547 -4.598 1 88 135 VAL B N 1
ATOM 2758 C CA . VAL B 1 135 ? 12.32 30.156 -5.074 1 88 135 VAL B CA 1
ATOM 2759 C C . VAL B 1 135 ? 13.18 29.078 -5.754 1 88 135 VAL B C 1
ATOM 2761 O O . VAL B 1 135 ? 13.883 29.375 -6.727 1 88 135 VAL B O 1
ATOM 2764 N N . ARG B 1 136 ? 13.102 27.922 -5.324 1 82.56 136 ARG B N 1
ATOM 2765 C CA . ARG B 1 136 ? 13.922 26.844 -5.859 1 82.56 136 ARG B CA 1
ATOM 2766 C C . ARG B 1 136 ? 13.352 26.312 -7.164 1 82.56 136 ARG B C 1
ATOM 2768 O O . ARG B 1 136 ? 13.977 25.5 -7.84 1 82.56 136 ARG B O 1
ATOM 2775 N N . GLY B 1 137 ? 12.352 26.969 -7.617 1 70.88 137 GLY B N 1
ATOM 2776 C CA . GLY B 1 137 ? 11.859 26.719 -8.961 1 70.88 137 GLY B CA 1
ATOM 2777 C C . GLY B 1 137 ? 10.859 25.578 -9.023 1 70.88 137 GLY B C 1
ATOM 2778 O O . GLY B 1 137 ? 10.586 25.047 -10.102 1 70.88 137 GLY B O 1
ATOM 2779 N N . LEU B 1 138 ? 10.391 25.078 -8.102 1 61.81 138 LEU B N 1
ATOM 2780 C CA . LEU B 1 138 ? 9.383 24.031 -8.219 1 61.81 138 LEU B CA 1
ATOM 2781 C C . LEU B 1 138 ? 7.996 24.625 -8.438 1 61.81 138 LEU B C 1
ATOM 2783 O O . LEU B 1 138 ? 6.996 23.906 -8.438 1 61.81 138 LEU B O 1
ATOM 2787 N N . GLY B 1 139 ? 7.836 25.891 -8.781 1 63.47 139 GLY B N 1
ATOM 2788 C CA . GLY B 1 139 ? 6.617 26.688 -8.898 1 63.47 139 GLY B CA 1
ATOM 2789 C C . GLY B 1 139 ? 5.57 26.031 -9.781 1 63.47 139 GLY B C 1
ATOM 2790 O O . GLY B 1 139 ? 5.117 26.641 -10.758 1 63.47 139 GLY B O 1
ATOM 2791 N N . THR B 1 140 ? 5.262 24.922 -9.359 1 80.94 140 THR B N 1
ATOM 2792 C CA . THR B 1 140 ? 4.16 24.234 -10.023 1 80.94 140 THR B CA 1
ATOM 2793 C C . THR B 1 140 ? 2.822 24.859 -9.648 1 80.94 140 THR B C 1
ATOM 2795 O O . THR B 1 140 ? 2.758 25.703 -8.758 1 80.94 140 THR B O 1
ATOM 2798 N N . GLU B 1 141 ? 1.892 24.672 -10.367 1 86.5 141 GLU B N 1
ATOM 2799 C CA . GLU B 1 141 ? 0.537 25.125 -10.062 1 86.5 141 GLU B CA 1
ATOM 2800 C C . GLU B 1 141 ? 0.136 24.734 -8.641 1 86.5 141 GLU B C 1
ATOM 2802 O O . GLU B 1 141 ? -0.555 25.5 -7.965 1 86.5 141 GLU B O 1
ATOM 2807 N N . LYS B 1 142 ? 0.619 23.656 -8.211 1 90.5 142 LYS B N 1
ATOM 2808 C CA . LYS B 1 142 ? 0.286 23.188 -6.867 1 90.5 142 LYS B CA 1
ATOM 2809 C C . LYS B 1 142 ? 0.939 24.062 -5.805 1 90.5 142 LYS B C 1
ATOM 2811 O O . LYS B 1 142 ? 0.31 24.406 -4.805 1 90.5 142 LYS B O 1
ATOM 2816 N N . GLU B 1 143 ? 2.086 24.438 -6.012 1 91.88 143 GLU B N 1
ATOM 2817 C CA . GLU B 1 143 ? 2.793 25.281 -5.055 1 91.88 143 GLU B CA 1
ATOM 2818 C C . GLU B 1 143 ? 2.174 26.672 -4.988 1 91.88 143 GLU B C 1
ATOM 2820 O O . GLU B 1 143 ? 2.072 27.266 -3.91 1 91.88 143 GLU B O 1
ATOM 2825 N N . ASP B 1 144 ? 1.784 27.109 -6.086 1 91.38 144 ASP B N 1
ATOM 2826 C CA . ASP B 1 144 ? 1.111 28.406 -6.117 1 91.38 144 ASP B CA 1
ATOM 2827 C C . ASP B 1 144 ? -0.197 28.359 -5.332 1 91.38 144 ASP B C 1
ATOM 2829 O O . ASP B 1 144 ? -0.531 29.312 -4.621 1 91.38 144 ASP B O 1
ATOM 2833 N N . SER B 1 145 ? -0.877 27.328 -5.527 1 95 145 SER B N 1
ATOM 2834 C CA . SER B 1 145 ? -2.129 27.156 -4.797 1 95 145 SER B CA 1
ATOM 2835 C C . SER B 1 145 ? -1.888 27.094 -3.291 1 95 145 SER B C 1
ATOM 2837 O O . SER B 1 145 ? -2.672 27.625 -2.51 1 95 145 SER B O 1
ATOM 2839 N N . CYS B 1 146 ? -0.836 26.422 -2.961 1 96.5 146 CYS B N 1
ATOM 2840 C CA . CYS B 1 146 ? -0.463 26.359 -1.552 1 96.5 146 CYS B CA 1
ATOM 2841 C C . CYS B 1 146 ? -0.191 27.766 -1.002 1 96.5 146 CYS B C 1
ATOM 2843 O O . CYS B 1 146 ? -0.654 28.109 0.086 1 96.5 146 CYS B O 1
ATOM 2845 N N . PHE B 1 147 ? 0.517 28.516 -1.742 1 94.69 147 PHE B N 1
ATOM 2846 C CA . PHE B 1 147 ? 0.87 29.875 -1.325 1 94.69 147 PHE B CA 1
ATOM 2847 C C . PHE B 1 147 ? -0.381 30.719 -1.131 1 94.69 147 PHE B C 1
ATOM 2849 O O . PHE B 1 147 ? -0.517 31.406 -0.119 1 94.69 147 PHE B O 1
ATOM 2856 N N . GLU B 1 148 ? -1.27 30.672 -2.068 1 94.44 148 GLU B N 1
ATOM 2857 C CA . GLU B 1 148 ? -2.504 31.453 -1.987 1 94.44 148 GLU B CA 1
ATOM 2858 C C . GLU B 1 148 ? -3.32 31.062 -0.758 1 94.44 148 GLU B C 1
ATOM 2860 O O . GLU B 1 148 ? -3.859 31.938 -0.066 1 94.44 148 GLU B O 1
ATOM 2865 N N . LEU B 1 149 ? -3.383 29.859 -0.524 1 96.81 149 LEU B N 1
ATOM 2866 C CA . LEU B 1 149 ? -4.16 29.359 0.605 1 96.81 149 LEU B CA 1
ATOM 2867 C C . LEU B 1 149 ? -3.553 29.812 1.928 1 96.81 149 LEU B C 1
ATOM 2869 O O . LEU B 1 149 ? -4.266 30.297 2.805 1 96.81 149 LEU B O 1
ATOM 2873 N N . LEU B 1 150 ? -2.311 29.656 2.041 1 97.56 150 LEU B N 1
ATOM 2874 C CA . LEU B 1 150 ? -1.634 30.078 3.26 1 97.56 150 LEU B CA 1
ATOM 2875 C C . LEU B 1 150 ? -1.722 31.594 3.428 1 97.56 150 LEU B C 1
ATOM 2877 O O . LEU B 1 150 ? -1.872 32.094 4.547 1 97.56 150 LEU B O 1
ATOM 2881 N N . HIS B 1 151 ? -1.592 32.25 2.377 1 94.94 151 HIS B N 1
ATOM 2882 C CA . HIS B 1 151 ? -1.719 33.719 2.406 1 94.94 151 HIS B CA 1
ATOM 2883 C C . HIS B 1 151 ? -3.094 34.125 2.914 1 94.94 151 HIS B C 1
ATOM 2885 O O . HIS B 1 151 ? -3.201 35.031 3.75 1 94.94 151 HIS B O 1
ATOM 2891 N N . ARG B 1 152 ? -4.117 33.531 2.387 1 94 152 ARG B N 1
ATOM 2892 C CA . ARG B 1 152 ? -5.469 33.812 2.859 1 94 152 ARG B CA 1
ATOM 2893 C C . ARG B 1 152 ? -5.605 33.531 4.348 1 94 152 ARG B C 1
ATOM 2895 O O . ARG B 1 152 ? -6.262 34.25 5.082 1 94 152 ARG B O 1
ATOM 2902 N N . ALA B 1 153 ? -5.039 32.531 4.793 1 95.75 153 ALA B N 1
ATOM 2903 C CA . ALA B 1 153 ? -5.176 32.062 6.176 1 95.75 153 ALA B CA 1
ATOM 2904 C C . ALA B 1 153 ? -4.43 33 7.133 1 95.75 153 ALA B C 1
ATOM 2906 O O . ALA B 1 153 ? -4.918 33.281 8.227 1 95.75 153 ALA B O 1
ATOM 2907 N N . V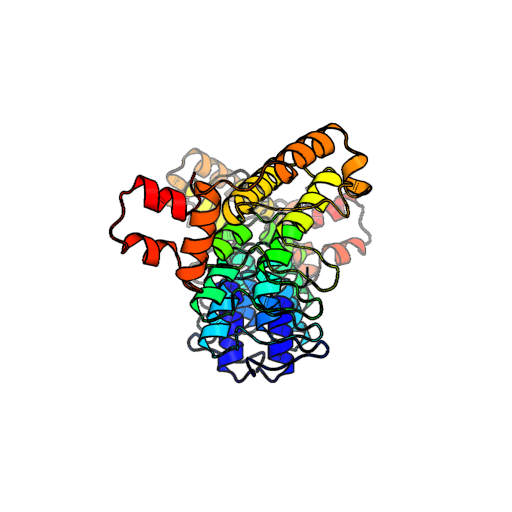AL B 1 154 ? -3.285 33.438 6.719 1 95.12 154 VAL B N 1
ATOM 2908 C CA . VAL B 1 154 ? -2.432 34.219 7.625 1 95.12 154 VAL B CA 1
ATOM 2909 C C . VAL B 1 154 ? -2.855 35.688 7.617 1 95.12 154 VAL B C 1
ATOM 2911 O O . VAL B 1 154 ? -2.654 36.375 8.602 1 95.12 154 VAL B O 1
ATOM 2914 N N . GLY B 1 155 ? -3.443 36.125 6.535 1 91.31 155 GLY B N 1
ATOM 2915 C CA . GLY B 1 155 ? -3.904 37.5 6.422 1 91.31 155 GLY B CA 1
ATOM 2916 C C . GLY B 1 155 ? -2.793 38.469 6.086 1 91.31 155 GLY B C 1
ATOM 2917 O O . GLY B 1 155 ? -2.941 39.312 5.191 1 91.31 155 GLY B O 1
ATOM 2918 N N . HIS B 1 156 ? -1.775 38.469 6.879 1 91.75 156 HIS B N 1
ATOM 2919 C CA . HIS B 1 156 ? -0.585 39.281 6.668 1 91.75 156 HIS B CA 1
ATOM 2920 C C . HIS B 1 156 ? 0.672 38.562 7.125 1 91.75 156 HIS B C 1
ATOM 2922 O O . HIS B 1 156 ? 0.662 37.875 8.156 1 91.75 156 HIS B O 1
ATOM 2928 N N . PHE B 1 157 ? 1.698 38.719 6.234 1 92.19 157 PHE B N 1
ATOM 2929 C CA . PHE B 1 157 ? 2.963 38.094 6.602 1 92.19 157 PHE B CA 1
ATOM 2930 C C . PHE B 1 157 ? 4.137 38.969 6.23 1 92.19 157 PHE B C 1
ATOM 2932 O O . PHE B 1 157 ? 3.98 39.938 5.469 1 92.19 157 PHE B O 1
ATOM 2939 N N . GLU B 1 158 ? 5.219 38.719 6.93 1 91.69 158 GLU B N 1
ATOM 2940 C CA . GLU B 1 158 ? 6.445 39.469 6.699 1 91.69 158 GLU B CA 1
ATOM 2941 C C . GLU B 1 158 ? 7.629 38.531 6.465 1 91.69 158 GLU B C 1
ATOM 2943 O O . GLU B 1 158 ? 7.875 37.625 7.258 1 91.69 158 GLU B O 1
ATOM 2948 N N . LEU B 1 159 ? 8.281 38.719 5.355 1 93 159 LEU B N 1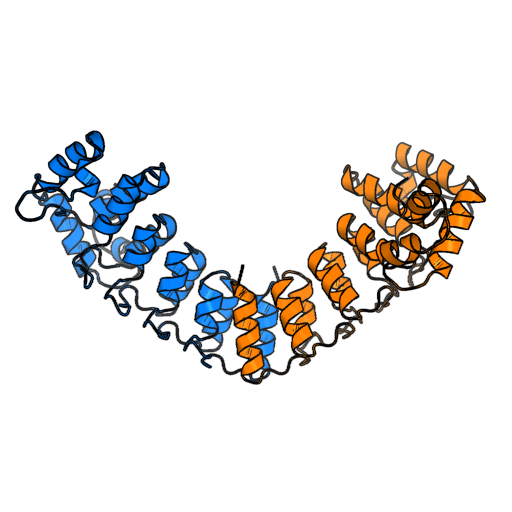
ATOM 2949 C CA . LEU B 1 159 ? 9.445 37.906 5.016 1 93 159 LEU B CA 1
ATOM 2950 C C . LEU B 1 159 ? 10.734 38.719 5.184 1 93 159 LEU B C 1
ATOM 2952 O O . LEU B 1 159 ? 11.812 38.125 5.324 1 93 159 LEU B O 1
ATOM 2956 N N . ARG B 1 160 ? 10.688 39.969 5.078 1 86.56 160 ARG B N 1
ATOM 2957 C CA . ARG B 1 160 ? 11.844 40.844 5.09 1 86.56 160 ARG B CA 1
ATOM 2958 C C . ARG B 1 160 ? 12.453 40.938 6.484 1 86.56 160 ARG B C 1
ATOM 2960 O O . ARG B 1 160 ? 11.742 40.844 7.488 1 86.56 160 ARG B O 1
ATOM 2967 N N . LYS B 1 161 ? 13.648 40.938 6.52 1 87.25 161 LYS B N 1
ATOM 2968 C CA . LYS B 1 161 ? 14.398 41.281 7.723 1 87.25 161 LYS B CA 1
ATOM 2969 C C . LYS B 1 161 ? 15 42.688 7.625 1 87.25 161 LYS B C 1
ATOM 2971 O O . LYS B 1 161 ? 15.828 42.938 6.754 1 87.25 161 LYS B O 1
ATOM 2976 N N . ASN B 1 162 ? 14.609 43.562 8.508 1 84.94 162 ASN B N 1
ATOM 2977 C CA . ASN B 1 162 ? 15.016 44.969 8.469 1 84.94 162 ASN B CA 1
ATOM 2978 C C . ASN B 1 162 ? 14.75 45.562 7.098 1 84.94 162 ASN B C 1
ATOM 2980 O O . ASN B 1 162 ? 15.617 46.25 6.539 1 84.94 162 ASN B O 1
ATOM 2984 N N . GLY B 1 163 ? 13.68 45.219 6.496 1 83.44 163 GLY B N 1
ATOM 2985 C CA . GLY B 1 163 ? 13.219 45.812 5.25 1 83.44 163 GLY B CA 1
ATOM 2986 C C . GLY B 1 163 ? 13.812 45.156 4.02 1 83.44 163 GLY B C 1
ATOM 2987 O O . GLY B 1 163 ? 13.445 45.469 2.893 1 83.44 163 GLY B O 1
ATOM 2988 N N . THR B 1 164 ? 14.625 44.156 4.156 1 88.19 164 THR B N 1
ATOM 2989 C CA . THR B 1 164 ? 15.289 43.531 3.023 1 88.19 164 THR B CA 1
ATOM 2990 C C . THR B 1 164 ? 14.828 42.062 2.861 1 88.19 164 THR B C 1
ATOM 2992 O O . THR B 1 164 ? 14.758 41.312 3.838 1 88.19 164 THR B O 1
ATOM 2995 N N . MET B 1 165 ? 14.562 41.781 1.518 1 91.31 165 MET B N 1
ATOM 2996 C CA . MET B 1 165 ? 14.156 40.406 1.202 1 91.31 165 MET B CA 1
ATOM 2997 C C . MET B 1 165 ? 15.32 39.438 1.351 1 91.31 165 MET B C 1
ATOM 2999 O O . MET B 1 165 ? 16.469 39.812 1.09 1 91.31 165 MET B O 1
ATOM 3003 N N . PRO B 1 166 ? 15.047 38.188 1.85 1 89.38 166 PRO B N 1
ATOM 3004 C CA . PRO B 1 166 ? 16.109 37.188 1.87 1 89.38 166 PRO B CA 1
ATOM 3005 C C . PRO B 1 166 ? 16.797 37.031 0.517 1 89.38 166 PRO B C 1
ATOM 3007 O O . PRO B 1 166 ? 16.156 37.094 -0.527 1 89.38 166 PRO B O 1
ATOM 3010 N N . ARG B 1 167 ? 18.078 36.688 0.568 1 88.44 167 ARG B N 1
ATOM 3011 C CA . ARG B 1 167 ? 18.906 36.625 -0.627 1 88.44 167 ARG B CA 1
ATOM 3012 C C . ARG B 1 167 ? 18.344 35.625 -1.631 1 88.44 167 ARG B C 1
ATOM 3014 O O . ARG B 1 167 ? 18.359 35.875 -2.838 1 88.44 167 ARG B O 1
ATOM 3021 N N . GLU B 1 168 ? 17.828 34.562 -1.122 1 88.31 168 GLU B N 1
ATOM 3022 C CA . GLU B 1 168 ? 17.328 33.5 -2 1 88.31 168 GLU B CA 1
ATOM 3023 C C . GLU B 1 168 ? 16.125 34 -2.805 1 88.31 168 GLU B C 1
ATOM 3025 O O . GLU B 1 168 ? 15.938 33.594 -3.949 1 88.31 168 GLU B O 1
ATOM 3030 N N . VAL B 1 169 ? 15.367 34.844 -2.232 1 90.88 169 VAL B N 1
ATOM 3031 C CA . VAL B 1 169 ? 14.188 35.375 -2.893 1 90.88 169 VAL B CA 1
ATOM 3032 C C . VAL B 1 169 ? 14.609 36.469 -3.896 1 90.88 169 VAL B C 1
ATOM 3034 O O . VAL B 1 169 ? 14.039 36.562 -4.988 1 90.88 169 VAL B O 1
ATOM 3037 N N . ALA B 1 170 ? 15.625 37.188 -3.545 1 89.56 170 ALA B N 1
ATOM 3038 C CA . ALA B 1 170 ? 16.078 38.312 -4.348 1 89.56 170 ALA B CA 1
ATOM 3039 C C . ALA B 1 170 ? 16.641 37.844 -5.688 1 89.56 170 ALA B C 1
ATOM 3041 O O . ALA B 1 170 ? 16.672 38.625 -6.656 1 89.56 170 ALA B O 1
ATOM 3042 N N . LYS B 1 171 ? 17.031 36.594 -5.77 1 87.94 171 LYS B N 1
ATOM 3043 C CA . LYS B 1 171 ? 17.578 36.031 -7.008 1 87.94 171 LYS B CA 1
ATOM 3044 C C . LYS B 1 171 ? 16.516 35.938 -8.086 1 87.94 171 LYS B C 1
ATOM 3046 O O . LYS B 1 171 ? 16.812 36 -9.281 1 87.94 171 LYS B O 1
ATOM 3051 N N . ASP B 1 172 ? 15.359 35.75 -7.699 1 88.44 172 ASP B N 1
ATOM 3052 C CA . ASP B 1 172 ? 14.227 35.75 -8.617 1 88.44 172 ASP B CA 1
ATOM 3053 C C . ASP B 1 172 ? 13.508 37.094 -8.609 1 88.44 172 ASP B C 1
ATOM 3055 O O . ASP B 1 172 ? 12.641 37.344 -7.762 1 88.44 172 ASP B O 1
ATOM 3059 N N . GLN B 1 173 ? 13.742 37.812 -9.625 1 87.94 173 GLN B N 1
ATOM 3060 C CA . GLN B 1 173 ? 13.273 39.188 -9.648 1 87.94 173 GLN B CA 1
ATOM 3061 C C . GLN B 1 173 ? 11.75 39.25 -9.633 1 87.94 173 GLN B C 1
ATOM 3063 O O . GLN B 1 173 ? 11.172 40.094 -8.945 1 87.94 173 GLN B O 1
ATOM 3068 N N . GLN B 1 174 ? 11.141 38.406 -10.445 1 88.06 174 GLN B N 1
ATOM 3069 C CA . GLN B 1 174 ? 9.688 38.438 -10.516 1 88.06 174 GLN B CA 1
ATOM 3070 C C . GLN B 1 174 ? 9.062 38.062 -9.172 1 88.06 174 GLN B C 1
ATOM 3072 O O . GLN B 1 174 ? 8.125 38.719 -8.719 1 88.06 174 GLN B O 1
ATOM 3077 N N . LEU B 1 175 ? 9.586 37.062 -8.625 1 89.12 175 LEU B N 1
ATOM 3078 C CA . LEU B 1 175 ? 9.078 36.594 -7.332 1 89.12 175 LEU B CA 1
ATOM 3079 C C . LEU B 1 175 ? 9.375 37.656 -6.25 1 89.12 175 LEU B C 1
ATOM 3081 O O . LEU B 1 175 ? 8.531 37.906 -5.387 1 89.12 175 LEU B O 1
ATOM 3085 N N . CYS B 1 176 ? 10.5 38.188 -6.281 1 91.69 176 CYS B N 1
ATOM 3086 C CA . CYS B 1 176 ? 10.906 39.188 -5.309 1 91.69 176 CYS B CA 1
ATOM 3087 C C . CYS B 1 176 ? 9.969 40.406 -5.348 1 91.69 176 CYS B C 1
ATOM 3089 O O . CYS B 1 176 ? 9.555 40.906 -4.305 1 91.69 176 CYS B O 1
ATOM 3091 N N . GLU B 1 177 ? 9.672 40.812 -6.484 1 92.25 177 GLU B N 1
ATOM 3092 C CA . GLU B 1 177 ? 8.781 41.969 -6.641 1 92.25 177 GLU B CA 1
ATOM 3093 C C . GLU B 1 177 ? 7.395 41.656 -6.074 1 92.25 177 GLU B C 1
ATOM 3095 O O . GLU B 1 177 ? 6.816 42.469 -5.355 1 92.25 177 GLU B O 1
ATOM 3100 N N . LYS B 1 178 ? 6.93 40.531 -6.441 1 91.38 178 LYS B N 1
ATOM 3101 C CA . LYS B 1 178 ? 5.613 40.125 -5.973 1 91.38 178 LYS B CA 1
ATOM 3102 C C . LYS B 1 178 ? 5.566 40.062 -4.449 1 91.38 178 LYS B C 1
ATOM 3104 O O . LYS B 1 178 ? 4.637 40.562 -3.828 1 91.38 178 LYS B O 1
ATOM 3109 N N . LEU B 1 179 ? 6.52 39.469 -3.904 1 94.25 179 LEU B N 1
ATOM 3110 C CA . LEU B 1 179 ? 6.551 39.281 -2.459 1 94.25 179 LEU B CA 1
ATOM 3111 C C . LEU B 1 179 ? 6.785 40.594 -1.738 1 94.25 179 LEU B C 1
ATOM 3113 O O . LEU B 1 179 ? 6.273 40.812 -0.637 1 94.25 179 LEU B O 1
ATOM 3117 N N . THR B 1 180 ? 7.523 41.438 -2.342 1 92.69 180 THR B N 1
ATOM 3118 C CA . THR B 1 180 ? 7.75 42.75 -1.768 1 92.69 180 THR B CA 1
ATOM 3119 C C . THR B 1 180 ? 6.438 43.531 -1.65 1 92.69 180 THR B C 1
ATOM 3121 O O . THR B 1 180 ? 6.176 44.156 -0.628 1 92.69 180 THR B O 1
ATOM 3124 N N . VAL B 1 181 ? 5.664 43.438 -2.666 1 92.44 181 VAL B N 1
ATOM 3125 C CA . VAL B 1 181 ? 4.371 44.125 -2.678 1 92.44 181 VAL B CA 1
ATOM 3126 C C . VAL B 1 181 ? 3.475 43.531 -1.589 1 92.44 181 VAL B C 1
ATOM 3128 O O . VAL B 1 181 ? 2.846 44.281 -0.831 1 92.44 181 VAL B O 1
ATOM 3131 N N . LEU B 1 182 ? 3.453 42.281 -1.483 1 91.75 182 LEU B N 1
ATOM 3132 C CA . LEU B 1 182 ? 2.574 41.594 -0.54 1 91.75 182 LEU B CA 1
ATOM 3133 C C . LEU B 1 182 ? 3.006 41.875 0.897 1 91.75 182 LEU B C 1
ATOM 3135 O O . LEU B 1 182 ? 2.164 42.094 1.774 1 91.75 182 LEU B O 1
ATOM 3139 N N . CYS B 1 183 ? 4.27 41.938 1.158 1 92.12 183 CYS B N 1
ATOM 3140 C CA . CYS B 1 183 ? 4.789 42.156 2.502 1 92.12 183 CYS B CA 1
ATOM 3141 C C . CYS B 1 183 ? 4.621 43.625 2.914 1 92.12 183 CYS B C 1
ATOM 3143 O O . CYS B 1 183 ? 4.465 43.906 4.098 1 92.12 183 CYS B O 1
ATOM 3145 N N . SER B 1 184 ? 4.629 44.469 1.963 1 89.75 184 SER B N 1
ATOM 3146 C CA . SER B 1 184 ? 4.562 45.906 2.236 1 89.75 184 SER B CA 1
ATOM 3147 C C . SER B 1 184 ? 3.131 46.344 2.518 1 89.75 184 SER B C 1
ATOM 3149 O O . SER B 1 184 ? 2.908 47.375 3.146 1 89.75 184 SER B O 1
ATOM 3151 N N . ALA B 1 185 ? 2.225 45.625 1.996 1 86.88 185 ALA B N 1
ATOM 3152 C CA . ALA B 1 185 ? 0.818 45.969 2.215 1 86.88 185 ALA B CA 1
ATOM 3153 C C . ALA B 1 185 ? 0.348 45.469 3.586 1 86.88 185 ALA B C 1
ATOM 3155 O O . ALA B 1 185 ? 0.458 44.281 3.904 1 86.88 185 ALA B O 1
ATOM 3156 N N . PRO B 1 186 ? -0.046 46.469 4.445 1 86.38 186 PRO B N 1
ATOM 3157 C CA . PRO B 1 186 ? -0.577 46 5.734 1 86.38 186 PRO B CA 1
ATOM 3158 C C . PRO B 1 186 ? -1.814 45.125 5.586 1 86.38 186 PRO B C 1
ATOM 3160 O O . PRO B 1 186 ? -2.52 45.219 4.578 1 86.38 186 PRO B O 1
ATOM 3163 N N . GLY B 1 187 ? -1.997 44.25 6.453 1 87.88 187 GLY B N 1
ATOM 3164 C CA . GLY B 1 187 ? -3.217 43.469 6.438 1 87.88 187 GLY B CA 1
ATOM 3165 C C . GLY B 1 187 ? -4.477 44.312 6.527 1 87.88 187 GLY B C 1
ATOM 3166 O O . GLY B 1 187 ? -4.523 45.281 7.277 1 87.88 187 GLY B O 1
ATOM 3167 N N . THR B 1 188 ? -5.418 43.938 5.672 1 88.62 188 THR B N 1
ATOM 3168 C CA . THR B 1 188 ? -6.695 44.625 5.73 1 88.62 188 THR B CA 1
ATOM 3169 C C . THR B 1 188 ? -7.512 44.156 6.93 1 88.62 188 THR B C 1
ATOM 3171 O O . THR B 1 188 ? -7.254 43.094 7.488 1 88.62 188 THR B O 1
ATOM 3174 N N . LEU B 1 189 ? -8.414 45 7.363 1 87.75 189 LEU B N 1
ATOM 3175 C CA . LEU B 1 189 ? -9.305 44.594 8.445 1 87.75 189 LEU B CA 1
ATOM 3176 C C . LEU B 1 189 ? -10.031 43.312 8.109 1 87.75 189 LEU B C 1
ATOM 3178 O O . LEU B 1 189 ? -10.266 42.469 8.992 1 87.75 189 LEU B O 1
ATOM 3182 N N . LYS B 1 190 ? -10.375 43.156 6.875 1 89.62 190 LYS B N 1
ATOM 3183 C CA . LYS B 1 190 ? -11.055 41.969 6.406 1 89.62 190 LYS B CA 1
ATOM 3184 C C . LYS B 1 190 ? -10.188 40.719 6.605 1 89.62 190 LYS B C 1
ATOM 3186 O O . LYS B 1 190 ? -10.656 39.719 7.121 1 89.62 190 LYS B O 1
ATOM 3191 N N . THR B 1 191 ? -9.023 40.812 6.195 1 90.88 191 THR B N 1
ATOM 3192 C CA . THR B 1 191 ? -8.125 39.656 6.262 1 90.88 191 THR B CA 1
ATOM 3193 C C . THR B 1 191 ? -7.691 39.375 7.703 1 90.88 191 THR B C 1
ATOM 3195 O O . THR B 1 191 ? -7.574 38.25 8.117 1 90.88 191 THR B O 1
ATOM 3198 N N . LEU B 1 192 ? -7.516 40.375 8.461 1 89.69 192 LEU B N 1
ATOM 3199 C CA . LEU B 1 192 ? -7.121 40.25 9.859 1 89.69 192 LEU B CA 1
ATOM 3200 C C . LEU B 1 192 ? -8.266 39.688 10.688 1 89.69 192 LEU B C 1
ATOM 3202 O O . LEU B 1 192 ? -8.047 38.906 11.617 1 89.69 192 LEU B O 1
ATOM 3206 N N . SER B 1 193 ? -9.398 40.188 10.391 1 90.62 193 SER B N 1
ATOM 3207 C CA . SER B 1 193 ? -10.578 39.688 11.086 1 90.62 193 SER B CA 1
ATOM 3208 C C . SER B 1 193 ? -10.781 38.188 10.797 1 90.62 193 SER B C 1
ATOM 3210 O O . SER B 1 193 ? -11.188 37.438 11.68 1 90.62 193 SER B O 1
ATOM 3212 N N . ARG B 1 194 ? -10.547 37.75 9.594 1 92.25 194 ARG B N 1
ATOM 3213 C CA . ARG B 1 194 ? -10.656 36.344 9.242 1 92.25 194 ARG B CA 1
ATOM 3214 C C . ARG B 1 194 ? -9.711 35.5 10.086 1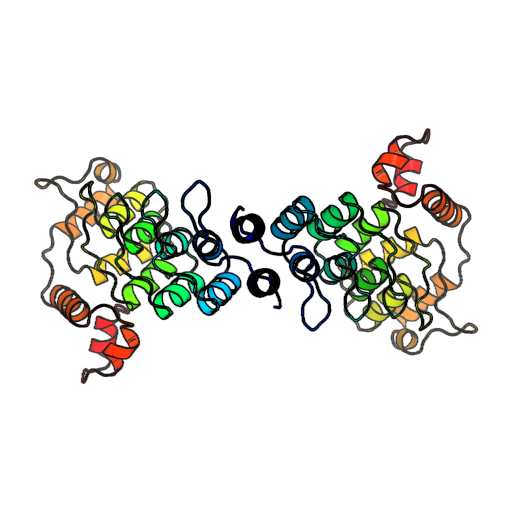 92.25 194 ARG B C 1
ATOM 3216 O O . ARG B 1 194 ? -10.109 34.469 10.633 1 92.25 194 ARG B O 1
ATOM 3223 N N . TYR B 1 195 ? -8.562 35.938 10.125 1 92.94 195 TYR B N 1
ATOM 3224 C CA . TYR B 1 195 ? -7.574 35.25 10.938 1 92.94 195 TYR B CA 1
ATOM 3225 C C . TYR B 1 195 ? -8.016 35.188 12.398 1 92.94 195 TYR B C 1
ATOM 3227 O O . TYR B 1 195 ? -7.953 34.094 13.016 1 92.94 195 TYR B O 1
ATOM 3235 N N . ALA B 1 196 ? -8.43 36.281 12.93 1 92.31 196 ALA B N 1
ATOM 3236 C CA . ALA B 1 196 ? -8.82 36.375 14.336 1 92.31 196 ALA B CA 1
ATOM 3237 C C . ALA B 1 196 ? -10.008 35.469 14.633 1 92.31 196 ALA B C 1
ATOM 3239 O O . ALA B 1 196 ? -10.047 34.781 15.672 1 92.31 196 ALA B O 1
ATOM 3240 N N . VAL B 1 197 ? -10.938 35.469 13.781 1 91.06 197 VAL B N 1
ATOM 3241 C CA . VAL B 1 197 ? -12.148 34.688 13.969 1 91.06 197 VAL B CA 1
ATOM 3242 C C . VAL B 1 197 ? -11.789 33.188 13.914 1 91.06 197 VAL B C 1
ATOM 3244 O O . VAL B 1 197 ? -12.242 32.406 14.758 1 91.06 197 VAL B O 1
ATOM 3247 N N . ARG B 1 198 ? -11.016 32.812 12.977 1 93.38 198 ARG B N 1
ATOM 3248 C CA . ARG B 1 198 ? -10.594 31.422 12.852 1 93.38 198 ARG B CA 1
ATOM 3249 C C . ARG B 1 198 ? -9.82 30.969 14.086 1 93.38 198 ARG B C 1
ATOM 3251 O O . ARG B 1 198 ? -10.039 29.875 14.594 1 93.38 198 ARG B O 1
ATOM 3258 N N . ARG B 1 199 ? -9.008 31.812 14.547 1 92.44 199 ARG B N 1
ATOM 3259 C CA . ARG B 1 199 ? -8.227 31.5 15.742 1 92.44 199 ARG B CA 1
ATOM 3260 C C . ARG B 1 199 ? -9.133 31.359 16.969 1 92.44 199 ARG B C 1
ATOM 3262 O O . ARG B 1 199 ? -8.914 30.484 17.797 1 92.44 199 ARG B O 1
ATOM 3269 N N . SER B 1 200 ? -10.078 32.156 17.031 1 91.81 200 SER B N 1
ATOM 3270 C CA . SER B 1 200 ? -10.992 32.156 18.172 1 91.81 200 SER B CA 1
ATOM 3271 C C . SER B 1 200 ? -11.852 30.906 18.188 1 91.81 200 SER B C 1
ATOM 3273 O O . SER B 1 200 ? -12.281 30.453 19.25 1 91.81 200 SER B O 1
ATOM 3275 N N . LEU B 1 201 ? -12.195 30.391 17.031 1 89.44 201 LEU B N 1
ATOM 3276 C CA . LEU B 1 201 ? -12.984 29.156 16.953 1 89.44 201 LEU B CA 1
ATOM 3277 C C . LEU B 1 201 ? -12.219 27.984 17.531 1 89.44 201 LEU B C 1
ATOM 3279 O O . LEU B 1 201 ? -12.828 27.016 18 1 89.44 201 LEU B O 1
ATOM 3283 N N . GLY B 1 202 ? -10.883 28.016 17.453 1 86.19 202 GLY B N 1
ATOM 3284 C CA . GLY B 1 202 ? -10.07 27.047 18.172 1 86.19 202 GLY B CA 1
ATOM 3285 C C . GLY B 1 202 ? -9.711 25.828 17.344 1 86.19 202 GLY B C 1
ATOM 3286 O O . GLY B 1 202 ? -9.773 25.875 16.109 1 86.19 202 GLY B O 1
ATOM 3287 N N . LEU B 1 203 ? -9.211 24.719 18.109 1 90.06 203 LEU B N 1
ATOM 3288 C CA . LEU B 1 203 ? -8.664 23.5 17.484 1 90.06 203 LEU B CA 1
ATOM 3289 C C . LEU B 1 203 ? -9.75 22.453 17.312 1 90.06 203 LEU B C 1
ATOM 3291 O O . LEU B 1 203 ? -9.781 21.453 18.031 1 90.06 203 LEU B O 1
ATOM 3295 N N . GLN B 1 204 ? -10.555 22.672 16.281 1 89.31 204 GLN B N 1
ATOM 3296 C CA . GLN B 1 204 ? -11.656 21.781 15.906 1 89.31 204 GLN B CA 1
ATOM 3297 C C . GLN B 1 204 ? -11.883 21.797 14.398 1 89.31 204 GLN B C 1
ATOM 3299 O O . GLN B 1 204 ? -11.188 22.5 13.664 1 89.31 204 GLN B O 1
ATOM 3304 N N . TYR B 1 205 ? -12.781 20.922 14 1 94.69 205 TYR B N 1
ATOM 3305 C CA . TYR B 1 205 ? -13.125 20.906 12.586 1 94.69 205 TYR B CA 1
ATOM 3306 C C . TYR B 1 205 ? -13.953 22.141 12.219 1 94.69 205 TYR B C 1
ATOM 3308 O O . TYR B 1 205 ? -15.148 22.203 12.516 1 94.69 205 TYR B O 1
ATOM 3316 N N . LEU B 1 206 ? -13.461 23.062 11.461 1 92.5 206 LEU B N 1
ATOM 3317 C CA . LEU B 1 206 ? -13.992 24.406 11.258 1 92.5 206 LEU B CA 1
ATOM 3318 C C . LEU B 1 206 ? -15.219 24.375 10.352 1 92.5 206 LEU B C 1
ATOM 3320 O O . LEU B 1 206 ? -16.172 25.109 10.562 1 92.5 206 LEU B O 1
ATOM 3324 N N . PRO B 1 207 ? -15.258 23.547 9.398 1 90.5 207 PRO B N 1
ATOM 3325 C CA . PRO B 1 207 ? -16.453 23.531 8.555 1 90.5 207 PRO B CA 1
ATOM 3326 C C . PRO B 1 207 ? -17.734 23.234 9.352 1 90.5 207 PRO B C 1
ATOM 3328 O O . PRO B 1 207 ? -18.766 23.859 9.102 1 90.5 207 PRO B O 1
ATOM 3331 N N . ASP B 1 208 ? -17.672 22.469 10.273 1 91.12 208 ASP B N 1
ATOM 3332 C CA . ASP B 1 208 ? -18.828 22.203 11.125 1 91.12 208 ASP B CA 1
ATOM 3333 C C . ASP B 1 208 ? -19.125 23.375 12.047 1 91.12 208 ASP B C 1
ATOM 3335 O O . ASP B 1 208 ? -20.281 23.734 12.234 1 91.12 208 ASP B O 1
ATOM 3339 N N . ALA B 1 209 ? -18.078 23.859 12.68 1 91.25 209 ALA B N 1
ATOM 3340 C CA . ALA B 1 209 ? -18.219 24.984 13.609 1 91.25 209 ALA B CA 1
ATOM 3341 C C . ALA B 1 209 ? -18.797 26.203 12.914 1 91.25 209 ALA B C 1
ATOM 3343 O O . ALA B 1 209 ? -19.672 26.891 13.469 1 91.25 209 ALA B O 1
ATOM 3344 N N . VAL B 1 210 ? -18.328 26.5 11.727 1 90.62 210 VAL B N 1
ATOM 3345 C CA . VAL B 1 210 ? -18.734 27.672 10.969 1 90.62 210 VAL B CA 1
ATOM 3346 C C . VAL B 1 210 ? -20.172 27.531 10.508 1 90.62 210 VAL B C 1
ATOM 3348 O O . VAL B 1 210 ? -20.922 28.516 10.477 1 90.62 210 VAL B O 1
ATOM 3351 N N . LYS B 1 211 ? -20.547 26.359 10.133 1 90.12 211 LYS B N 1
ATOM 3352 C CA . LYS B 1 211 ? -21.922 26.078 9.711 1 90.12 211 LYS B CA 1
ATOM 3353 C C . LYS B 1 211 ? -22.922 26.469 10.797 1 90.12 211 LYS B C 1
ATOM 3355 O O . LYS B 1 211 ? -24.031 26.891 10.492 1 90.12 211 LYS B O 1
ATOM 3360 N N . GLY B 1 212 ? -22.547 26.422 11.961 1 88.5 212 GLY B N 1
ATOM 3361 C CA . GLY B 1 212 ? -23.422 26.703 13.078 1 88.5 212 GLY B CA 1
ATOM 3362 C C . GLY B 1 212 ? -23.516 28.188 13.406 1 88.5 212 GLY B C 1
ATOM 3363 O O . GLY B 1 212 ? -24.375 28.609 14.18 1 88.5 212 GLY B O 1
ATOM 3364 N N . LEU B 1 213 ? -22.641 28.891 12.922 1 87.81 213 LEU B N 1
ATOM 3365 C CA . LEU B 1 213 ? -22.609 30.328 13.219 1 87.81 213 LEU B CA 1
ATOM 3366 C C . LEU B 1 213 ? -23.75 31.047 12.492 1 87.81 213 LEU B C 1
ATOM 3368 O O . LEU B 1 213 ? -24.125 30.672 11.383 1 87.81 213 LEU B O 1
ATOM 3372 N N . PRO B 1 214 ? -24.344 32 13.086 1 90.62 214 PRO B N 1
ATOM 3373 C CA . PRO B 1 214 ? -25.406 32.781 12.453 1 90.62 214 PRO B CA 1
ATOM 3374 C C . PRO B 1 214 ? -24.859 33.812 11.469 1 90.62 214 PRO B C 1
ATOM 3376 O O . PRO B 1 214 ? -25 35.031 11.695 1 90.62 214 PRO B O 1
ATOM 3379 N N . LEU B 1 215 ? -24.234 33.469 10.414 1 89.88 215 LEU B N 1
ATOM 3380 C CA . LEU B 1 215 ? -23.625 34.312 9.406 1 89.88 215 LEU B CA 1
ATOM 3381 C C . LEU B 1 215 ? -24.141 33.969 8.016 1 89.88 215 LEU B C 1
ATOM 3383 O O . LEU B 1 215 ? -24.562 32.844 7.77 1 89.88 215 LEU B O 1
ATOM 3387 N N . PRO B 1 216 ? -24.188 35.062 7.148 1 88.88 216 PRO B N 1
ATOM 3388 C CA . PRO B 1 216 ? -24.516 34.75 5.754 1 88.88 216 PRO B CA 1
ATOM 3389 C C . PRO B 1 216 ? -23.547 33.781 5.109 1 88.88 216 PRO B C 1
ATOM 3391 O O . PRO B 1 216 ? -22.406 33.656 5.555 1 88.88 216 PRO B O 1
ATOM 3394 N N . ALA B 1 217 ? -24.016 33.094 4.059 1 89.5 217 ALA B N 1
ATOM 3395 C CA . ALA B 1 217 ? -23.234 32.062 3.377 1 89.5 217 ALA B CA 1
ATOM 3396 C C . ALA B 1 217 ? -21.906 32.625 2.883 1 89.5 217 ALA B C 1
ATOM 3398 O O . ALA B 1 217 ? -20.891 31.938 2.936 1 89.5 217 ALA B O 1
ATOM 3399 N N . SER B 1 218 ? -21.969 33.781 2.377 1 88.31 218 SER B N 1
ATOM 3400 C CA . SER B 1 218 ? -20.75 34.375 1.824 1 88.31 218 SER B CA 1
ATOM 3401 C C . SER B 1 218 ? -19.672 34.531 2.895 1 88.31 218 SER B C 1
ATOM 3403 O O . SER B 1 218 ? -18.5 34.312 2.633 1 88.31 218 SER B O 1
ATOM 3405 N N . LEU B 1 219 ? -20.031 34.938 4.062 1 89.44 219 LEU B N 1
ATOM 3406 C CA . LEU B 1 219 ? -19.094 35.125 5.156 1 89.44 219 LEU B CA 1
ATOM 3407 C C . LEU B 1 219 ? -18.594 33.781 5.684 1 89.44 219 LEU B C 1
ATOM 3409 O O . LEU B 1 219 ? -17.438 33.656 6.113 1 89.44 219 LEU B O 1
ATOM 3413 N N . LYS B 1 220 ? -19.484 32.844 5.688 1 89.19 220 LYS B N 1
ATOM 3414 C CA . LYS B 1 220 ? -19.078 31.484 6.086 1 89.19 220 LYS B CA 1
ATOM 3415 C C . LYS B 1 220 ? -18.016 30.938 5.141 1 89.19 220 LYS B C 1
ATOM 3417 O O . LYS B 1 220 ? -17.016 30.375 5.586 1 89.19 220 LYS B O 1
ATOM 3422 N N . GLU B 1 221 ? -18.25 31.156 3.891 1 90.69 221 GLU B N 1
ATOM 3423 C CA . GLU B 1 221 ? -17.266 30.719 2.891 1 90.69 221 GLU B CA 1
ATOM 3424 C C . GLU B 1 221 ? -15.945 31.453 3.061 1 90.69 221 GLU B C 1
ATOM 3426 O O . GLU B 1 221 ? -14.875 30.875 2.869 1 90.69 221 GLU B O 1
ATOM 3431 N N . TYR B 1 222 ? -16.062 32.75 3.316 1 88.88 222 TYR B N 1
ATOM 3432 C CA . TYR B 1 222 ? -14.875 33.562 3.545 1 88.88 222 TYR B CA 1
ATOM 3433 C C . TYR B 1 222 ? -14.055 33.031 4.711 1 88.88 222 TYR B C 1
ATOM 3435 O O . TYR B 1 222 ? -12.836 32.906 4.613 1 88.88 222 TYR B O 1
ATOM 3443 N N . LEU B 1 223 ? -14.734 32.594 5.758 1 88.75 223 LEU B N 1
ATOM 3444 C CA . LEU B 1 223 ? -14.07 32.094 6.949 1 88.75 223 LEU B CA 1
ATOM 3445 C C . LEU B 1 223 ? -13.422 30.734 6.668 1 88.75 223 LEU B C 1
ATOM 3447 O O . LEU B 1 223 ? -12.406 30.391 7.277 1 88.75 223 LEU B O 1
ATOM 3451 N N . LEU B 1 224 ? -14.039 30.031 5.734 1 92.06 224 LEU B N 1
ATOM 3452 C CA . LEU B 1 224 ? -13.555 28.688 5.387 1 92.06 224 LEU B CA 1
ATOM 3453 C C . LEU B 1 224 ? -12.461 28.766 4.324 1 92.06 224 LEU B C 1
ATOM 3455 O O . LEU B 1 224 ? -12.039 27.75 3.789 1 92.06 224 LEU B O 1
ATOM 3459 N N . LEU B 1 225 ? -11.969 29.875 3.938 1 91 225 LEU B N 1
ATOM 3460 C CA . LEU B 1 225 ? -10.852 30.172 3.047 1 91 225 LEU B CA 1
ATOM 3461 C C . LEU B 1 225 ? -11.172 29.75 1.617 1 91 225 LEU B C 1
ATOM 3463 O O . LEU B 1 225 ? -10.258 29.469 0.83 1 91 225 LEU B O 1
ATOM 3467 N N . VAL B 1 226 ? -12.398 29.562 1.211 1 83.75 226 VAL B N 1
ATOM 3468 C CA . VAL B 1 226 ? -12.805 29.234 -0.153 1 83.75 226 VAL B CA 1
ATOM 3469 C C . VAL B 1 226 ? -12.484 30.406 -1.079 1 83.75 226 VAL B C 1
ATOM 3471 O O . VAL B 1 226 ? -12.102 30.203 -2.236 1 83.75 226 VAL B O 1
ATOM 3474 N N . GLU B 1 227 ? -12.734 31.656 -0.696 1 75.5 227 GLU B N 1
ATOM 3475 C CA . GLU B 1 227 ? -12.422 32.875 -1.438 1 75.5 227 GLU B CA 1
ATOM 3476 C C . GLU B 1 227 ? -11.555 33.812 -0.611 1 75.5 227 GLU B C 1
ATOM 3478 O O . GLU B 1 227 ? -11.602 33.781 0.621 1 75.5 227 GLU B O 1
#

Secondary structure (DSSP, 8-state):
---HHHHHHHHHHTT--TT---TTS--HHHHHHTT-HHHHHHHHHTT--TT---TT---HHHHHHHTT-HHHHHHHHHTT--TT---TTS--HHHHHHHHT-HHHHHHHHHTT--S----TTS--HHHHHHHHIIIII--HHHHHHHHHHHHHHS-----BTTB--HHHHTSHHHHHHHHHHHHSPPPHHHHHHHHHHHHH-SS-HHHHHHTSS--HHHHHHHTT--/--HHHHHHHHHHHTT--TT---TTS--HHHHHHTT-HHHHHHHHHTT--TT---TT---HHHHHHHTT-HHHHHHHHHTT--TT---TTS--HHHHHHHHT-HHHHHHHHHTT--S----TTS--HHHHHHHHIIIII--HHHHHHHHHHHHHHS-----BTTB--HHHHTSHHHHHHHHHHHHSPPPHHHHHHHHHHHHH-SS-HHHHHHTSS--HHHHHHHTT--

Nearest PDB structures (foldseek):
  5mbl-assembly1_B  TM=9.533E-01  e=1.854E-09  synthetic construct
  6z4s-assembly1_AAA  TM=9.394E-01  e=3.551E-09  Rattus norvegicus
  6ne2-assembly1_B  TM=9.153E-01  e=1.033E-08  Escherichia coli
  5aqb-assembly1_A  TM=9.182E-01  e=8.985E-09  synthetic construct
  5mak-assembly2_C  TM=6.635E-01  e=3.896E-09  synthetic construct

Radius of gyration: 29.86 Å; Cα contacts (8 Å, |Δi|>4): 807; chains: 2; bounding box: 50×83×56 Å

pLDDT: mean 92.6, std 7.88, range [32.31, 98.88]